Protein 4URL (pdb70)

CATH classification: 3.30.565.10 (+1 more: 3.30.230.10)

Structure (mmCIF, N/CA/C/O backbone):
data_4URL
#
_entry.id   4URL
#
_cell.length_a   54.449
_cell.length_b   136.809
_cell.length_c   69.191
_cell.angle_alpha   90.00
_cell.angle_beta   111.92
_cell.angle_gamma   90.00
#
_symmetry.space_group_name_H-M   'P 1 21 1'
#
loop_
_entity.id
_entity.type
_entity.pdbx_description
1 polymer 'DNA TOPOISOMERASE IV, B SUBUNIT'
2 non-polymer '(1R,4aS,5S,6S,8aR)-5-{[(5S)-1-(3-O-acetyl-4-O-carbamoyl-6-deoxy-2-O-methyl-alpha-L-talopyranosyl)-4-hydroxy-2-oxo-5-(propan-2-yl)-2,5-dihydro-1H-pyrrol-3-yl]carbonyl}-6-methyl-4-methylidene-1,2,3,4,4a,5,6,8a-octahydronaphthalen-1-yl 2,6-dideoxy-3-C-[(1S)-1-{[(3,4-dichloro-5-methyl-1H-pyrrol-2-yl)carbonyl]amino}ethyl]-beta-D-ribo-hexopyranoside'
3 water water
#
loop_
_atom_site.group_PDB
_atom_site.id
_atom_site.type_symbol
_atom_site.label_atom_id
_atom_site.label_alt_id
_atom_site.label_comp_id
_atom_site.label_asym_id
_atom_site.label_entity_id
_atom_site.label_seq_id
_atom_site.pdbx_PDB_ins_code
_atom_site.Cartn_x
_atom_site.Cartn_y
_atom_site.Cartn_z
_atom_site.occupancy
_atom_site.B_iso_or_equiv
_atom_site.auth_seq_id
_atom_site.auth_comp_id
_atom_site.auth_asym_id
_atom_site.auth_atom_id
_atom_site.pdbx_PDB_model_num
ATOM 1 N N . GLU A 1 18 ? 14.955 -17.934 14.227 1.00 78.67 18 GLU A N 1
ATOM 2 C CA . GLU A 1 18 ? 15.214 -18.933 13.190 1.00 78.34 18 GLU A CA 1
ATOM 3 C C . GLU A 1 18 ? 16.115 -18.341 12.094 1.00 82.75 18 GLU A C 1
ATOM 4 O O . GLU A 1 18 ? 15.669 -18.151 10.948 1.00 82.89 18 GLU A O 1
ATOM 6 N N . GLY A 1 19 ? 17.371 -18.042 12.465 1.00 77.61 19 GLY A N 1
ATOM 7 C CA . GLY A 1 19 ? 18.361 -17.455 11.559 1.00 76.44 19 GLY A CA 1
ATOM 8 C C . GLY A 1 19 ? 18.218 -15.946 11.460 1.00 77.59 19 GLY A C 1
ATOM 9 O O . GLY A 1 19 ? 19.209 -15.212 11.566 1.00 77.35 19 GLY A O 1
ATOM 10 N N . LEU A 1 20 ? 16.967 -15.474 11.270 1.00 71.03 20 LEU A N 1
ATOM 11 C CA . LEU A 1 20 ? 16.629 -14.052 11.202 1.00 69.47 20 LEU A CA 1
ATOM 12 C C . LEU A 1 20 ? 16.688 -13.478 12.615 1.00 70.63 20 LEU A C 1
ATOM 13 O O . LEU A 1 20 ? 16.909 -12.283 12.775 1.00 69.86 20 LEU A O 1
ATOM 18 N N . GLU A 1 21 ? 16.502 -14.339 13.635 1.00 65.94 21 GLU A N 1
ATOM 19 C CA . GLU A 1 21 ? 16.552 -13.971 15.049 1.00 65.34 21 GLU A CA 1
ATOM 20 C C . GLU A 1 21 ? 17.985 -13.619 15.502 1.00 67.73 21 GLU A C 1
ATOM 21 O O . GLU A 1 21 ? 18.149 -12.848 16.452 1.00 67.25 21 GLU A O 1
ATOM 27 N N . ALA A 1 22 ? 19.004 -14.152 14.793 1.00 63.52 22 ALA A N 1
ATOM 28 C CA . ALA A 1 22 ? 20.428 -13.883 15.021 1.00 63.52 22 ALA A CA 1
ATOM 29 C C . ALA A 1 22 ? 20.714 -12.460 14.514 1.00 68.25 22 ALA A C 1
ATOM 30 O O . ALA A 1 22 ? 21.493 -11.732 15.137 1.00 68.60 22 ALA A O 1
ATOM 32 N N . VAL A 1 23 ? 20.071 -12.071 13.378 1.00 63.90 23 VAL A N 1
ATOM 33 C CA . VAL A 1 23 ? 20.183 -10.737 12.764 1.00 62.53 23 VAL A CA 1
ATOM 34 C C . VAL A 1 23 ? 19.513 -9.720 13.717 1.00 65.45 23 VAL A C 1
ATOM 35 O O . VAL A 1 23 ? 20.068 -8.664 13.960 1.00 64.81 23 VAL A O 1
ATOM 39 N N . ARG A 1 24 ? 18.351 -10.070 14.277 1.00 62.59 24 ARG A N 1
ATOM 40 C CA . ARG A 1 24 ? 17.583 -9.236 15.201 1.00 63.52 24 ARG A CA 1
ATOM 41 C C . ARG A 1 24 ? 18.281 -8.967 16.548 1.00 71.29 24 ARG A C 1
ATOM 42 O O . ARG A 1 24 ? 18.039 -7.914 17.153 1.00 71.80 24 ARG A O 1
ATOM 50 N N . LYS A 1 25 ? 19.132 -9.917 17.017 1.00 68.30 25 LYS A N 1
ATOM 51 C CA . LYS A 1 25 ? 19.876 -9.805 18.282 1.00 67.09 25 LYS A CA 1
ATOM 52 C C . LYS A 1 25 ? 21.182 -8.994 18.100 1.00 67.71 25 LYS A C 1
ATOM 53 O O . LYS A 1 25 ? 21.555 -8.221 18.984 1.00 66.62 25 LYS A O 1
ATOM 55 N N . ARG A 1 26 ? 21.841 -9.132 16.938 1.00 62.41 26 ARG A N 1
ATOM 56 C CA . ARG A 1 26 ? 23.056 -8.392 16.624 1.00 61.71 26 ARG A CA 1
ATOM 57 C C . ARG A 1 26 ? 22.936 -7.667 15.254 1.00 64.03 26 ARG A C 1
ATOM 58 O O . ARG A 1 26 ? 23.686 -8.011 14.341 1.00 65.01 26 ARG A O 1
ATOM 60 N N . PRO A 1 27 ? 22.033 -6.659 15.075 1.00 59.11 27 PRO A N 1
ATOM 61 C CA . PRO A 1 27 ? 21.913 -5.992 13.754 1.00 59.00 27 PRO A CA 1
ATOM 62 C C . PRO A 1 27 ? 23.151 -5.279 13.231 1.00 64.99 27 PRO A C 1
ATOM 63 O O . PRO A 1 27 ? 23.391 -5.270 12.018 1.00 63.70 27 PRO A O 1
ATOM 67 N N . GLY A 1 28 ? 23.920 -4.687 14.152 1.00 64.08 28 GLY A N 1
ATOM 68 C CA . GLY A 1 28 ? 25.151 -3.964 13.852 1.00 64.34 28 GLY A CA 1
ATOM 69 C C . GLY A 1 28 ? 26.159 -4.799 13.091 1.00 69.28 28 GLY A C 1
ATOM 70 O O . GLY A 1 28 ? 26.836 -4.288 12.193 1.00 68.13 28 GLY A O 1
ATOM 71 N N . MET A 1 29 ? 26.233 -6.114 13.429 1.00 67.22 29 MET A N 1
ATOM 72 C CA . MET A 1 29 ? 27.136 -7.091 12.804 1.00 67.22 29 MET A CA 1
ATOM 73 C C . MET A 1 29 ? 26.844 -7.287 11.316 1.00 70.92 29 MET A C 1
ATOM 74 O O . MET A 1 29 ? 27.706 -7.793 10.592 1.00 71.17 29 MET A O 1
ATOM 76 N N . TYR A 1 30 ? 25.640 -6.853 10.860 1.00 65.95 30 TYR A N 1
ATOM 77 C CA . TYR A 1 30 ? 25.166 -6.985 9.485 1.00 64.32 30 TYR A CA 1
ATOM 78 C C . TYR A 1 30 ? 25.032 -5.667 8.717 1.00 67.44 30 TYR A C 1
ATOM 79 O O . TYR A 1 30 ? 25.432 -5.600 7.554 1.00 67.61 30 TYR A O 1
ATOM 88 N N . ILE A 1 31 ? 24.463 -4.627 9.336 1.00 62.61 31 ILE A N 1
ATOM 89 C CA . ILE A 1 31 ? 24.261 -3.357 8.623 1.00 61.31 31 ILE A CA 1
ATOM 90 C C . ILE A 1 31 ? 25.097 -2.179 9.186 1.00 64.50 31 ILE A C 1
ATOM 91 O O . ILE A 1 31 ? 24.927 -1.031 8.750 1.00 64.28 31 ILE A O 1
ATOM 96 N N . GLY A 1 32 ? 25.997 -2.486 10.121 1.00 60.09 32 GLY A N 1
ATOM 97 C CA . GLY A 1 32 ? 26.890 -1.511 10.741 1.00 59.29 32 GLY A CA 1
ATOM 98 C C . GLY A 1 32 ? 26.371 -0.911 12.028 1.00 61.71 32 GLY A C 1
ATOM 99 O O . GLY A 1 32 ? 26.989 -1.057 13.087 1.00 62.29 32 GLY A O 1
ATOM 100 N N . SER A 1 33 ? 25.222 -0.236 11.938 1.00 55.13 33 SER A N 1
ATOM 101 C CA . SER A 1 33 ? 24.586 0.459 13.060 1.00 52.92 33 SER A CA 1
ATOM 102 C C . SER A 1 33 ? 23.074 0.367 12.958 1.00 53.57 33 SER A C 1
ATOM 103 O O . SER A 1 33 ? 22.560 -0.133 11.962 1.00 53.47 33 SER A O 1
ATOM 106 N N . THR A 1 34 ? 22.368 0.848 13.990 1.00 47.76 34 THR A N 1
ATOM 107 C CA . THR A 1 34 ? 20.908 0.898 14.063 1.00 46.20 34 THR A CA 1
ATOM 108 C C . THR A 1 34 ? 20.436 2.362 14.058 1.00 47.40 34 THR A C 1
ATOM 109 O O . THR A 1 34 ? 19.366 2.680 14.569 1.00 46.53 34 THR A O 1
ATOM 113 N N . ASP A 1 35 ? 21.252 3.250 13.475 1.00 44.55 35 ASP A N 1
ATOM 114 C CA . ASP A 1 35 ? 20.947 4.675 13.354 1.00 45.12 35 ASP A CA 1
ATOM 115 C C . ASP A 1 35 ? 20.492 4.964 11.905 1.00 49.63 35 ASP A C 1
ATOM 116 O O . ASP A 1 35 ? 20.082 4.032 11.211 1.00 49.03 35 ASP A O 1
ATOM 121 N N . LYS A 1 36 ? 20.562 6.231 11.455 1.00 46.92 36 LYS A N 1
ATOM 122 C CA . LYS A 1 36 ? 20.177 6.637 10.101 1.00 46.16 36 LYS A CA 1
ATOM 123 C C . LYS A 1 36 ? 20.969 5.836 9.047 1.00 51.17 36 LYS A C 1
ATOM 124 O O . LYS A 1 36 ? 20.385 5.387 8.069 1.00 52.54 36 LYS A O 1
ATOM 126 N N . ARG A 1 37 ? 22.276 5.634 9.272 1.00 46.70 37 ARG A N 1
ATOM 127 C CA . ARG A 1 37 ? 23.187 4.912 8.377 1.00 46.21 37 ARG A CA 1
ATOM 128 C C . ARG A 1 37 ? 22.746 3.466 8.120 1.00 47.21 37 ARG A C 1
ATOM 129 O O . ARG A 1 37 ? 22.702 3.068 6.968 1.00 46.57 37 ARG A O 1
ATOM 137 N N . GLY A 1 38 ? 22.379 2.739 9.176 1.00 43.08 38 GLY A N 1
ATOM 138 C CA . GLY A 1 38 ? 21.906 1.366 9.089 1.00 43.58 38 GLY A CA 1
ATOM 139 C C . GLY A 1 38 ? 20.552 1.292 8.414 1.00 48.57 38 GLY A C 1
ATOM 140 O O . GLY A 1 38 ? 20.314 0.402 7.593 1.00 46.74 38 GLY A O 1
ATOM 141 N N . LEU A 1 39 ? 19.658 2.266 8.735 1.00 46.07 39 LEU A N 1
ATOM 142 C CA . LEU A 1 39 ? 18.318 2.367 8.131 1.00 45.04 39 LEU A CA 1
ATOM 143 C C . LEU A 1 39 ? 18.446 2.517 6.622 1.00 45.16 39 LEU A C 1
ATOM 144 O O . LEU A 1 39 ? 17.795 1.799 5.869 1.00 44.07 39 LEU A O 1
ATOM 149 N N . HIS A 1 40 ? 19.303 3.435 6.193 1.00 39.89 40 HIS A N 1
ATOM 150 C CA . HIS A 1 40 ? 19.494 3.723 4.778 1.00 39.68 40 HIS A CA 1
ATOM 151 C C . HIS A 1 40 ? 20.208 2.578 4.037 1.00 45.17 40 HIS A C 1
ATOM 152 O O . HIS A 1 40 ? 19.948 2.393 2.848 1.00 41.96 40 HIS A O 1
ATOM 159 N N . HIS A 1 41 ? 21.041 1.775 4.749 1.00 44.91 41 HIS A N 1
ATOM 160 C CA . HIS A 1 41 ? 21.699 0.643 4.123 1.00 46.91 41 HIS A CA 1
ATOM 161 C C . HIS A 1 41 ? 20.677 -0.449 3.733 1.00 46.00 41 HIS A C 1
ATOM 162 O O . HIS A 1 41 ? 20.872 -1.115 2.721 1.00 43.98 41 HIS A O 1
ATOM 169 N N . LEU A 1 42 ? 19.565 -0.575 4.500 1.00 40.79 42 LEU A N 1
ATOM 170 C CA . LEU A 1 42 ? 18.467 -1.518 4.218 1.00 39.73 42 LEU A CA 1
ATOM 171 C C . LEU A 1 42 ? 17.895 -1.220 2.828 1.00 42.61 42 LEU A C 1
ATOM 172 O O . LEU A 1 42 ? 17.706 -2.144 2.036 1.00 43.21 42 LEU A O 1
ATOM 177 N N . VAL A 1 43 ? 17.691 0.083 2.530 1.00 37.05 43 VAL A N 1
ATOM 178 C CA . VAL A 1 43 ? 17.213 0.613 1.248 1.00 36.10 43 VAL A CA 1
ATOM 179 C C . VAL A 1 43 ? 18.222 0.246 0.162 1.00 40.87 43 VAL A C 1
ATOM 180 O O . VAL A 1 43 ? 17.821 -0.237 -0.889 1.00 41.17 43 VAL A O 1
ATOM 184 N N . TYR A 1 44 ? 19.523 0.429 0.426 1.00 38.32 44 TYR A N 1
ATOM 185 C CA . TYR A 1 44 ? 20.587 0.127 -0.555 1.00 37.43 44 TYR A CA 1
ATOM 186 C C . TYR A 1 44 ? 20.669 -1.352 -0.894 1.00 39.98 44 TYR A C 1
ATOM 187 O O . TYR A 1 44 ? 20.921 -1.653 -2.041 1.00 38.44 44 TYR A O 1
ATOM 196 N N . GLU A 1 45 ? 20.413 -2.268 0.060 1.00 39.15 45 GLU A N 1
ATOM 197 C CA . GLU A 1 45 ? 20.423 -3.715 -0.225 1.00 40.43 45 GLU A CA 1
ATOM 198 C C . GLU A 1 45 ? 19.392 -4.054 -1.310 1.00 44.68 45 GLU A C 1
ATOM 199 O O . GLU A 1 45 ? 19.714 -4.783 -2.240 1.00 44.80 45 GLU A O 1
ATOM 205 N N . ILE A 1 46 ? 18.163 -3.506 -1.191 1.00 40.72 46 ILE A N 1
ATOM 206 C CA . ILE A 1 46 ? 17.079 -3.724 -2.160 1.00 39.10 46 ILE A CA 1
ATOM 207 C C . ILE A 1 46 ? 17.385 -3.039 -3.485 1.00 42.34 46 ILE A C 1
ATOM 208 O O . ILE A 1 46 ? 17.223 -3.671 -4.526 1.00 43.60 46 ILE A O 1
ATOM 213 N N . VAL A 1 47 ? 17.848 -1.773 -3.456 1.00 37.91 47 VAL A N 1
ATOM 214 C CA . VAL A 1 47 ? 18.203 -1.001 -4.668 1.00 37.84 47 VAL A CA 1
ATOM 215 C C . VAL A 1 47 ? 19.267 -1.740 -5.514 1.00 43.25 47 VAL A C 1
ATOM 216 O O . VAL A 1 47 ? 19.138 -1.813 -6.731 1.00 43.96 47 VAL A O 1
ATOM 220 N N . ASP A 1 48 ? 20.278 -2.298 -4.861 1.00 42.20 48 ASP A N 1
ATOM 221 C CA . ASP A 1 48 ? 21.371 -3.073 -5.451 1.00 43.27 48 ASP A CA 1
ATOM 222 C C . ASP A 1 48 ? 20.874 -4.258 -6.287 1.00 48.25 48 ASP A C 1
ATOM 223 O O . ASP A 1 48 ? 21.400 -4.518 -7.376 1.00 47.14 48 ASP A O 1
ATOM 228 N N . ASN A 1 49 ? 19.846 -4.960 -5.789 1.00 46.08 49 ASN A N 1
ATOM 229 C CA . ASN A 1 49 ? 19.269 -6.098 -6.496 1.00 45.46 49 ASN A CA 1
ATOM 230 C C . ASN A 1 49 ? 18.672 -5.616 -7.793 1.00 47.38 49 ASN A C 1
ATOM 231 O O . ASN A 1 49 ? 18.890 -6.240 -8.825 1.00 48.17 49 ASN A O 1
ATOM 236 N N . SER A 1 50 ? 18.023 -4.451 -7.777 1.00 42.59 50 SER A N 1
ATOM 237 C CA . SER A 1 50 ? 17.485 -3.897 -9.013 1.00 42.59 50 SER A CA 1
ATOM 238 C C . SER A 1 50 ? 18.610 -3.428 -9.945 1.00 49.86 50 SER A C 1
ATOM 239 O O . SER A 1 50 ? 18.485 -3.583 -11.159 1.00 49.05 50 SER A O 1
ATOM 242 N N . VAL A 1 51 ? 19.697 -2.832 -9.381 1.00 48.98 51 VAL A N 1
ATOM 243 C CA . VAL A 1 51 ? 20.857 -2.327 -10.142 1.00 49.19 51 VAL A CA 1
ATOM 244 C C . VAL A 1 51 ? 21.552 -3.494 -10.858 1.00 54.60 51 VAL A C 1
ATOM 245 O O . VAL A 1 51 ? 21.811 -3.393 -12.057 1.00 54.39 51 VAL A O 1
ATOM 249 N N . ASP A 1 52 ? 21.808 -4.600 -10.128 1.00 53.32 52 ASP A N 1
ATOM 250 C CA . ASP A 1 52 ? 22.420 -5.849 -10.629 1.00 53.96 52 ASP A CA 1
ATOM 251 C C . ASP A 1 52 ? 21.667 -6.321 -11.879 1.00 58.81 52 ASP A C 1
ATOM 252 O O . ASP A 1 52 ? 22.275 -6.575 -12.923 1.00 59.54 52 ASP A O 1
ATOM 257 N N . GLU A 1 53 ? 20.331 -6.379 -11.771 1.00 53.66 53 GLU A N 1
ATOM 258 C CA . GLU A 1 53 ? 19.423 -6.771 -12.828 1.00 53.53 53 GLU A CA 1
ATOM 259 C C . GLU A 1 53 ? 19.571 -5.905 -14.089 1.00 59.72 53 GLU A C 1
ATOM 260 O O . GLU A 1 53 ? 19.612 -6.459 -15.190 1.00 61.47 53 GLU A O 1
ATOM 266 N N . VAL A 1 54 ? 19.677 -4.565 -13.933 1.00 56.03 54 VAL A N 1
ATOM 267 C CA . VAL A 1 54 ? 19.852 -3.620 -15.049 1.00 56.31 54 VAL A CA 1
ATOM 268 C C . VAL A 1 54 ? 21.242 -3.824 -15.725 1.00 64.13 54 VAL A C 1
ATOM 269 O O . VAL A 1 54 ? 21.352 -3.695 -16.953 1.00 64.59 54 VAL A O 1
ATOM 273 N N . LEU A 1 55 ? 22.273 -4.184 -14.918 1.00 61.79 55 LEU A N 1
ATOM 274 C CA . LEU A 1 55 ? 23.638 -4.465 -15.378 1.00 62.18 55 LEU A CA 1
ATOM 275 C C . LEU A 1 55 ? 23.595 -5.619 -16.398 1.00 66.57 55 LEU A C 1
ATOM 276 O O . LEU A 1 55 ? 24.184 -5.510 -17.486 1.00 66.71 55 LEU A O 1
ATOM 281 N N . ASN A 1 56 ? 22.853 -6.704 -16.034 1.00 61.41 56 ASN A N 1
ATOM 282 C CA . ASN A 1 56 ? 22.617 -7.940 -16.808 1.00 59.33 56 ASN A CA 1
ATOM 283 C C . ASN A 1 56 ? 21.791 -7.738 -18.097 1.00 59.27 56 ASN A C 1
ATOM 284 O O . ASN A 1 56 ? 21.630 -8.677 -18.866 1.00 59.91 56 ASN A O 1
ATOM 289 N N . GLY A 1 57 ? 21.298 -6.532 -18.323 1.00 53.00 57 GLY A N 1
ATOM 290 C CA . GLY A 1 57 ? 20.532 -6.187 -19.514 1.00 51.87 57 GLY A CA 1
ATOM 291 C C . GLY A 1 57 ? 19.032 -6.255 -19.371 1.00 53.29 57 GLY A C 1
ATOM 292 O O . GLY A 1 57 ? 18.327 -6.130 -20.373 1.00 52.60 57 GLY A O 1
ATOM 293 N N . TYR A 1 58 ? 18.527 -6.421 -18.124 1.00 48.74 58 TYR A N 1
ATOM 294 C CA . TYR A 1 58 ? 17.082 -6.505 -17.848 1.00 46.81 58 TYR A CA 1
ATOM 295 C C . TYR A 1 58 ? 16.562 -5.303 -17.070 1.00 48.81 58 TYR A C 1
ATOM 296 O O . TYR A 1 58 ? 16.821 -5.172 -15.882 1.00 48.72 58 TYR A O 1
ATOM 305 N N . GLY A 1 59 ? 15.839 -4.440 -17.754 1.00 44.88 59 GLY A N 1
ATOM 306 C CA . GLY A 1 59 ? 15.274 -3.247 -17.143 1.00 45.44 59 GLY A CA 1
ATOM 307 C C . GLY A 1 59 ? 16.132 -2.006 -17.270 1.00 49.48 59 GLY A C 1
ATOM 308 O O . GLY A 1 59 ? 17.295 -2.088 -17.660 1.00 49.98 59 GLY A O 1
ATOM 309 N N . ASN A 1 60 ? 15.559 -0.847 -16.935 1.00 45.59 60 ASN A N 1
ATOM 310 C CA . ASN A 1 60 ? 16.220 0.465 -17.042 1.00 44.90 60 ASN A CA 1
ATOM 311 C C . ASN A 1 60 ? 15.640 1.503 -16.090 1.00 46.05 60 ASN A C 1
ATOM 312 O O . ASN A 1 60 ? 16.025 2.680 -16.154 1.00 42.62 60 ASN A O 1
ATOM 317 N N . GLU A 1 61 ? 14.662 1.077 -15.252 1.00 44.60 61 GLU A N 1
ATOM 318 C CA . GLU A 1 61 ? 13.931 1.941 -14.323 1.00 44.31 61 GLU A CA 1
ATOM 319 C C . GLU A 1 61 ? 13.845 1.411 -12.900 1.00 47.73 61 GLU A C 1
ATOM 320 O O . GLU A 1 61 ? 13.436 0.280 -12.684 1.00 46.05 61 GLU A O 1
ATOM 326 N N . ILE A 1 62 ? 14.214 2.264 -11.929 1.00 44.23 62 ILE A N 1
ATOM 327 C CA . ILE A 1 62 ? 14.159 2.003 -10.491 1.00 42.59 62 ILE A CA 1
ATOM 328 C C . ILE A 1 62 ? 13.382 3.167 -9.860 1.00 44.79 62 ILE A C 1
ATOM 329 O O . ILE A 1 62 ? 13.735 4.336 -10.045 1.00 44.13 62 ILE A O 1
ATOM 334 N N . ASP A 1 63 ? 12.322 2.844 -9.130 1.00 40.35 63 ASP A N 1
ATOM 335 C CA . ASP A 1 63 ? 11.514 3.854 -8.439 1.00 39.21 63 ASP A CA 1
ATOM 336 C C . ASP A 1 63 ? 11.566 3.580 -6.971 1.00 39.19 63 ASP A C 1
ATOM 337 O O . ASP A 1 63 ? 11.282 2.461 -6.550 1.00 36.94 63 ASP A O 1
ATOM 342 N N . VAL A 1 64 ? 12.003 4.591 -6.208 1.00 35.61 64 VAL A N 1
ATOM 343 C CA . VAL A 1 64 ? 12.118 4.579 -4.755 1.00 35.10 64 VAL A CA 1
ATOM 344 C C . VAL A 1 64 ? 11.092 5.586 -4.263 1.00 37.36 64 VAL A C 1
ATOM 345 O O . VAL A 1 64 ? 11.161 6.760 -4.621 1.00 36.49 64 VAL A O 1
ATOM 349 N N . THR A 1 65 ? 10.137 5.126 -3.455 1.00 33.95 65 THR A N 1
ATOM 350 C CA . THR A 1 65 ? 9.043 5.958 -2.933 1.00 33.88 65 THR A CA 1
ATOM 351 C C . THR A 1 65 ? 8.956 5.934 -1.398 1.00 38.80 65 THR A C 1
ATOM 352 O O . THR A 1 65 ? 8.739 4.867 -0.811 1.00 38.52 65 THR A O 1
ATOM 356 N N . ILE A 1 66 ? 9.116 7.105 -0.752 1.00 36.67 66 ILE A N 1
ATOM 357 C CA . ILE A 1 66 ? 8.999 7.223 0.718 1.00 36.25 66 ILE A CA 1
ATOM 358 C C . ILE A 1 66 ? 7.504 7.488 0.990 1.00 40.01 66 ILE A C 1
ATOM 359 O O . ILE A 1 66 ? 6.976 8.539 0.649 1.00 38.90 66 ILE A O 1
ATOM 364 N N . ASN A 1 67 ? 6.843 6.504 1.571 1.00 38.20 67 ASN A N 1
ATOM 365 C CA . ASN A 1 67 ? 5.412 6.488 1.868 1.00 38.25 67 ASN A CA 1
ATOM 366 C C . ASN A 1 67 ? 5.010 7.185 3.159 1.00 44.65 67 ASN A C 1
ATOM 367 O O . ASN A 1 67 ? 5.818 7.312 4.076 1.00 44.78 67 ASN A O 1
ATOM 372 N N . LYS A 1 68 ? 3.732 7.631 3.220 1.00 43.21 68 LYS A N 1
ATOM 373 C CA . LYS A 1 68 ? 3.132 8.311 4.361 1.00 43.27 68 LYS A CA 1
ATOM 374 C C . LYS A 1 68 ? 3.126 7.455 5.633 1.00 46.01 68 LYS A C 1
ATOM 375 O O . LYS A 1 68 ? 3.373 7.984 6.715 1.00 45.64 68 LYS A O 1
ATOM 381 N N . ASP A 1 69 ? 2.886 6.145 5.496 1.00 42.09 69 ASP A N 1
ATOM 382 C CA . ASP A 1 69 ? 2.810 5.187 6.610 1.00 41.53 69 ASP A CA 1
ATOM 383 C C . ASP A 1 69 ? 4.164 4.790 7.264 1.00 43.89 69 ASP A C 1
ATOM 384 O O . ASP A 1 69 ? 4.176 3.978 8.171 1.00 43.26 69 ASP A O 1
ATOM 389 N N . GLY A 1 70 ? 5.279 5.322 6.795 1.00 40.98 70 GLY A N 1
ATOM 390 C CA . GLY A 1 70 ? 6.564 4.955 7.372 1.00 39.37 70 GLY A CA 1
ATOM 391 C C . GLY A 1 70 ? 7.326 3.920 6.565 1.00 40.94 70 GLY A C 1
ATOM 392 O O . GLY A 1 70 ? 8.507 3.662 6.838 1.00 41.56 70 GLY A O 1
ATOM 393 N N . SER A 1 71 ? 6.671 3.317 5.569 1.00 35.04 71 SER A N 1
ATOM 394 C CA . SER A 1 71 ? 7.327 2.321 4.712 1.00 34.16 71 SER A CA 1
ATOM 395 C C . SER A 1 71 ? 8.106 3.000 3.564 1.00 36.86 71 SER A C 1
ATOM 396 O O . SER A 1 71 ? 8.037 4.224 3.361 1.00 34.49 71 SER A O 1
ATOM 399 N N . ILE A 1 72 ? 8.850 2.190 2.820 1.00 34.14 72 ILE A N 1
ATOM 400 C CA . ILE A 1 72 ? 9.601 2.677 1.663 1.00 33.86 72 ILE A CA 1
ATOM 401 C C . ILE A 1 72 ? 9.383 1.622 0.618 1.00 36.87 72 ILE A C 1
ATOM 402 O O . ILE A 1 72 ? 9.440 0.424 0.933 1.00 36.53 72 ILE A O 1
ATOM 407 N N . SER A 1 73 ? 9.115 2.053 -0.608 1.00 33.69 73 SER A N 1
ATOM 408 C CA . SER A 1 73 ? 8.919 1.143 -1.737 1.00 33.59 73 SER A CA 1
ATOM 409 C C . SER A 1 73 ? 10.084 1.270 -2.681 1.00 35.96 73 SER A C 1
ATOM 410 O O . SER A 1 73 ? 10.525 2.376 -2.950 1.00 35.13 73 SER A O 1
ATOM 413 N N . ILE A 1 74 ? 10.565 0.136 -3.187 1.00 35.03 74 ILE A N 1
ATOM 414 C CA . ILE A 1 74 ? 11.622 0.018 -4.186 1.00 34.96 74 ILE A CA 1
ATOM 415 C C . ILE A 1 74 ? 11.060 -0.884 -5.337 1.00 38.44 74 ILE A C 1
ATOM 416 O O . ILE A 1 74 ? 10.889 -2.093 -5.183 1.00 36.81 74 ILE A O 1
ATOM 421 N N . GLU A 1 75 ? 10.809 -0.279 -6.488 1.00 36.17 75 GLU A N 1
ATOM 422 C CA . GLU A 1 75 ? 10.285 -0.960 -7.676 1.00 36.11 75 GLU A CA 1
ATOM 423 C C . GLU A 1 75 ? 11.238 -0.889 -8.884 1.00 39.36 75 GLU A C 1
ATOM 424 O O . GLU A 1 75 ? 11.810 0.157 -9.172 1.00 38.78 75 GLU A O 1
ATOM 430 N N . ASP A 1 76 ? 11.362 -1.986 -9.599 1.00 37.11 76 ASP A N 1
ATOM 431 C CA . ASP A 1 76 ? 12.178 -2.049 -10.821 1.00 37.85 76 ASP A CA 1
ATOM 432 C C . ASP A 1 76 ? 11.354 -2.684 -11.951 1.00 43.86 76 ASP A C 1
ATOM 433 O O . ASP A 1 76 ? 10.316 -3.296 -11.677 1.00 43.08 76 ASP A O 1
ATOM 438 N N . ASN A 1 77 ? 11.838 -2.565 -13.210 1.00 40.12 77 ASN A N 1
ATOM 439 C CA . ASN A 1 77 ? 11.224 -3.170 -14.393 1.00 38.74 77 ASN A CA 1
ATOM 440 C C . ASN A 1 77 ? 12.178 -4.266 -14.921 1.00 43.40 77 ASN A C 1
ATOM 441 O O . ASN A 1 77 ? 12.374 -4.414 -16.130 1.00 43.41 77 ASN A O 1
ATOM 446 N N . GLY A 1 78 ? 12.788 -5.002 -13.991 1.00 40.63 78 GLY A N 1
ATOM 447 C CA . GLY A 1 78 ? 13.693 -6.116 -14.280 1.00 39.70 78 GLY A CA 1
ATOM 448 C C . GLY A 1 78 ? 12.879 -7.339 -14.668 1.00 42.72 78 GLY A C 1
ATOM 449 O O . GLY A 1 78 ? 11.725 -7.186 -15.055 1.00 43.87 78 GLY A O 1
ATOM 450 N N . ARG A 1 79 ? 13.444 -8.551 -14.588 1.00 38.15 79 ARG A N 1
ATOM 451 C CA . ARG A 1 79 ? 12.745 -9.787 -14.971 1.00 38.60 79 ARG A CA 1
ATOM 452 C C . ARG A 1 79 ? 11.681 -10.228 -13.968 1.00 44.59 79 ARG A C 1
ATOM 453 O O . ARG A 1 79 ? 10.822 -11.051 -14.298 1.00 43.57 79 ARG A O 1
ATOM 461 N N . GLY A 1 80 ? 11.755 -9.692 -12.758 1.00 43.68 80 GLY A N 1
ATOM 462 C CA . GLY A 1 80 ? 10.879 -10.073 -11.667 1.00 44.66 80 GLY A CA 1
ATOM 463 C C . GLY A 1 80 ? 11.541 -11.262 -11.001 1.00 53.02 80 GLY A C 1
ATOM 464 O O . GLY A 1 80 ? 12.216 -12.044 -11.674 1.00 54.43 80 GLY A O 1
ATOM 465 N N . MET A 1 81 ? 11.399 -11.412 -9.695 1.00 52.12 81 MET A N 1
ATOM 466 C CA . MET A 1 81 ? 12.010 -12.537 -8.981 1.00 53.26 81 MET A CA 1
ATOM 467 C C . MET A 1 81 ? 11.419 -13.905 -9.401 1.00 55.74 81 MET A C 1
ATOM 468 O O . MET A 1 81 ? 10.231 -13.971 -9.755 1.00 55.01 81 MET A O 1
ATOM 473 N N . PRO A 1 82 ? 12.195 -15.016 -9.343 1.00 51.84 82 PRO A N 1
ATOM 474 C CA . PRO A 1 82 ? 11.598 -16.325 -9.679 1.00 51.57 82 PRO A CA 1
ATOM 475 C C . PRO A 1 82 ? 10.458 -16.652 -8.707 1.00 59.18 82 PRO A C 1
ATOM 476 O O . PRO A 1 82 ? 10.588 -16.434 -7.505 1.00 58.27 82 PRO A O 1
ATOM 480 N N . THR A 1 83 ? 9.325 -17.128 -9.242 1.00 59.98 83 THR A N 1
ATOM 481 C CA . THR A 1 83 ? 8.100 -17.481 -8.500 1.00 60.82 83 THR A CA 1
ATOM 482 C C . THR A 1 83 ? 8.038 -18.944 -8.023 1.00 67.58 83 THR A C 1
ATOM 483 O O . THR A 1 83 ? 7.360 -19.232 -7.038 1.00 68.51 83 THR A O 1
ATOM 487 N N . GLY A 1 84 ? 8.737 -19.834 -8.718 1.00 64.73 84 GLY A N 1
ATOM 488 C CA . GLY A 1 84 ? 8.759 -21.275 -8.469 1.00 64.36 84 GLY A CA 1
ATOM 489 C C . GLY A 1 84 ? 9.407 -21.795 -7.204 1.00 68.22 84 GLY A C 1
ATOM 490 O O . GLY A 1 84 ? 9.971 -21.026 -6.420 1.00 68.34 84 GLY A O 1
ATOM 491 N N . ILE A 1 85 ? 9.344 -23.132 -7.017 1.00 63.02 85 ILE A N 1
ATOM 492 C CA . ILE A 1 85 ? 9.916 -23.840 -5.869 1.00 62.02 85 ILE A CA 1
ATOM 493 C C . ILE A 1 85 ? 11.436 -23.897 -6.060 1.00 64.64 85 ILE A C 1
ATOM 494 O O . ILE A 1 85 ? 11.905 -24.285 -7.129 1.00 64.97 85 ILE A O 1
ATOM 499 N N . HIS A 1 86 ? 12.202 -23.503 -5.022 1.00 59.42 86 HIS A N 1
ATOM 500 C CA . HIS A 1 86 ? 13.666 -23.488 -5.029 1.00 58.10 86 HIS A CA 1
ATOM 501 C C . HIS A 1 86 ? 14.175 -24.945 -5.054 1.00 63.55 86 HIS A C 1
ATOM 502 O O . HIS A 1 86 ? 13.361 -25.836 -4.872 1.00 61.54 86 HIS A O 1
ATOM 509 N N . LYS A 1 87 ? 15.503 -25.199 -5.268 1.00 62.94 87 LYS A N 1
ATOM 510 C CA . LYS A 1 87 ? 16.103 -26.560 -5.276 1.00 63.79 87 LYS A CA 1
ATOM 511 C C . LYS A 1 87 ? 15.539 -27.375 -4.109 1.00 70.37 87 LYS A C 1
ATOM 512 O O . LYS A 1 87 ? 15.309 -28.575 -4.243 1.00 70.68 87 LYS A O 1
ATOM 518 N N . SER A 1 88 ? 15.306 -26.686 -2.964 1.00 68.68 88 SER A N 1
ATOM 519 C CA . SER A 1 88 ? 14.734 -27.204 -1.726 1.00 69.05 88 SER A CA 1
ATOM 520 C C . SER A 1 88 ? 13.209 -27.374 -1.986 1.00 73.55 88 SER A C 1
ATOM 521 O O . SER A 1 88 ? 12.787 -27.507 -3.131 1.00 73.74 88 SER A O 1
ATOM 524 N N . GLY A 1 89 ? 12.400 -27.410 -0.957 1.00 69.93 89 GLY A N 1
ATOM 525 C CA . GLY A 1 89 ? 10.974 -27.592 -1.167 1.00 69.60 89 GLY A CA 1
ATOM 526 C C . GLY A 1 89 ? 10.190 -26.340 -0.877 1.00 73.91 89 GLY A C 1
ATOM 527 O O . GLY A 1 89 ? 8.970 -26.402 -0.675 1.00 75.03 89 GLY A O 1
ATOM 528 N N . LYS A 1 90 ? 10.880 -25.191 -0.854 1.00 68.80 90 LYS A N 1
ATOM 529 C CA . LYS A 1 90 ? 10.215 -23.929 -0.531 1.00 67.22 90 LYS A CA 1
ATOM 530 C C . LYS A 1 90 ? 10.133 -22.937 -1.677 1.00 66.62 90 LYS A C 1
ATOM 531 O O . LYS A 1 90 ? 11.111 -22.811 -2.420 1.00 65.60 90 LYS A O 1
ATOM 533 N N . PRO A 1 91 ? 9.003 -22.179 -1.793 1.00 61.15 91 PRO A N 1
ATOM 534 C CA . PRO A 1 91 ? 8.914 -21.116 -2.824 1.00 60.05 91 PRO A CA 1
ATOM 535 C C . PRO A 1 91 ? 10.169 -20.233 -2.791 1.00 60.58 91 PRO A C 1
ATOM 536 O O . PRO A 1 91 ? 10.624 -19.896 -1.698 1.00 60.65 91 PRO A O 1
ATOM 540 N N . THR A 1 92 ? 10.748 -19.890 -3.967 1.00 54.00 92 THR A N 1
ATOM 541 C CA . THR A 1 92 ? 11.990 -19.106 -4.098 1.00 51.92 92 THR A CA 1
ATOM 542 C C . THR A 1 92 ? 11.916 -17.739 -3.394 1.00 53.99 92 THR A C 1
ATOM 543 O O . THR A 1 92 ? 12.933 -17.324 -2.831 1.00 53.39 92 THR A O 1
ATOM 547 N N . VAL A 1 93 ? 10.723 -17.076 -3.391 1.00 50.43 93 VAL A N 1
ATOM 548 C CA . VAL A 1 93 ? 10.468 -15.765 -2.765 1.00 50.63 93 VAL A CA 1
ATOM 549 C C . VAL A 1 93 ? 10.714 -15.870 -1.263 1.00 57.48 93 VAL A C 1
ATOM 550 O O . VAL A 1 93 ? 11.411 -15.039 -0.688 1.00 57.94 93 VAL A O 1
ATOM 554 N N . GLU A 1 94 ? 10.176 -16.926 -0.647 1.00 54.80 94 GLU A N 1
ATOM 555 C CA . GLU A 1 94 ? 10.330 -17.253 0.763 1.00 54.43 94 GLU A CA 1
ATOM 556 C C . GLU A 1 94 ? 11.803 -17.568 1.080 1.00 57.26 94 GLU A C 1
ATOM 557 O O . GLU A 1 94 ? 12.281 -17.235 2.163 1.00 58.26 94 GLU A O 1
ATOM 563 N N . VAL A 1 95 ? 12.512 -18.227 0.152 1.00 50.43 95 VAL A N 1
ATOM 564 C CA . VAL A 1 95 ? 13.920 -18.586 0.347 1.00 48.82 95 VAL A CA 1
ATOM 565 C C . VAL A 1 95 ? 14.759 -17.297 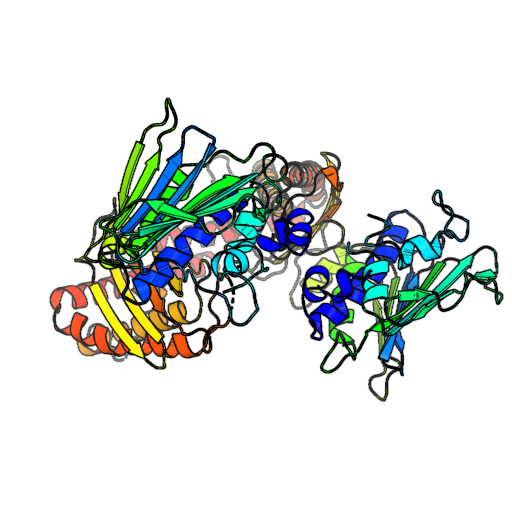0.391 1.00 51.86 95 VAL A C 1
ATOM 566 O O . VAL A 1 95 ? 15.542 -17.114 1.320 1.00 51.11 95 VAL A O 1
ATOM 570 N N . ILE A 1 96 ? 14.551 -16.401 -0.591 1.00 48.32 96 ILE A N 1
ATOM 571 C CA . ILE A 1 96 ? 15.249 -15.126 -0.724 1.00 49.13 96 ILE A CA 1
ATOM 572 C C . ILE A 1 96 ? 15.110 -14.256 0.538 1.00 53.35 96 ILE A C 1
ATOM 573 O O . ILE A 1 96 ? 16.127 -13.840 1.097 1.00 53.78 96 ILE A O 1
ATOM 578 N N . PHE A 1 97 ? 13.858 -14.027 0.989 1.00 47.64 97 PHE A N 1
ATOM 579 C CA . PHE A 1 97 ? 13.531 -13.169 2.111 1.00 47.42 97 PHE A CA 1
ATOM 580 C C . PHE A 1 97 ? 13.607 -13.802 3.501 1.00 54.55 97 PHE A C 1
ATOM 581 O O . PHE A 1 97 ? 13.514 -13.072 4.485 1.00 53.31 97 PHE A O 1
ATOM 589 N N . THR A 1 98 ? 13.770 -15.126 3.607 1.00 54.64 98 THR A N 1
ATOM 590 C CA . THR A 1 98 ? 13.804 -15.792 4.918 1.00 55.11 98 THR A CA 1
ATOM 591 C C . THR A 1 98 ? 15.156 -16.483 5.195 1.00 60.25 98 THR A C 1
ATOM 592 O O . THR A 1 98 ? 15.563 -16.566 6.352 1.00 61.24 98 THR A O 1
ATOM 596 N N . VAL A 1 99 ? 15.845 -16.959 4.156 1.00 56.76 99 VAL A N 1
ATOM 597 C CA . VAL A 1 99 ? 17.122 -17.657 4.296 1.00 55.84 99 VAL A CA 1
ATOM 598 C C . VAL A 1 99 ? 18.256 -16.652 4.283 1.00 61.97 99 VAL A C 1
ATOM 599 O O . VAL A 1 99 ? 18.467 -15.961 3.286 1.00 60.74 99 VAL A O 1
ATOM 603 N N . LEU A 1 100 ? 18.980 -16.579 5.411 1.00 62.46 100 LEU A N 1
ATOM 604 C CA . LEU A 1 100 ? 20.105 -15.683 5.687 1.00 63.47 100 LEU A CA 1
ATOM 605 C C . LEU A 1 100 ? 21.209 -15.681 4.641 1.00 69.49 100 LEU A C 1
ATOM 606 O O . LEU A 1 100 ? 21.835 -16.709 4.385 1.00 69.37 100 LEU A O 1
ATOM 611 N N . HIS A 1 101 ? 21.448 -14.494 4.054 1.00 67.69 101 HIS A N 1
ATOM 612 C CA . HIS A 1 101 ? 22.447 -14.190 3.021 1.00 68.09 101 HIS A CA 1
ATOM 613 C C . HIS A 1 101 ? 22.217 -14.927 1.685 1.00 68.78 101 HIS A C 1
ATOM 614 O O . HIS A 1 101 ? 23.133 -14.951 0.849 1.00 68.04 101 HIS A O 1
ATOM 621 N N . ALA A 1 102 ? 20.986 -15.483 1.460 1.00 63.29 102 ALA A N 1
ATOM 622 C CA . ALA A 1 102 ? 20.623 -16.173 0.208 1.00 61.89 102 ALA A CA 1
ATOM 623 C C . ALA A 1 102 ? 20.735 -15.201 -0.973 1.00 62.88 102 ALA A C 1
ATOM 624 O O . ALA A 1 102 ? 20.195 -14.090 -0.913 1.00 60.19 102 ALA A O 1
ATOM 626 N N . GLY A 1 103 ? 21.471 -15.622 -2.001 1.00 60.29 103 GLY A N 1
ATOM 627 C CA . GLY A 1 103 ? 21.714 -14.846 -3.216 1.00 90.70 103 GLY A CA 1
ATOM 628 C C . GLY A 1 103 ? 22.968 -13.998 -3.146 1.00 126.84 103 GLY A C 1
ATOM 629 O O . GLY A 1 103 ? 22.908 -12.771 -3.269 1.00 92.87 103 GLY A O 1
ATOM 630 N N . HIS A 1 118 ? 27.558 -3.255 0.482 1.00 84.11 118 HIS A N 1
ATOM 631 C CA . HIS A 1 118 ? 27.667 -4.618 1.003 1.00 84.24 118 HIS A CA 1
ATOM 632 C C . HIS A 1 118 ? 26.579 -5.524 0.417 1.00 87.10 118 HIS A C 1
ATOM 633 O O . HIS A 1 118 ? 25.715 -5.025 -0.312 1.00 88.18 118 HIS A O 1
ATOM 640 N N . GLY A 1 119 ? 26.632 -6.828 0.720 1.00 80.58 119 GLY A N 1
ATOM 641 C CA . GLY A 1 119 ? 25.661 -7.793 0.211 1.00 78.76 119 GLY A CA 1
ATOM 642 C C . GLY A 1 119 ? 25.133 -8.790 1.223 1.00 78.53 119 GLY A C 1
ATOM 643 O O . GLY A 1 119 ? 25.253 -9.999 1.013 1.00 78.10 119 GLY A O 1
ATOM 644 N N . VAL A 1 120 ? 24.514 -8.292 2.316 1.00 71.73 120 VAL A N 1
ATOM 645 C CA . VAL A 1 120 ? 23.937 -9.121 3.388 1.00 69.78 120 VAL A CA 1
ATOM 646 C C . VAL A 1 120 ? 22.619 -9.826 2.958 1.00 68.34 120 VAL A C 1
ATOM 647 O O . VAL A 1 120 ? 22.170 -10.757 3.637 1.00 68.17 120 VAL A O 1
ATOM 651 N N . GLY A 1 121 ? 22.029 -9.363 1.852 1.00 59.97 121 GLY A N 1
ATOM 652 C CA . GLY A 1 121 ? 20.812 -9.913 1.271 1.00 57.48 121 GLY A CA 1
ATOM 653 C C . GLY A 1 121 ? 19.496 -9.341 1.754 1.00 54.67 121 GLY A C 1
ATOM 654 O O . GLY A 1 121 ? 19.413 -8.768 2.836 1.00 53.83 121 GLY A O 1
ATOM 655 N N . ALA A 1 122 ? 18.449 -9.531 0.945 1.00 48.02 122 ALA A N 1
ATOM 656 C CA . ALA A 1 122 ? 17.073 -9.109 1.214 1.00 46.29 122 ALA A CA 1
ATOM 657 C C . ALA A 1 122 ? 16.532 -9.688 2.516 1.00 46.96 122 ALA A C 1
ATOM 658 O O . ALA A 1 122 ? 15.636 -9.101 3.117 1.00 45.72 122 ALA A O 1
ATOM 660 N N . SER A 1 123 ? 17.077 -10.844 2.950 1.00 43.07 123 SER A N 1
ATOM 661 C CA . SER A 1 123 ? 16.673 -11.539 4.176 1.00 42.21 123 SER A CA 1
ATOM 662 C C . SER A 1 123 ? 16.967 -10.746 5.444 1.00 46.23 123 SER A C 1
ATOM 663 O O . SER A 1 123 ? 16.215 -10.870 6.412 1.00 46.37 123 SER A O 1
ATOM 666 N N . VAL A 1 124 ? 18.052 -9.929 5.441 1.00 43.17 124 VAL A N 1
ATOM 667 C CA . VAL A 1 124 ? 18.446 -9.063 6.574 1.00 42.76 124 VAL A CA 1
ATOM 668 C C . VAL A 1 124 ? 17.441 -7.868 6.637 1.00 44.13 124 VAL A C 1
ATOM 669 O O . VAL A 1 124 ? 17.030 -7.455 7.724 1.00 43.91 124 VAL A O 1
ATOM 673 N N . VAL A 1 125 ? 17.039 -7.350 5.469 1.00 38.17 125 VAL A N 1
ATOM 674 C CA . VAL A 1 125 ? 16.055 -6.269 5.369 1.00 37.58 125 VAL A CA 1
ATOM 675 C C . VAL A 1 125 ? 14.741 -6.766 6.018 1.00 41.43 125 VAL A C 1
ATOM 676 O O . VAL A 1 125 ? 14.128 -6.042 6.806 1.00 41.23 125 VAL A O 1
ATOM 680 N N . ASN A 1 126 ? 14.342 -8.009 5.692 1.00 37.55 126 ASN A N 1
ATOM 681 C CA . ASN A 1 126 ? 13.130 -8.648 6.203 1.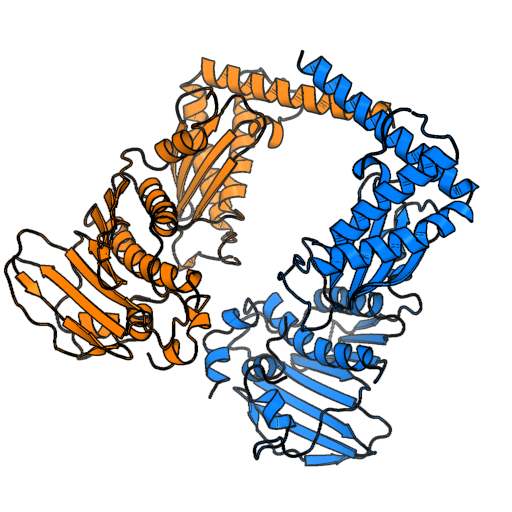00 37.52 126 ASN A CA 1
ATOM 682 C C . ASN A 1 126 ? 13.192 -8.862 7.711 1.00 41.84 126 ASN A C 1
ATOM 683 O O . ASN A 1 126 ? 12.218 -8.571 8.408 1.00 40.06 126 ASN A O 1
ATOM 688 N N . ALA A 1 127 ? 14.345 -9.361 8.205 1.00 39.84 127 ALA A N 1
ATOM 689 C CA . ALA A 1 127 ? 14.618 -9.599 9.623 1.00 39.52 127 ALA A CA 1
ATOM 690 C C . ALA A 1 127 ? 14.463 -8.308 10.457 1.00 42.64 127 ALA A C 1
ATOM 691 O O . ALA A 1 127 ? 13.927 -8.345 11.558 1.00 41.81 127 ALA A O 1
ATOM 693 N N . LEU A 1 128 ? 14.878 -7.160 9.899 1.00 39.68 128 LEU A N 1
ATOM 694 C CA . LEU A 1 128 ? 14.837 -5.864 10.588 1.00 38.35 128 LEU A CA 1
ATOM 695 C C . LEU A 1 128 ? 13.649 -5.000 10.228 1.00 42.87 128 LEU A C 1
ATOM 696 O O . LEU A 1 128 ? 13.672 -3.786 10.467 1.00 42.89 128 LEU A O 1
ATOM 701 N N . SER A 1 129 ? 12.581 -5.635 9.699 1.00 39.48 129 SER A N 1
ATOM 702 C CA . SER A 1 129 ? 11.362 -4.939 9.287 1.00 38.54 129 SER A CA 1
ATOM 703 C C . SER A 1 129 ? 10.173 -5.352 10.110 1.00 42.60 129 SER A C 1
ATOM 704 O O . SER A 1 129 ? 10.049 -6.521 10.425 1.00 43.06 129 SER A O 1
ATOM 707 N N . GLU A 1 130 ? 9.276 -4.399 10.425 1.00 38.61 130 GLU A N 1
ATOM 708 C CA . GLU A 1 130 ? 8.017 -4.612 11.140 1.00 38.19 130 GLU A CA 1
ATOM 709 C C . GLU A 1 130 ? 7.148 -5.477 10.186 1.00 44.55 130 GLU A C 1
ATOM 710 O O . GLU A 1 130 ? 6.473 -6.413 10.615 1.00 46.08 130 GLU A O 1
ATOM 716 N N . TRP A 1 131 ? 7.161 -5.115 8.904 1.00 40.33 131 TRP A N 1
ATOM 717 C CA . TRP A 1 131 ? 6.496 -5.806 7.807 1.00 40.16 131 TRP A CA 1
ATOM 718 C C . TRP A 1 131 ? 7.212 -5.509 6.497 1.00 43.87 131 TRP A C 1
ATOM 719 O O . TRP A 1 131 ? 7.810 -4.442 6.329 1.00 43.19 131 TRP A O 1
ATOM 730 N N . LEU A 1 132 ? 7.152 -6.471 5.587 1.00 40.75 132 LEU A N 1
ATOM 731 C CA . LEU A 1 132 ? 7.728 -6.424 4.243 1.00 40.06 132 LEU A CA 1
ATOM 732 C C . LEU A 1 132 ? 6.729 -7.075 3.244 1.00 44.04 132 LEU A C 1
ATOM 733 O O . LEU A 1 132 ? 6.225 -8.160 3.521 1.00 42.28 132 LEU A O 1
ATOM 738 N N . GLU A 1 133 ? 6.471 -6.411 2.099 1.00 42.57 133 GLU A N 1
ATOM 739 C CA . GLU A 1 133 ? 5.601 -6.877 1.006 1.00 43.14 133 GLU A CA 1
ATOM 740 C C . GLU A 1 133 ? 6.353 -6.980 -0.322 1.00 46.44 133 GLU A C 1
ATOM 741 O O . GLU A 1 133 ? 7.036 -6.036 -0.719 1.00 45.61 133 GLU A O 1
ATOM 747 N N . VAL A 1 134 ? 6.224 -8.135 -0.996 1.00 44.12 134 VAL A N 1
ATOM 748 C CA . VAL A 1 134 ? 6.822 -8.435 -2.301 1.00 43.53 134 VAL A CA 1
ATOM 749 C C . VAL A 1 134 ? 5.712 -8.495 -3.346 1.00 45.89 134 VAL A C 1
ATOM 750 O O . VAL A 1 134 ? 4.666 -9.101 -3.123 1.00 44.24 134 VAL A O 1
ATOM 754 N N . GLU A 1 135 ? 5.969 -7.877 -4.492 1.00 41.70 135 GLU A N 1
ATOM 755 C CA . GLU A 1 135 ? 5.064 -7.798 -5.610 1.00 40.87 135 GLU A CA 1
ATOM 756 C C . GLU A 1 135 ? 5.898 -8.114 -6.859 1.00 46.91 135 GLU A C 1
ATOM 757 O O . GLU A 1 135 ? 6.830 -7.373 -7.193 1.00 47.40 135 GLU A O 1
ATOM 763 N N . ILE A 1 136 ? 5.591 -9.247 -7.517 1.00 44.25 136 ILE A N 1
ATOM 764 C CA . ILE A 1 136 ? 6.294 -9.724 -8.720 1.00 44.04 136 ILE A CA 1
ATOM 765 C C . ILE A 1 136 ? 5.357 -9.702 -9.883 1.00 47.85 136 ILE A C 1
ATOM 766 O O . ILE A 1 136 ? 4.310 -10.334 -9.831 1.00 46.84 136 ILE A O 1
ATOM 771 N N . HIS A 1 137 ? 5.732 -8.944 -10.914 1.00 44.79 137 HIS A N 1
ATOM 772 C CA . HIS A 1 137 ? 5.008 -8.752 -12.164 1.00 44.15 137 HIS A CA 1
ATOM 773 C C . HIS A 1 137 ? 5.640 -9.712 -13.172 1.00 51.22 137 HIS A C 1
ATOM 774 O O . HIS A 1 137 ? 6.800 -9.521 -13.579 1.00 49.78 137 HIS A O 1
ATOM 781 N N . ARG A 1 138 ? 4.895 -10.772 -13.532 1.00 50.29 138 ARG A N 1
ATOM 782 C CA . ARG A 1 138 ? 5.362 -11.803 -14.468 1.00 51.11 138 ARG A CA 1
ATOM 783 C C . ARG A 1 138 ? 4.246 -12.314 -15.380 1.00 55.58 138 ARG A C 1
ATOM 784 O O . ARG A 1 138 ? 3.225 -12.828 -14.893 1.00 53.28 138 ARG A O 1
ATOM 792 N N . ASP A 1 139 ? 4.461 -12.154 -16.712 1.00 52.79 139 ASP A N 1
ATOM 793 C CA . ASP A 1 139 ? 3.551 -12.563 -17.794 1.00 52.62 139 ASP A CA 1
ATOM 794 C C . ASP A 1 139 ? 2.116 -12.090 -17.587 1.00 56.58 139 ASP A C 1
ATOM 795 O O . ASP A 1 139 ? 1.197 -12.904 -17.556 1.00 58.14 139 ASP A O 1
ATOM 800 N N . GLY A 1 140 ? 1.939 -10.791 -17.428 1.00 51.66 140 GLY A N 1
ATOM 801 C CA . GLY A 1 140 ? 0.626 -10.190 -17.240 1.00 50.81 140 GLY A CA 1
ATOM 802 C C . GLY A 1 140 ? -0.028 -10.417 -15.893 1.00 53.38 140 GLY A C 1
ATOM 803 O O . GLY A 1 140 ? -1.150 -9.957 -15.686 1.00 51.35 140 GLY A O 1
ATOM 804 N N . ASN A 1 141 ? 0.665 -11.107 -14.961 1.00 50.68 141 ASN A N 1
ATOM 805 C CA . ASN A 1 141 ? 0.152 -11.380 -13.610 1.00 49.77 141 ASN A CA 1
ATOM 806 C C . ASN A 1 141 ? 1.040 -10.839 -12.501 1.00 51.18 141 ASN A C 1
ATOM 807 O O . ASN A 1 141 ? 2.261 -10.816 -12.632 1.00 48.95 141 ASN A O 1
ATOM 812 N N . ILE A 1 142 ? 0.397 -10.435 -11.390 1.00 48.74 142 ILE A N 1
ATOM 813 C CA . ILE A 1 142 ? 1.013 -9.912 -10.171 1.00 47.95 142 ILE A CA 1
ATOM 814 C C . ILE A 1 142 ? 0.939 -10.983 -9.070 1.00 53.14 142 ILE A C 1
ATOM 815 O O . ILE A 1 142 ? -0.150 -11.414 -8.698 1.00 52.99 142 ILE A O 1
ATOM 820 N N . TYR A 1 143 ? 2.098 -11.384 -8.545 1.00 50.72 143 TYR A N 1
ATOM 821 C CA . TYR A 1 143 ? 2.246 -12.350 -7.463 1.00 51.25 143 TYR A CA 1
ATOM 822 C C . TYR A 1 143 ? 2.615 -11.574 -6.187 1.00 58.10 143 TYR A C 1
ATOM 823 O O . TYR A 1 143 ? 3.586 -10.812 -6.202 1.00 57.47 143 TYR A O 1
ATOM 832 N N . HIS A 1 144 ? 1.820 -11.737 -5.102 1.00 56.01 144 HIS A N 1
ATOM 833 C CA . HIS A 1 144 ? 2.035 -11.029 -3.842 1.00 55.93 144 HIS A CA 1
ATOM 834 C C . HIS A 1 144 ? 2.316 -11.929 -2.650 1.00 57.42 144 HIS A C 1
ATOM 835 O O . HIS A 1 144 ? 1.631 -12.924 -2.442 1.00 58.44 144 HIS A O 1
ATOM 842 N N . GLN A 1 145 ? 3.332 -11.563 -1.857 1.00 51.83 145 GLN A N 1
ATOM 843 C CA . GLN A 1 145 ? 3.731 -12.259 -0.636 1.00 49.74 145 GLN A CA 1
ATOM 844 C C . GLN A 1 145 ? 4.068 -11.241 0.440 1.00 53.75 145 GLN A C 1
ATOM 845 O O . GLN A 1 145 ? 4.784 -10.270 0.182 1.00 53.71 145 GLN A O 1
ATOM 851 N N . SER A 1 146 ? 3.520 -11.473 1.648 1.00 48.81 146 SER A N 1
ATOM 852 C CA . SER A 1 146 ? 3.674 -10.658 2.839 1.00 47.34 146 SER A CA 1
ATOM 853 C C . SER A 1 146 ? 4.518 -11.342 3.947 1.00 48.96 146 SER A C 1
ATOM 854 O O . SER A 1 146 ? 4.496 -12.571 4.118 1.00 46.34 146 SER A O 1
ATOM 857 N N . PHE A 1 147 ? 5.286 -10.515 4.670 1.00 44.94 147 PHE A N 1
ATOM 858 C CA . PHE A 1 147 ? 6.135 -10.921 5.795 1.00 44.71 147 PHE A CA 1
ATOM 859 C C . PHE A 1 147 ? 5.834 -9.967 6.946 1.00 49.15 147 PHE A C 1
ATOM 860 O O . PHE A 1 147 ? 5.479 -8.809 6.707 1.00 48.78 147 PHE A O 1
ATOM 868 N N . LYS A 1 148 ? 5.910 -10.460 8.181 1.00 46.42 148 LYS A N 1
ATOM 869 C CA . LYS A 1 148 ? 5.634 -9.635 9.361 1.00 47.31 148 LYS A CA 1
ATOM 870 C C . LYS A 1 148 ? 6.506 -10.025 10.531 1.00 52.24 148 LYS A C 1
ATOM 871 O O . LYS A 1 148 ? 6.967 -11.170 10.621 1.00 50.37 148 LYS A O 1
ATOM 873 N N . ASN A 1 149 ? 6.744 -9.041 11.424 1.00 50.86 149 ASN A N 1
ATOM 874 C CA . ASN A 1 149 ? 7.535 -9.152 12.647 1.00 51.33 149 ASN A CA 1
ATOM 875 C C . ASN A 1 149 ? 8.986 -9.554 12.309 1.00 56.17 149 ASN A C 1
ATOM 876 O O . ASN A 1 149 ? 9.632 -8.843 11.548 1.00 55.18 149 ASN A O 1
ATOM 881 N N . GLY A 1 150 ? 9.499 -10.661 12.814 1.00 55.04 150 GLY A N 1
ATOM 882 C CA . GLY A 1 150 ? 10.888 -11.000 12.485 1.00 56.22 150 GLY A CA 1
ATOM 883 C C . GLY A 1 150 ? 11.217 -11.356 11.038 1.00 59.47 150 GLY A C 1
ATOM 884 O O . GLY A 1 150 ? 12.360 -11.688 10.728 1.00 59.38 150 GLY A O 1
ATOM 885 N N . GLY A 1 151 ? 10.225 -11.300 10.164 1.00 55.64 151 GLY A N 1
ATOM 886 C CA . GLY A 1 151 ? 10.352 -11.689 8.768 1.00 55.37 151 GLY A CA 1
ATOM 887 C C . GLY A 1 151 ? 9.609 -12.993 8.570 1.00 58.90 151 GLY A C 1
ATOM 888 O O . GLY A 1 151 ? 10.012 -13.845 7.781 1.00 57.97 151 GLY A O 1
ATOM 889 N N . SER A 1 152 ? 8.513 -13.147 9.323 1.00 56.39 152 SER A N 1
ATOM 890 C CA . SER A 1 152 ? 7.648 -14.320 9.317 1.00 55.93 152 SER A CA 1
ATOM 891 C C . SER A 1 152 ? 6.611 -14.213 8.194 1.00 57.27 152 SER A C 1
ATOM 892 O O . SER A 1 152 ? 5.841 -13.255 8.191 1.00 55.65 152 SER A O 1
ATOM 895 N N . PRO A 1 153 ? 6.572 -15.180 7.242 1.00 53.56 153 PRO A N 1
ATOM 896 C CA . PRO A 1 153 ? 5.572 -15.115 6.162 1.00 53.11 153 PRO A CA 1
ATOM 897 C C . PRO A 1 153 ? 4.150 -14.948 6.693 1.00 57.04 153 PRO A C 1
ATOM 898 O O . PRO A 1 153 ? 3.672 -15.805 7.434 1.00 56.17 153 PRO A O 1
ATOM 902 N N . SER A 1 154 ? 3.490 -13.829 6.352 1.00 53.51 154 SER A N 1
ATOM 903 C CA . SER A 1 154 ? 2.120 -13.605 6.804 1.00 53.50 154 SER A CA 1
ATOM 904 C C . SER A 1 154 ? 1.112 -13.961 5.685 1.00 59.08 154 SER A C 1
ATOM 905 O O . SER A 1 154 ? -0.078 -13.647 5.777 1.00 59.21 154 SER A O 1
ATOM 908 N N . SER A 1 155 ? 1.616 -14.645 4.636 1.00 55.72 155 SER A N 1
ATOM 909 C CA . SER A 1 155 ? 0.869 -15.140 3.472 1.00 55.82 155 SER A CA 1
ATOM 910 C C . SER A 1 155 ? 1.766 -16.050 2.630 1.00 58.99 155 SER A C 1
ATOM 911 O O . SER A 1 155 ? 2.989 -16.094 2.842 1.00 58.89 155 SER A O 1
ATOM 914 N N . GLY A 1 156 ? 1.140 -16.773 1.700 1.00 53.57 156 GLY A N 1
ATOM 915 C CA . GLY A 1 156 ? 1.834 -17.613 0.732 1.00 52.49 156 GLY A CA 1
ATOM 916 C C . GLY A 1 156 ? 1.969 -16.765 -0.525 1.00 56.43 156 GLY A C 1
ATOM 917 O O . GLY A 1 156 ? 1.468 -15.632 -0.550 1.00 55.89 156 GLY A O 1
ATOM 918 N N . LEU A 1 157 ? 2.633 -17.266 -1.575 1.00 53.17 157 LEU A N 1
ATOM 919 C CA . LEU A 1 157 ? 2.727 -16.482 -2.805 1.00 53.64 157 LEU A CA 1
ATOM 920 C C . LEU A 1 157 ? 1.368 -16.534 -3.500 1.00 61.90 157 LEU A C 1
ATOM 921 O O . LEU A 1 157 ? 1.005 -17.585 -4.025 1.00 63.70 157 LEU A O 1
ATOM 926 N N . VAL A 1 158 ? 0.600 -15.431 -3.469 1.00 60.08 158 VAL A N 1
ATOM 927 C CA . VAL A 1 158 ? -0.728 -15.433 -4.079 1.00 60.85 158 VAL A CA 1
ATOM 928 C C . VAL A 1 158 ? -0.766 -14.655 -5.397 1.00 64.96 158 VAL A C 1
ATOM 929 O O . VAL A 1 158 ? -0.392 -13.476 -5.457 1.00 63.49 158 VAL A O 1
ATOM 933 N N . LYS A 1 159 ? -1.248 -15.337 -6.452 1.00 62.43 159 LYS A N 1
ATOM 934 C CA . LYS A 1 159 ? -1.424 -14.761 -7.783 1.00 62.53 159 LYS A CA 1
ATOM 935 C C . LYS A 1 159 ? -2.685 -13.932 -7.702 1.00 65.92 159 LYS A C 1
ATOM 936 O O . LYS A 1 159 ? -3.756 -14.481 -7.445 1.00 67.05 159 LYS A O 1
ATOM 938 N N . LYS A 1 160 ? -2.564 -12.612 -7.857 1.00 61.59 160 LYS A N 1
ATOM 939 C CA . LYS A 1 160 ? -3.709 -11.722 -7.781 1.00 61.57 160 LYS A CA 1
ATOM 940 C C . LYS A 1 160 ? -3.442 -10.404 -8.474 1.00 65.31 160 LYS A C 1
ATOM 941 O O . LYS A 1 160 ? -2.663 -9.587 -7.967 1.00 66.00 160 LYS A O 1
ATOM 943 N N . GLY A 1 161 ? -4.106 -10.199 -9.612 1.00 59.55 161 GLY A N 1
ATOM 944 C CA . GLY A 1 161 ? -3.985 -8.969 -10.384 1.00 58.13 161 GLY A CA 1
ATOM 945 C C . GLY A 1 161 ? -3.333 -9.143 -11.740 1.00 59.68 161 GLY A C 1
ATOM 946 O O . GLY A 1 161 ? -2.515 -10.044 -11.940 1.00 58.86 161 GLY A O 1
ATOM 947 N N . LYS A 1 162 ? -3.699 -8.269 -12.674 1.00 54.62 162 LYS A N 1
ATOM 948 C CA . LYS A 1 162 ? -3.170 -8.276 -14.023 1.00 53.99 162 LYS A CA 1
ATOM 949 C C . LYS A 1 162 ? -2.195 -7.102 -14.195 1.00 55.64 162 LYS A C 1
ATOM 950 O O . LYS A 1 162 ? -2.343 -6.073 -13.528 1.00 54.18 162 LYS A O 1
ATOM 952 N N . THR A 1 163 ? -1.178 -7.264 -15.059 1.00 50.59 163 THR A N 1
ATOM 953 C CA . THR A 1 163 ? -0.192 -6.203 -15.265 1.00 49.87 163 THR A CA 1
ATOM 954 C C . THR A 1 163 ? 0.283 -6.093 -16.712 1.00 54.69 163 THR A C 1
ATOM 955 O O . THR A 1 163 ? 0.238 -7.065 -17.463 1.00 54.24 163 THR A O 1
ATOM 959 N N . LYS A 1 164 ? 0.752 -4.902 -17.091 1.00 51.72 164 LYS A N 1
ATOM 960 C CA . LYS A 1 164 ? 1.286 -4.643 -18.425 1.00 50.85 164 LYS A CA 1
ATOM 961 C C . LYS A 1 164 ? 2.824 -4.525 -18.345 1.00 52.56 164 LYS A C 1
ATOM 962 O O . LYS A 1 164 ? 3.465 -4.223 -19.363 1.00 52.18 164 LYS A O 1
ATOM 964 N N . LYS A 1 165 ? 3.419 -4.792 -17.138 1.00 46.04 165 LYS A N 1
ATOM 965 C CA . LYS A 1 165 ? 4.879 -4.701 -16.934 1.00 44.51 165 LYS A CA 1
ATOM 966 C C . LYS A 1 165 ? 5.489 -5.928 -16.307 1.00 46.36 165 LYS A C 1
ATOM 967 O O . LYS A 1 165 ? 4.761 -6.783 -15.808 1.00 47.00 165 LYS A O 1
ATOM 973 N N . THR A 1 166 ? 6.842 -6.007 -16.323 1.00 42.14 166 THR A N 1
ATOM 974 C CA . THR A 1 166 ? 7.668 -7.070 -15.722 1.00 41.36 166 THR A CA 1
ATOM 975 C C . THR A 1 166 ? 8.560 -6.417 -14.650 1.00 44.78 166 THR A C 1
ATOM 976 O O . THR A 1 166 ? 8.991 -5.291 -14.844 1.00 45.05 166 THR A O 1
ATOM 980 N N . GLY A 1 167 ? 8.807 -7.110 -13.540 1.00 42.28 167 GLY A N 1
ATOM 981 C CA . GLY A 1 167 ? 9.624 -6.566 -12.462 1.00 42.67 167 GLY A CA 1
ATOM 982 C C . GLY A 1 167 ? 9.267 -6.970 -11.036 1.00 45.92 167 GLY A C 1
ATOM 983 O O . GLY A 1 167 ? 8.430 -7.849 -10.800 1.00 45.57 167 GLY A O 1
ATOM 984 N N . THR A 1 168 ? 9.954 -6.343 -10.080 1.00 39.99 168 THR A N 1
ATOM 985 C CA . THR A 1 168 ? 9.808 -6.593 -8.652 1.00 39.48 168 THR A CA 1
ATOM 986 C C . THR A 1 168 ? 9.612 -5.281 -7.916 1.00 45.18 168 THR A C 1
ATOM 987 O O . THR A 1 168 ? 10.217 -4.261 -8.263 1.00 45.37 168 THR A O 1
ATOM 991 N N . LYS A 1 169 ? 8.760 -5.317 -6.890 1.00 42.42 169 LYS A N 1
ATOM 992 C CA . LYS A 1 169 ? 8.495 -4.204 -5.988 1.00 40.72 169 LYS A CA 1
ATOM 993 C C . LYS A 1 169 ? 8.589 -4.747 -4.582 1.00 46.13 169 LYS A C 1
ATOM 994 O O . LYS A 1 169 ? 7.919 -5.737 -4.240 1.00 47.20 169 LYS A O 1
ATOM 1000 N N . VAL A 1 170 ? 9.438 -4.107 -3.768 1.00 40.68 170 VAL A N 1
ATOM 1001 C CA . VAL A 1 170 ? 9.621 -4.454 -2.374 1.00 39.64 170 VAL A CA 1
ATOM 1002 C C . VAL A 1 170 ? 9.274 -3.214 -1.537 1.00 40.47 170 VAL A C 1
ATOM 1003 O O . VAL A 1 170 ? 9.800 -2.128 -1.784 1.00 39.30 170 VAL A O 1
ATOM 1007 N N . THR A 1 171 ? 8.348 -3.376 -0.585 1.00 34.87 171 THR A N 1
ATOM 1008 C CA . THR A 1 171 ? 7.918 -2.310 0.312 1.00 33.97 171 THR A CA 1
ATOM 1009 C C . THR A 1 171 ? 8.164 -2.858 1.681 1.00 38.51 171 THR A C 1
ATOM 1010 O O . THR A 1 171 ? 7.768 -3.982 1.942 1.00 38.34 171 THR A O 1
ATOM 1014 N N . PHE A 1 172 ? 8.836 -2.102 2.552 1.00 35.85 172 PHE A N 1
ATOM 1015 C CA . PHE A 1 172 ? 9.098 -2.577 3.897 1.00 35.33 172 PHE A CA 1
ATOM 1016 C C . PHE A 1 172 ? 9.008 -1.418 4.860 1.00 39.89 172 PHE A C 1
ATOM 1017 O O . PHE A 1 172 ? 9.349 -0.300 4.496 1.00 41.58 172 PHE A O 1
ATOM 1025 N N . LYS A 1 173 ? 8.566 -1.683 6.081 1.00 35.86 173 LYS A N 1
ATOM 1026 C CA . LYS A 1 173 ? 8.470 -0.696 7.153 1.00 35.44 173 LYS A CA 1
ATOM 1027 C C . LYS A 1 173 ? 9.509 -1.131 8.189 1.00 38.23 173 LYS A C 1
ATOM 1028 O O . LYS A 1 173 ? 9.395 -2.228 8.716 1.00 37.28 173 LYS A O 1
ATOM 1034 N N . PRO A 1 174 ? 10.549 -0.320 8.466 1.00 36.40 174 PRO A N 1
ATOM 1035 C CA . PRO A 1 174 ? 11.592 -0.751 9.437 1.00 36.60 174 PRO A CA 1
ATOM 1036 C C . PRO A 1 174 ? 11.065 -0.987 10.862 1.00 42.39 174 PRO A C 1
ATOM 1037 O O . PRO A 1 174 ? 10.070 -0.365 11.266 1.00 41.27 174 PRO A O 1
ATOM 1041 N N . ASP A 1 175 ? 11.722 -1.885 11.624 1.00 39.83 175 ASP A N 1
ATOM 1042 C CA . ASP A 1 175 ? 11.279 -2.159 12.984 1.00 40.06 175 ASP A CA 1
ATOM 1043 C C . ASP A 1 175 ? 11.731 -1.059 13.960 1.00 44.14 175 ASP A C 1
ATOM 1044 O O . ASP A 1 175 ? 12.921 -0.766 14.053 1.00 40.26 175 ASP A O 1
ATOM 1049 N N . ASP A 1 176 ? 10.741 -0.453 14.670 1.00 44.18 176 ASP A N 1
ATOM 1050 C CA . ASP A 1 176 ? 10.871 0.613 15.680 1.00 45.45 176 ASP A CA 1
ATOM 1051 C C . ASP A 1 176 ? 11.774 0.187 16.840 1.00 50.64 176 ASP A C 1
ATOM 1052 O O . ASP A 1 176 ? 12.534 1.012 17.350 1.00 51.02 176 ASP A O 1
ATOM 1057 N N . THR A 1 177 ? 11.672 -1.092 17.258 1.00 47.02 177 THR A N 1
ATOM 1058 C CA . THR A 1 177 ? 12.467 -1.668 18.353 1.00 47.37 177 THR A CA 1
ATOM 1059 C C . THR A 1 177 ? 13.935 -1.800 17.984 1.00 51.30 177 THR A C 1
ATOM 1060 O O . THR A 1 177 ? 14.772 -1.721 18.868 1.00 52.76 177 THR A O 1
ATOM 1064 N N . ILE A 1 178 ? 14.240 -1.977 16.686 1.00 46.26 178 ILE A N 1
ATOM 1065 C CA . ILE A 1 178 ? 15.589 -2.078 16.130 1.00 45.67 178 ILE A CA 1
ATOM 1066 C C . ILE A 1 178 ? 16.172 -0.653 15.879 1.00 48.10 178 ILE A C 1
ATOM 1067 O O . ILE A 1 178 ? 17.279 -0.362 16.326 1.00 46.99 178 ILE A O 1
ATOM 1072 N N . PHE A 1 179 ? 15.434 0.202 15.124 1.00 43.27 179 PHE A N 1
ATOM 1073 C CA . PHE A 1 179 ? 15.858 1.565 14.769 1.00 42.50 179 PHE A CA 1
ATOM 1074 C C . PHE A 1 179 ? 15.206 2.584 15.704 1.00 47.03 179 PHE A C 1
ATOM 1075 O O . PHE A 1 179 ? 14.424 3.433 15.278 1.00 46.28 179 PHE A O 1
ATOM 1083 N N . LYS A 1 180 ? 15.514 2.461 16.998 1.00 44.95 180 LYS A N 1
ATOM 1084 C CA . LYS A 1 180 ? 14.998 3.342 18.033 1.00 45.03 180 LYS A CA 1
ATOM 1085 C C . LYS A 1 180 ? 15.400 4.777 17.681 1.00 45.77 180 LYS A C 1
ATOM 1086 O O . LYS A 1 180 ? 16.584 5.063 17.485 1.00 44.22 180 LYS A O 1
ATOM 1092 N N . ALA A 1 181 ? 14.380 5.645 17.518 1.00 42.17 181 ALA A N 1
ATOM 1093 C CA . ALA A 1 181 ? 14.505 7.069 17.191 1.00 41.37 181 ALA A CA 1
ATOM 1094 C C . ALA A 1 181 ? 15.258 7.301 15.886 1.00 44.32 181 ALA A C 1
ATOM 1095 O O . ALA A 1 181 ? 15.892 8.351 15.729 1.00 44.63 181 ALA A O 1
ATOM 1097 N N . SER A 1 182 ? 15.168 6.320 14.932 1.00 40.53 182 SER A N 1
ATOM 1098 C CA . SER A 1 182 ? 15.882 6.346 13.644 1.00 40.40 182 SER A CA 1
ATOM 1099 C C . SER A 1 182 ? 15.184 5.616 12.477 1.00 40.04 182 SER A C 1
ATOM 1100 O O . SER A 1 182 ? 15.879 5.126 11.574 1.00 37.45 182 SER A O 1
ATOM 1103 N N . THR A 1 183 ? 13.848 5.574 12.462 1.00 34.95 183 THR A N 1
ATOM 1104 C CA . THR A 1 183 ? 13.099 4.888 11.380 1.00 35.29 183 THR A CA 1
ATOM 1105 C C . THR A 1 183 ? 12.698 5.813 10.234 1.00 42.02 183 THR A C 1
ATOM 1106 O O . THR A 1 183 ? 12.183 5.330 9.208 1.00 43.48 183 THR A O 1
ATOM 1110 N N . SER A 1 184 ? 12.887 7.142 10.416 1.00 36.75 184 SER A N 1
ATOM 1111 C CA . SER A 1 184 ? 12.495 8.123 9.419 1.00 36.45 184 SER A CA 1
ATOM 1112 C C . SER A 1 184 ? 13.524 8.275 8.335 1.00 39.65 184 SER A C 1
ATOM 1113 O O . SER A 1 184 ? 14.655 8.671 8.604 1.00 36.56 184 SER A O 1
ATOM 1116 N N . PHE A 1 185 ? 13.114 7.968 7.089 1.00 36.94 185 PHE A N 1
ATOM 1117 C CA . PHE A 1 185 ? 13.993 8.057 5.930 1.00 35.64 185 PHE A CA 1
ATOM 1118 C C . PHE A 1 185 ? 14.343 9.490 5.627 1.00 41.18 185 PHE A C 1
ATOM 1119 O O . PHE A 1 185 ? 13.505 10.393 5.763 1.00 41.56 185 PHE A O 1
ATOM 1127 N N . ASN A 1 186 ? 15.593 9.702 5.226 1.00 37.16 186 ASN A N 1
ATOM 1128 C CA . ASN A 1 186 ? 16.072 11.023 4.864 1.00 37.31 186 ASN A CA 1
ATOM 1129 C C . ASN A 1 186 ? 16.177 11.090 3.350 1.00 39.66 186 ASN A C 1
ATOM 1130 O O . ASN A 1 186 ? 16.913 10.324 2.748 1.00 38.66 186 ASN A O 1
ATOM 1135 N N . PHE A 1 187 ? 15.443 12.021 2.744 1.00 37.55 187 PHE A N 1
ATOM 1136 C CA . PHE A 1 187 ? 15.424 12.266 1.302 1.00 36.96 187 PHE A CA 1
ATOM 1137 C C . PHE A 1 187 ? 16.824 12.580 0.740 1.00 42.50 187 PHE A C 1
ATOM 1138 O O . PHE A 1 187 ? 17.230 11.946 -0.231 1.00 42.45 187 PHE A O 1
ATOM 1146 N N . ASP A 1 188 ? 17.524 13.582 1.321 1.00 39.23 188 ASP A N 1
ATOM 1147 C CA . ASP A 1 188 ? 18.842 14.042 0.869 1.00 39.60 188 ASP A CA 1
ATOM 1148 C C . ASP A 1 188 ? 19.926 12.945 0.978 1.00 42.80 188 ASP A C 1
ATOM 1149 O O . ASP A 1 188 ? 20.797 12.875 0.109 1.00 42.48 188 ASP A O 1
ATOM 1154 N N . VAL A 1 189 ? 19.843 12.077 1.987 1.00 39.08 189 VAL A N 1
ATOM 1155 C CA . VAL A 1 189 ? 20.775 10.957 2.140 1.00 39.65 189 VAL A CA 1
ATOM 1156 C C . VAL A 1 189 ? 20.579 10.001 0.950 1.00 45.70 189 VAL A C 1
ATOM 1157 O O . VAL A 1 189 ? 21.544 9.681 0.245 1.00 46.95 189 VAL A O 1
ATOM 1161 N N . LEU A 1 190 ? 19.319 9.596 0.699 1.00 40.67 190 LEU A N 1
ATOM 1162 C CA . LEU A 1 190 ? 18.985 8.704 -0.415 1.00 39.03 190 LEU A CA 1
ATOM 1163 C C . LEU A 1 190 ? 19.305 9.299 -1.772 1.00 43.23 190 LEU A C 1
ATOM 1164 O O . LEU A 1 190 ? 19.858 8.593 -2.606 1.00 44.34 190 LEU A O 1
ATOM 1169 N N . SER A 1 191 ? 18.973 10.584 -1.993 1.00 38.99 191 SER A N 1
ATOM 1170 C CA . SER A 1 191 ? 19.229 11.277 -3.251 1.00 39.32 191 SER A CA 1
ATOM 1171 C C . SER A 1 191 ? 20.695 11.229 -3.687 1.00 46.53 191 SER A C 1
ATOM 1172 O O . SER A 1 191 ? 20.968 10.945 -4.852 1.00 47.13 191 SER A O 1
ATOM 1175 N N . GLU A 1 192 ? 21.627 11.498 -2.759 1.00 44.16 192 GLU A N 1
ATOM 1176 C CA . GLU A 1 192 ? 23.064 11.490 -3.045 1.00 44.63 192 GLU A CA 1
ATOM 1177 C C . GLU A 1 192 ? 23.505 10.115 -3.571 1.00 47.01 192 GLU A C 1
ATOM 1178 O O . GLU A 1 192 ? 24.222 10.042 -4.570 1.00 47.54 192 GLU A O 1
ATOM 1184 N N . ARG A 1 193 ? 23.074 9.035 -2.904 1.00 40.70 193 ARG A N 1
ATOM 1185 C CA . ARG A 1 193 ? 23.438 7.694 -3.317 1.00 40.25 193 ARG A CA 1
ATOM 1186 C C . ARG A 1 193 ? 22.748 7.268 -4.633 1.00 44.89 193 ARG A C 1
ATOM 1187 O O . ARG A 1 193 ? 23.395 6.636 -5.474 1.00 46.26 193 ARG A O 1
ATOM 1195 N N . LEU A 1 194 ? 21.455 7.612 -4.810 1.00 38.75 194 LEU A N 1
ATOM 1196 C CA . LEU A 1 194 ? 20.694 7.250 -5.998 1.00 38.13 194 LEU A CA 1
ATOM 1197 C C . LEU A 1 194 ? 21.187 8.008 -7.236 1.00 41.90 194 LEU A C 1
ATOM 1198 O O . LEU A 1 194 ? 21.234 7.436 -8.342 1.00 40.47 194 LEU A O 1
ATOM 1203 N N . GLN A 1 195 ? 21.611 9.270 -7.048 1.00 38.65 195 GLN A N 1
ATOM 1204 C CA . GLN A 1 195 ? 22.161 10.045 -8.156 1.00 39.06 195 GLN A CA 1
ATOM 1205 C C . GLN A 1 195 ? 23.478 9.396 -8.618 1.00 43.36 195 GLN A C 1
ATOM 1206 O O . GLN A 1 195 ? 23.707 9.263 -9.819 1.00 42.84 195 GLN A O 1
ATOM 1212 N N . GLU A 1 196 ? 24.312 8.975 -7.653 1.00 40.39 196 GLU A N 1
ATOM 1213 C CA . GLU A 1 196 ? 25.592 8.308 -7.881 1.00 40.73 196 GLU A CA 1
ATOM 1214 C C . GLU A 1 196 ? 25.394 7.013 -8.712 1.00 43.43 196 GLU A C 1
ATOM 1215 O O . GLU A 1 196 ? 26.139 6.793 -9.650 1.00 42.52 196 GLU A O 1
ATOM 1221 N N . SER A 1 197 ? 24.369 6.202 -8.399 1.00 40.61 197 SER A N 1
ATOM 1222 C CA . SER A 1 197 ? 24.058 4.962 -9.130 1.00 40.03 197 SER A CA 1
ATOM 1223 C C . SER A 1 197 ? 23.665 5.229 -10.585 1.00 44.69 197 SER A C 1
ATOM 1224 O O . SER A 1 197 ? 24.061 4.465 -11.471 1.00 44.79 197 SER A O 1
ATOM 1227 N N . ALA A 1 198 ? 22.897 6.314 -10.825 1.00 39.74 198 ALA A N 1
ATOM 1228 C CA . ALA A 1 198 ? 22.472 6.726 -12.159 1.00 38.24 198 ALA A CA 1
ATOM 1229 C C . ALA A 1 198 ? 23.675 7.220 -12.990 1.00 42.96 198 ALA A C 1
ATOM 1230 O O . ALA A 1 198 ? 23.706 7.018 -14.189 1.00 41.32 198 ALA A O 1
ATOM 1232 N N . PHE A 1 199 ? 24.665 7.850 -12.348 1.00 41.04 199 PHE A N 1
ATOM 1233 C CA . PHE A 1 199 ? 25.855 8.342 -13.046 1.00 39.94 199 PHE A CA 1
ATOM 1234 C C . PHE A 1 199 ? 26.722 7.186 -13.518 1.00 45.05 199 PHE A C 1
ATOM 1235 O O . PHE A 1 199 ? 27.274 7.254 -14.600 1.00 44.75 199 PHE A O 1
ATOM 1243 N N . LEU A 1 200 ? 26.846 6.141 -12.702 1.00 42.61 200 LEU A N 1
ATOM 1244 C CA . LEU A 1 200 ? 27.667 4.971 -12.979 1.00 43.27 200 LEU A CA 1
ATOM 1245 C C . LEU A 1 200 ? 27.074 4.004 -14.012 1.00 51.83 200 LEU A C 1
ATOM 1246 O O . LEU A 1 200 ? 27.819 3.305 -14.703 1.00 51.59 200 LEU A O 1
ATOM 1251 N N . LEU A 1 201 ? 25.749 3.962 -14.117 1.00 50.14 201 LEU A N 1
ATOM 1252 C CA . LEU A 1 201 ? 25.057 3.086 -15.055 1.00 50.23 201 LEU A CA 1
ATOM 1253 C C . LEU A 1 201 ? 24.274 3.954 -16.015 1.00 53.42 201 LEU A C 1
ATOM 1254 O O . LEU A 1 201 ? 23.114 4.281 -15.759 1.00 52.69 201 LEU A O 1
ATOM 1259 N N . LYS A 1 202 ? 24.917 4.359 -17.128 1.00 50.95 202 LYS A N 1
ATOM 1260 C CA . LYS A 1 202 ? 24.269 5.225 -18.104 1.00 50.87 202 LYS A CA 1
ATOM 1261 C C . LYS A 1 202 ? 22.980 4.595 -18.649 1.00 54.92 202 LYS A C 1
ATOM 1262 O O . LYS A 1 202 ? 22.863 3.373 -18.783 1.00 53.67 202 LYS A O 1
ATOM 1268 N N . ASN A 1 203 ? 21.998 5.462 -18.897 1.00 52.17 203 ASN A N 1
ATOM 1269 C CA . ASN A 1 203 ? 20.650 5.133 -19.347 1.00 52.90 203 ASN A CA 1
ATOM 1270 C C . ASN A 1 203 ? 19.841 4.363 -18.251 1.00 55.32 203 ASN A C 1
ATOM 1271 O O . ASN A 1 203 ? 18.910 3.611 -18.566 1.00 56.21 203 ASN A O 1
ATOM 1276 N N . LEU A 1 204 ? 20.196 4.567 -16.967 1.00 47.67 204 LEU A N 1
ATOM 1277 C CA . LEU A 1 204 ? 19.433 3.983 -15.869 1.00 45.28 204 LEU A CA 1
ATOM 1278 C C . LEU A 1 204 ? 18.639 5.167 -15.364 1.00 45.35 204 LEU A C 1
ATOM 1279 O O . LEU A 1 204 ? 19.234 6.199 -15.104 1.00 45.18 204 LEU A O 1
ATOM 1284 N N . LYS A 1 205 ? 17.310 5.048 -15.266 1.00 39.51 205 LYS A N 1
ATOM 1285 C CA . LYS A 1 205 ? 16.459 6.130 -14.779 1.00 39.45 205 LYS A CA 1
ATOM 1286 C C . LYS A 1 205 ? 15.981 5.782 -13.352 1.00 43.38 205 LYS A C 1
ATOM 1287 O O . LYS A 1 205 ? 15.312 4.765 -13.150 1.00 42.28 205 LYS A O 1
ATOM 1289 N N . ILE A 1 206 ? 16.396 6.608 -12.361 1.00 39.07 206 ILE A N 1
ATOM 1290 C CA . ILE A 1 206 ? 16.060 6.451 -10.945 1.00 37.89 206 ILE A CA 1
ATOM 1291 C C . ILE A 1 206 ? 15.192 7.608 -10.523 1.00 43.34 206 ILE A C 1
ATOM 1292 O O . ILE A 1 206 ? 15.553 8.761 -10.734 1.00 42.38 206 ILE A O 1
ATOM 1297 N N . THR A 1 207 ? 14.030 7.295 -9.950 1.00 40.13 207 THR A N 1
ATOM 1298 C CA . THR A 1 207 ? 13.094 8.306 -9.476 1.00 39.83 207 THR A CA 1
ATOM 1299 C C . THR A 1 207 ? 12.980 8.154 -7.954 1.00 43.50 207 THR A C 1
ATOM 1300 O O . THR A 1 207 ? 12.772 7.052 -7.462 1.00 43.02 207 THR A O 1
ATOM 1304 N N . LEU A 1 208 ? 13.174 9.246 -7.222 1.00 40.49 208 LEU A N 1
ATOM 1305 C CA . LEU A 1 208 ? 13.068 9.256 -5.762 1.00 39.67 208 LEU A CA 1
ATOM 1306 C C . LEU A 1 208 ? 11.839 10.098 -5.416 1.00 40.48 208 LEU A C 1
ATOM 1307 O O . LEU A 1 208 ? 11.822 11.279 -5.745 1.00 37.68 208 LEU A O 1
ATOM 1312 N N . ASN A 1 209 ? 10.812 9.486 -4.782 1.00 37.49 209 ASN A N 1
ATOM 1313 C CA . ASN A 1 209 ? 9.581 10.195 -4.452 1.00 38.42 209 ASN A CA 1
ATOM 1314 C C . ASN A 1 209 ? 9.269 10.245 -2.979 1.00 43.33 209 ASN A C 1
ATOM 1315 O O . ASN A 1 209 ? 9.211 9.206 -2.352 1.00 43.36 209 ASN A O 1
ATOM 1320 N N . ASP A 1 210 ? 9.020 11.438 -2.430 1.00 40.24 210 ASP A N 1
ATOM 1321 C CA . ASP A 1 210 ? 8.631 11.576 -1.030 1.00 39.41 210 ASP A CA 1
ATOM 1322 C C . ASP A 1 210 ? 7.154 11.976 -0.989 1.00 43.05 210 ASP A C 1
ATOM 1323 O O . ASP A 1 210 ? 6.764 13.038 -1.492 1.00 41.88 210 ASP A O 1
ATOM 1328 N N . LEU A 1 211 ? 6.339 11.099 -0.414 1.00 41.17 211 LEU A N 1
ATOM 1329 C CA . LEU A 1 211 ? 4.902 11.289 -0.299 1.00 41.96 211 LEU A CA 1
ATOM 1330 C C . LEU A 1 211 ? 4.485 11.832 1.063 1.00 47.95 211 LEU A C 1
ATOM 1331 O O . LEU A 1 211 ? 3.317 12.174 1.253 1.00 48.52 211 LEU A O 1
ATOM 1336 N N . ARG A 1 212 ? 5.436 11.934 2.004 1.00 44.53 212 ARG A N 1
ATOM 1337 C CA . ARG A 1 212 ? 5.156 12.404 3.368 1.00 43.88 212 ARG A CA 1
ATOM 1338 C C . ARG A 1 212 ? 4.681 13.848 3.407 1.00 46.79 212 ARG A C 1
ATOM 1339 O O . ARG A 1 212 ? 5.269 14.736 2.770 1.00 44.98 212 ARG A O 1
ATOM 1347 N N . SER A 1 213 ? 3.572 14.054 4.146 1.00 44.55 213 SER A N 1
ATOM 1348 C CA . SER A 1 213 ? 2.873 15.321 4.349 1.00 44.09 213 SER A CA 1
ATOM 1349 C C . SER A 1 213 ? 3.836 16.361 4.902 1.00 46.56 213 SER A C 1
ATOM 1350 O O . SER A 1 213 ? 4.571 16.080 5.854 1.00 45.31 213 SER A O 1
ATOM 1353 N N . GLY A 1 214 ? 3.863 17.519 4.245 1.00 42.27 214 GLY A N 1
ATOM 1354 C CA . GLY A 1 214 ? 4.736 18.633 4.587 1.00 42.51 214 GLY A CA 1
ATOM 1355 C C . GLY A 1 214 ? 6.164 18.480 4.092 1.00 47.85 214 GLY A C 1
ATOM 1356 O O . GLY A 1 214 ? 6.999 19.362 4.342 1.00 47.06 214 GLY A O 1
ATOM 1357 N N . LYS A 1 215 ? 6.455 17.357 3.383 1.00 44.89 215 LYS A N 1
ATOM 1358 C CA . LYS A 1 215 ? 7.781 17.029 2.839 1.00 45.29 215 LYS A CA 1
ATOM 1359 C C . LYS A 1 215 ? 7.698 16.456 1.411 1.00 50.43 215 LYS A C 1
ATOM 1360 O O . LYS A 1 215 ? 8.702 15.897 0.950 1.00 50.29 215 LYS A O 1
ATOM 1366 N N . GLU A 1 216 ? 6.526 16.551 0.729 1.00 46.79 216 GLU A N 1
ATOM 1367 C CA . GLU A 1 216 ? 6.345 15.982 -0.620 1.00 46.63 216 GLU A CA 1
ATOM 1368 C C . GLU A 1 216 ? 7.345 16.586 -1.592 1.00 48.92 216 GLU A C 1
ATOM 1369 O O . GLU A 1 216 ? 7.556 17.803 -1.612 1.00 47.76 216 GLU A O 1
ATOM 1375 N N . ARG A 1 217 ? 8.061 15.683 -2.309 1.00 44.35 217 ARG A N 1
ATOM 1376 C CA . ARG A 1 217 ? 9.158 16.010 -3.233 1.00 43.88 217 ARG A CA 1
ATOM 1377 C C . ARG A 1 217 ? 9.426 14.883 -4.222 1.00 47.99 217 ARG A C 1
ATOM 1378 O O . ARG A 1 217 ? 9.163 13.714 -3.927 1.00 47.05 217 ARG A O 1
ATOM 1386 N N . GLN A 1 218 ? 9.998 15.232 -5.381 1.00 45.45 218 GLN A N 1
ATOM 1387 C CA . GLN A 1 218 ? 10.359 14.280 -6.422 1.00 44.61 218 GLN A CA 1
ATOM 1388 C C . GLN A 1 218 ? 11.565 14.734 -7.189 1.00 47.94 218 GLN A C 1
ATOM 1389 O O . GLN A 1 218 ? 11.670 15.888 -7.575 1.00 44.48 218 GLN A O 1
ATOM 1395 N N . GLU A 1 219 ? 12.485 13.795 -7.404 1.00 46.31 219 GLU A N 1
ATOM 1396 C CA . GLU A 1 219 ? 13.702 13.987 -8.164 1.00 45.48 219 GLU A CA 1
ATOM 1397 C C . GLU A 1 219 ? 13.907 12.776 -9.034 1.00 48.24 219 GLU A C 1
ATOM 1398 O O . GLU A 1 219 ? 13.574 11.658 -8.649 1.00 48.59 219 GLU A O 1
ATOM 1404 N N . HIS A 1 220 ? 14.423 13.006 -10.222 1.00 42.87 220 HIS A N 1
ATOM 1405 C CA . HIS A 1 220 ? 14.690 11.978 -11.211 1.00 42.03 220 HIS A CA 1
ATOM 1406 C C . HIS A 1 220 ? 16.145 12.103 -11.668 1.00 44.17 220 HIS A C 1
ATOM 1407 O O . HIS A 1 220 ? 16.624 13.210 -11.976 1.00 42.16 220 HIS A O 1
ATOM 1409 N N . TYR A 1 221 ? 16.837 10.962 -11.690 1.00 39.40 221 TYR A N 1
ATOM 1410 C CA . TYR A 1 221 ? 18.231 10.822 -12.083 1.00 39.80 221 TYR A CA 1
ATOM 1411 C C . TYR A 1 221 ? 18.341 9.905 -13.257 1.00 46.65 221 TYR A C 1
ATOM 1412 O O . TYR A 1 221 ? 18.111 8.698 -13.145 1.00 46.45 221 TYR A O 1
ATOM 1421 N N . HIS A 1 222 ? 18.695 10.486 -14.404 1.00 45.30 222 HIS A N 1
ATOM 1422 C CA . HIS A 1 222 ? 18.884 9.769 -15.644 1.00 46.09 222 HIS A CA 1
ATOM 1423 C C . HIS A 1 222 ? 19.993 10.461 -16.452 1.00 49.67 222 HIS A C 1
ATOM 1424 O O . HIS A 1 222 ? 19.814 11.579 -16.917 1.00 47.56 222 HIS A O 1
ATOM 1431 N N . TYR A 1 223 ? 21.147 9.795 -16.587 1.00 47.87 223 TYR A N 1
ATOM 1432 C CA . TYR A 1 223 ? 22.307 10.360 -17.294 1.00 47.02 223 TYR A CA 1
ATOM 1433 C C . TYR A 1 223 ? 22.700 9.494 -18.482 1.00 49.69 223 TYR A C 1
ATOM 1434 O O . TYR A 1 223 ? 23.319 8.442 -18.313 1.00 47.96 223 TYR A O 1
ATOM 1443 N N . GLU A 1 224 ? 22.259 9.911 -19.682 1.00 49.26 224 GLU A N 1
ATOM 1444 C CA . GLU A 1 224 ? 22.495 9.206 -20.961 1.00 50.64 224 GLU A CA 1
ATOM 1445 C C . GLU A 1 224 ? 23.981 9.069 -21.295 1.00 52.80 224 GLU A C 1
ATOM 1446 O O . GLU A 1 224 ? 24.368 8.072 -21.899 1.00 52.32 224 GLU A O 1
ATOM 1452 N N . GLU A 1 225 ? 24.801 10.053 -20.862 1.00 49.36 225 GLU A N 1
ATOM 1453 C CA . GLU A 1 225 ? 26.262 10.098 -21.048 1.00 50.53 225 GLU A CA 1
ATOM 1454 C C . GLU A 1 225 ? 27.060 9.563 -19.822 1.00 53.99 225 GLU A C 1
ATOM 1455 O O . GLU A 1 225 ? 28.281 9.695 -19.791 1.00 54.15 225 GLU A O 1
ATOM 1461 N N . GLY A 1 226 ? 26.358 8.969 -18.846 1.00 48.88 226 GLY A N 1
ATOM 1462 C CA . GLY A 1 226 ? 26.913 8.367 -17.636 1.00 47.25 226 GLY A CA 1
ATOM 1463 C C . GLY A 1 226 ? 27.938 9.168 -16.858 1.00 49.51 226 GLY A C 1
ATOM 1464 O O . GLY A 1 226 ? 27.676 10.314 -16.498 1.00 47.88 226 GLY A O 1
ATOM 1465 N N . ILE A 1 227 ? 29.133 8.551 -16.592 1.00 45.55 227 ILE A N 1
ATOM 1466 C CA . ILE A 1 227 ? 30.245 9.135 -15.817 1.00 43.97 227 ILE A CA 1
ATOM 1467 C C . ILE A 1 227 ? 30.809 10.412 -16.447 1.00 47.67 227 ILE A C 1
ATOM 1468 O O . ILE A 1 227 ? 31.450 11.199 -15.739 1.00 46.48 227 ILE A O 1
ATOM 1473 N N . LYS A 1 228 ? 30.523 10.652 -17.750 1.00 45.66 228 LYS A N 1
ATOM 1474 C CA . LYS A 1 228 ? 30.901 11.885 -18.450 1.00 46.15 228 LYS A CA 1
ATOM 1475 C C . LYS A 1 228 ? 30.128 12.999 -17.727 1.00 50.44 228 LYS A C 1
ATOM 1476 O O . LYS A 1 228 ? 30.716 14.010 -17.376 1.00 53.18 228 LYS A O 1
ATOM 1482 N N . GLU A 1 229 ? 28.821 12.779 -17.471 1.00 45.50 229 GLU A N 1
ATOM 1483 C CA . GLU A 1 229 ? 27.920 13.705 -16.774 1.00 44.32 229 GLU A CA 1
ATOM 1484 C C . GLU A 1 229 ? 28.284 13.870 -15.293 1.00 46.55 229 GLU A C 1
ATOM 1485 O O . GLU A 1 229 ? 28.110 14.957 -14.737 1.00 45.96 229 GLU A O 1
ATOM 1491 N N . PHE A 1 230 ? 28.839 12.801 -14.674 1.00 41.98 230 PHE A N 1
ATOM 1492 C CA . PHE A 1 230 ? 29.300 12.804 -13.289 1.00 41.19 230 PHE A CA 1
ATOM 1493 C C . PHE A 1 230 ? 30.449 13.817 -13.147 1.00 48.24 230 PHE A C 1
ATOM 1494 O O . PHE A 1 230 ? 30.413 14.647 -12.232 1.00 49.61 230 PHE A O 1
ATOM 1502 N N . VAL A 1 231 ? 31.447 13.759 -14.064 1.00 44.25 231 VAL A N 1
ATOM 1503 C CA . VAL A 1 231 ? 32.623 14.646 -14.100 1.00 42.69 231 VAL A CA 1
ATOM 1504 C C . VAL A 1 231 ? 32.185 16.104 -14.199 1.00 48.88 231 VAL A C 1
ATOM 1505 O O . VAL A 1 231 ? 32.626 16.910 -13.374 1.00 49.52 231 VAL A O 1
ATOM 1509 N N . SER A 1 232 ? 31.292 16.445 -15.168 1.00 46.43 232 SER A N 1
ATOM 1510 C CA . SER A 1 232 ? 30.764 17.824 -15.308 1.00 46.38 232 SER A CA 1
ATOM 1511 C C . SER A 1 232 ? 30.105 18.315 -13.998 1.00 54.27 232 SER A C 1
ATOM 1512 O O . SER A 1 232 ? 30.290 19.475 -13.621 1.00 56.68 232 SER A O 1
ATOM 1515 N N . TYR A 1 233 ? 29.372 17.409 -13.293 1.00 50.73 233 TYR A N 1
ATOM 1516 C CA . TYR A 1 233 ? 28.703 17.672 -12.019 1.00 50.40 233 TYR A CA 1
ATOM 1517 C C . TYR A 1 233 ? 29.723 18.016 -10.929 1.00 54.26 233 TYR A C 1
ATOM 1518 O O . TYR A 1 233 ? 29.568 19.035 -10.266 1.00 54.34 233 TYR A O 1
ATOM 1527 N N . VAL A 1 234 ? 30.783 17.198 -10.768 1.00 50.04 234 VAL A N 1
ATOM 1528 C CA . VAL A 1 234 ? 31.838 17.436 -9.777 1.00 49.92 234 VAL A CA 1
ATOM 1529 C C . VAL A 1 234 ? 32.585 18.767 -10.067 1.00 56.80 234 VAL A C 1
ATOM 1530 O O . VAL A 1 234 ? 33.069 19.407 -9.124 1.00 57.29 234 VAL A O 1
ATOM 1534 N N . ASN A 1 235 ? 32.627 19.200 -11.353 1.00 54.14 235 ASN A N 1
ATOM 1535 C CA . ASN A 1 235 ? 33.268 20.454 -11.774 1.00 54.80 235 ASN A CA 1
ATOM 1536 C C . ASN A 1 235 ? 32.330 21.692 -11.786 1.00 61.54 235 ASN A C 1
ATOM 1537 O O . ASN A 1 235 ? 32.756 22.769 -12.229 1.00 61.99 235 ASN A O 1
ATOM 1542 N N . GLU A 1 236 ? 31.076 21.552 -11.291 1.00 58.15 236 GLU A N 1
ATOM 1543 C CA . GLU A 1 236 ? 30.113 22.660 -11.229 1.00 57.32 236 GLU A CA 1
ATOM 1544 C C . GLU A 1 236 ? 30.664 23.757 -10.321 1.00 60.65 236 GLU A C 1
ATOM 1545 O O . GLU A 1 236 ? 31.146 23.464 -9.224 1.00 59.12 236 GLU A O 1
ATOM 1551 N N . GLY A 1 237 ? 30.619 24.995 -10.802 1.00 58.83 237 GLY A N 1
ATOM 1552 C CA . GLY A 1 237 ? 31.103 26.147 -10.048 1.00 59.17 237 GLY A CA 1
ATOM 1553 C C . GLY A 1 237 ? 32.580 26.433 -10.218 1.00 64.16 237 GLY A C 1
ATOM 1554 O O . GLY A 1 237 ? 33.134 27.280 -9.505 1.00 64.90 237 GLY A O 1
ATOM 1555 N N . LYS A 1 238 ? 33.227 25.727 -11.162 1.00 58.76 238 LYS A N 1
ATOM 1556 C CA . LYS A 1 238 ? 34.645 25.897 -11.476 1.00 58.03 238 LYS A CA 1
ATOM 1557 C C . LYS A 1 238 ? 34.742 26.069 -12.962 1.00 60.87 238 LYS A C 1
ATOM 1558 O O . LYS A 1 238 ? 33.918 25.512 -13.693 1.00 60.04 238 LYS A O 1
ATOM 1564 N N . GLU A 1 239 ? 35.736 26.842 -13.428 1.00 57.77 239 GLU A N 1
ATOM 1565 C CA . GLU A 1 239 ? 35.918 27.029 -14.868 1.00 57.47 239 GLU A CA 1
ATOM 1566 C C . GLU A 1 239 ? 36.568 25.760 -15.404 1.00 58.47 239 GLU A C 1
ATOM 1567 O O . GLU A 1 239 ? 37.452 25.208 -14.746 1.00 55.73 239 GLU A O 1
ATOM 1573 N N . VAL A 1 240 ? 36.110 25.288 -16.570 1.00 55.82 240 VAL A N 1
ATOM 1574 C CA . VAL A 1 240 ? 36.630 24.066 -17.184 1.00 55.57 240 VAL A CA 1
ATOM 1575 C C . VAL A 1 240 ? 37.601 24.399 -18.331 1.00 59.57 240 VAL A C 1
ATOM 1576 O O . VAL A 1 240 ? 37.419 25.397 -19.035 1.00 60.91 240 VAL A O 1
ATOM 1580 N N . LEU A 1 241 ? 38.641 23.573 -18.495 1.00 53.26 241 LEU A N 1
ATOM 1581 C CA . LEU A 1 241 ? 39.662 23.783 -19.527 1.00 51.69 241 LEU A CA 1
ATOM 1582 C C . LEU A 1 241 ? 39.332 23.171 -20.890 1.00 54.14 241 LEU A C 1
ATOM 1583 O O . LEU A 1 241 ? 39.923 23.569 -21.887 1.00 54.31 241 LEU A O 1
ATOM 1588 N N . HIS A 1 242 ? 38.399 22.211 -20.934 1.00 49.63 242 HIS A N 1
ATOM 1589 C CA . HIS A 1 242 ? 37.979 21.489 -22.142 1.00 47.83 242 HIS A CA 1
ATOM 1590 C C . HIS A 1 242 ? 36.749 20.676 -21.793 1.00 53.23 242 HIS A C 1
ATOM 1591 O O . HIS A 1 242 ? 36.349 20.658 -20.631 1.00 53.18 242 HIS A O 1
ATOM 1598 N N . ASP A 1 243 ? 36.184 19.966 -22.778 1.00 50.89 243 ASP A N 1
ATOM 1599 C CA . ASP A 1 243 ? 35.030 19.105 -22.590 1.00 51.33 243 ASP A CA 1
ATOM 1600 C C . ASP A 1 243 ? 35.520 17.800 -21.997 1.00 56.68 243 ASP A C 1
ATOM 1601 O O . ASP A 1 243 ? 36.665 17.418 -22.247 1.00 56.22 243 ASP A O 1
ATOM 1606 N N . VAL A 1 244 ? 34.656 17.113 -21.212 1.00 52.02 244 VAL A N 1
ATOM 1607 C CA . VAL A 1 244 ? 34.955 15.836 -20.553 1.00 49.68 244 VAL A CA 1
ATOM 1608 C C . VAL A 1 244 ? 35.517 14.849 -21.567 1.00 55.66 244 VAL A C 1
ATOM 1609 O O . VAL A 1 244 ? 34.936 14.648 -22.645 1.00 55.33 244 VAL A O 1
ATOM 1613 N N . ALA A 1 245 ? 36.662 14.246 -21.212 1.00 52.63 245 ALA A N 1
ATOM 1614 C CA . ALA A 1 245 ? 37.338 13.237 -22.021 1.00 51.95 245 ALA A CA 1
ATOM 1615 C C . ALA A 1 245 ? 36.882 11.858 -21.494 1.00 54.44 245 ALA A C 1
ATOM 1616 O O . ALA A 1 245 ? 37.028 11.572 -20.308 1.00 53.01 245 ALA A O 1
ATOM 1618 N N . THR A 1 246 ? 36.312 11.030 -22.360 1.00 52.53 246 THR A N 1
ATOM 1619 C CA . THR A 1 246 ? 35.838 9.711 -21.947 1.00 53.67 246 THR A CA 1
ATOM 1620 C C . THR A 1 246 ? 36.477 8.615 -22.777 1.00 58.58 246 THR A C 1
ATOM 1621 O O . THR A 1 246 ? 36.745 8.826 -23.959 1.00 57.62 246 THR A O 1
ATOM 1625 N N . PHE A 1 247 ? 36.716 7.444 -22.152 1.00 56.97 247 PHE A N 1
ATOM 1626 C CA . PHE A 1 247 ? 37.223 6.235 -22.799 1.00 58.25 247 PHE A CA 1
ATOM 1627 C C . PHE A 1 247 ? 36.981 4.997 -21.973 1.00 63.00 247 PHE A C 1
ATOM 1628 O O . PHE A 1 247 ? 37.167 5.008 -20.761 1.00 63.31 247 PHE A O 1
ATOM 1636 N N . SER A 1 248 ? 36.570 3.926 -22.652 1.00 59.99 248 SER A N 1
ATOM 1637 C CA . SER A 1 248 ? 36.257 2.633 -22.063 1.00 60.50 248 SER A CA 1
ATOM 1638 C C . SER A 1 248 ? 36.915 1.474 -22.816 1.00 67.41 248 SER A C 1
ATOM 1639 O O . SER A 1 248 ? 37.331 1.625 -23.968 1.00 67.48 248 SER A O 1
ATOM 1642 N N . GLY A 1 249 ? 37.014 0.336 -22.139 1.00 65.67 249 GLY A N 1
ATOM 1643 C CA . GLY A 1 249 ? 37.598 -0.886 -22.673 1.00 66.23 249 GLY A CA 1
ATOM 1644 C C . GLY A 1 249 ? 37.571 -2.030 -21.685 1.00 72.49 249 GLY A C 1
ATOM 1645 O O . GLY A 1 249 ? 37.010 -1.898 -20.596 1.00 71.36 249 GLY A O 1
ATOM 1646 N N . GLU A 1 250 ? 38.188 -3.164 -22.070 1.00 72.14 250 GLU A N 1
ATOM 1647 C CA . GLU A 1 250 ? 38.279 -4.379 -21.264 1.00 72.74 250 GLU A CA 1
ATOM 1648 C C . GLU A 1 250 ? 39.704 -4.952 -21.352 1.00 76.26 250 GLU A C 1
ATOM 1649 O O . GLU A 1 250 ? 40.218 -5.125 -22.452 1.00 76.00 250 GLU A O 1
ATOM 1655 N N . ALA A 1 251 ? 40.341 -5.203 -20.191 1.00 72.72 251 ALA A N 1
ATOM 1656 C CA . ALA A 1 251 ? 41.693 -5.778 -20.031 1.00 72.77 251 ALA A CA 1
ATOM 1657 C C . ALA A 1 251 ? 41.594 -6.769 -18.867 1.00 78.53 251 ALA A C 1
ATOM 1658 O O . ALA A 1 251 ? 41.002 -6.442 -17.830 1.00 78.15 251 ALA A O 1
ATOM 1660 N N . ASN A 1 252 ? 42.140 -7.992 -19.056 1.00 76.25 252 ASN A N 1
ATOM 1661 C CA . ASN A 1 252 ? 42.030 -9.141 -18.140 1.00 76.16 252 ASN A CA 1
ATOM 1662 C C . ASN A 1 252 ? 40.505 -9.457 -18.224 1.00 79.90 252 ASN A C 1
ATOM 1663 O O . ASN A 1 252 ? 39.971 -9.533 -19.342 1.00 80.10 252 ASN A O 1
ATOM 1668 N N . GLY A 1 253 ? 39.820 -9.565 -17.090 1.00 75.29 253 GLY A N 1
ATOM 1669 C CA . GLY A 1 253 ? 38.376 -9.793 -17.063 1.00 74.73 253 GLY A CA 1
ATOM 1670 C C . GLY A 1 253 ? 37.618 -8.586 -16.530 1.00 77.16 253 GLY A C 1
ATOM 1671 O O . GLY A 1 253 ? 36.419 -8.671 -16.229 1.00 76.96 253 GLY A O 1
ATOM 1672 N N . ILE A 1 254 ? 38.325 -7.439 -16.423 1.00 71.02 254 ILE A N 1
ATOM 1673 C CA . ILE A 1 254 ? 37.798 -6.187 -15.895 1.00 69.12 254 ILE A CA 1
ATOM 1674 C C . ILE A 1 254 ? 37.380 -5.196 -16.973 1.00 71.39 254 ILE A C 1
ATOM 1675 O O . ILE A 1 254 ? 38.178 -4.854 -17.844 1.00 72.51 254 ILE A O 1
ATOM 1680 N N . GLU A 1 255 ? 36.132 -4.724 -16.894 1.00 66.11 255 GLU A N 1
ATOM 1681 C CA . GLU A 1 255 ? 35.587 -3.700 -17.790 1.00 65.15 255 GLU A CA 1
ATOM 1682 C C . GLU A 1 255 ? 35.966 -2.361 -17.123 1.00 66.46 255 GLU A C 1
ATOM 1683 O O . GLU A 1 255 ? 35.959 -2.268 -15.886 1.00 65.10 255 GLU A O 1
ATOM 1689 N N . VAL A 1 256 ? 36.339 -1.343 -17.917 1.00 61.20 256 VAL A N 1
ATOM 1690 C CA . VAL A 1 256 ? 36.732 -0.068 -17.315 1.00 59.94 256 VAL A CA 1
ATOM 1691 C C . VAL A 1 256 ? 36.049 1.105 -18.013 1.00 61.11 256 VAL A C 1
ATOM 1692 O O . VAL A 1 256 ? 35.862 1.068 -19.220 1.00 60.92 256 VAL A O 1
ATOM 1696 N N . ASP A 1 257 ? 35.655 2.128 -17.233 1.00 55.17 257 ASP A N 1
ATOM 1697 C CA . ASP A 1 257 ? 35.060 3.374 -17.724 1.00 54.82 257 ASP A CA 1
ATOM 1698 C C . ASP A 1 257 ? 35.853 4.493 -17.039 1.00 54.67 257 ASP A C 1
ATOM 1699 O O . ASP A 1 257 ? 35.976 4.509 -15.803 1.00 53.66 257 ASP A O 1
ATOM 1704 N N . VAL A 1 258 ? 36.403 5.416 -17.835 1.00 47.61 258 VAL A N 1
ATOM 1705 C CA . VAL A 1 258 ? 37.197 6.528 -17.320 1.00 45.51 258 VAL A CA 1
ATOM 1706 C C . VAL A 1 258 ? 36.712 7.841 -17.933 1.00 47.87 258 VAL A C 1
ATOM 1707 O O . VAL A 1 258 ? 36.556 7.925 -19.141 1.00 47.60 258 VAL A O 1
ATOM 1711 N N . ALA A 1 259 ? 36.452 8.853 -17.101 1.00 43.16 259 ALA A N 1
ATOM 1712 C CA . ALA A 1 259 ? 36.049 10.168 -17.590 1.00 42.49 259 ALA A CA 1
ATOM 1713 C C . ALA A 1 259 ? 36.860 11.191 -16.818 1.00 46.34 259 ALA A C 1
ATOM 1714 O O . ALA A 1 259 ? 37.079 11.010 -15.623 1.00 47.55 259 ALA A O 1
ATOM 1716 N N . PHE A 1 260 ? 37.367 12.228 -17.491 1.00 41.61 260 PHE A N 1
ATOM 1717 C CA . PHE A 1 260 ? 38.176 13.250 -16.815 1.00 40.68 260 PHE A CA 1
ATOM 1718 C C . PHE A 1 260 ? 38.011 14.603 -17.464 1.00 46.38 260 PHE A C 1
ATOM 1719 O O . PHE A 1 260 ? 37.775 14.699 -18.678 1.00 45.94 260 PHE A O 1
ATOM 1727 N N . GLN A 1 261 ? 38.160 15.653 -16.649 1.00 43.48 261 GLN A N 1
ATOM 1728 C CA . GLN A 1 261 ? 38.072 17.038 -17.096 1.00 42.87 261 GLN A CA 1
ATOM 1729 C C . GLN A 1 261 ? 38.802 17.952 -16.125 1.00 46.82 261 GLN A C 1
ATOM 1730 O O . GLN A 1 261 ? 38.535 17.934 -14.921 1.00 45.84 261 GLN A O 1
ATOM 1736 N N . TYR A 1 262 ? 39.726 18.754 -16.659 1.00 43.35 262 TYR A N 1
ATOM 1737 C CA . TYR A 1 262 ? 40.476 19.706 -15.854 1.00 42.89 262 TYR A CA 1
ATOM 1738 C C . TYR A 1 262 ? 39.678 20.975 -15.631 1.00 46.51 262 TYR A C 1
ATOM 1739 O O . TYR A 1 262 ? 38.977 21.456 -16.530 1.00 45.81 262 TYR A O 1
ATOM 1748 N N . ASN A 1 263 ? 39.855 21.553 -14.453 1.00 44.79 263 ASN A N 1
ATOM 1749 C CA . ASN A 1 263 ? 39.307 22.845 -14.055 1.00 45.82 263 ASN A CA 1
ATOM 1750 C C . ASN A 1 263 ? 40.515 23.825 -13.941 1.00 53.88 263 ASN A C 1
ATOM 1751 O O . ASN A 1 263 ? 41.677 23.395 -14.049 1.00 52.42 263 ASN A O 1
ATOM 1756 N N . ASP A 1 264 ? 40.255 25.130 -13.743 1.00 53.87 264 ASP A N 1
ATOM 1757 C CA . ASP A 1 264 ? 41.360 26.088 -13.641 1.00 55.04 264 ASP A CA 1
ATOM 1758 C C . ASP A 1 264 ? 41.880 26.225 -12.196 1.00 57.87 264 ASP A C 1
ATOM 1759 O O . ASP A 1 264 ? 42.787 27.022 -11.942 1.00 57.26 264 ASP A O 1
ATOM 1764 N N . GLN A 1 265 ? 41.323 25.414 -11.264 1.00 53.57 265 GLN A N 1
ATOM 1765 C CA . GLN A 1 265 ? 41.718 25.393 -9.859 1.00 52.73 265 GLN A CA 1
ATOM 1766 C C . GLN A 1 265 ? 42.914 24.452 -9.661 1.00 55.43 265 GLN A C 1
ATOM 1767 O O . GLN A 1 265 ? 43.426 23.922 -10.640 1.00 55.13 265 GLN A O 1
ATOM 1769 N N . TYR A 1 266 ? 43.386 24.255 -8.429 1.00 51.65 266 TYR A N 1
ATOM 1770 C CA . TYR A 1 266 ? 44.587 23.451 -8.235 1.00 51.36 266 TYR A CA 1
ATOM 1771 C C . TYR A 1 266 ? 44.396 22.113 -7.553 1.00 56.34 266 TYR A C 1
ATOM 1772 O O . TYR A 1 266 ? 45.343 21.321 -7.505 1.00 57.01 266 TYR A O 1
ATOM 1781 N N . SER A 1 267 ? 43.189 21.838 -7.041 1.00 52.02 267 SER A N 1
ATOM 1782 C CA . SER A 1 267 ? 42.926 20.579 -6.341 1.00 51.17 267 SER A CA 1
ATOM 1783 C C . SER A 1 267 ? 42.623 19.398 -7.278 1.00 54.10 267 SER A C 1
ATOM 1784 O O . SER A 1 267 ? 42.080 19.580 -8.353 1.00 53.40 267 SER A O 1
ATOM 1787 N N . GLU A 1 268 ? 42.965 18.195 -6.831 1.00 52.07 268 GLU A N 1
ATOM 1788 C CA . GLU A 1 268 ? 42.764 16.897 -7.477 1.00 52.29 268 GLU A CA 1
ATOM 1789 C C . GLU A 1 268 ? 41.476 16.290 -6.890 1.00 55.69 268 GLU A C 1
ATOM 1790 O O . GLU A 1 268 ? 41.230 16.404 -5.685 1.00 54.23 268 GLU A O 1
ATOM 1796 N N . SER A 1 269 ? 40.657 15.660 -7.744 1.00 52.20 269 SER A N 1
ATOM 1797 C CA . SER A 1 269 ? 39.400 15.041 -7.341 1.00 51.45 269 SER A CA 1
ATOM 1798 C C . SER A 1 269 ? 39.204 13.765 -8.148 1.00 54.00 269 SER A C 1
ATOM 1799 O O . SER A 1 269 ? 38.525 13.772 -9.182 1.00 53.43 269 SER A O 1
ATOM 1802 N N . ILE A 1 270 ? 39.851 12.671 -7.687 1.00 49.62 270 ILE A N 1
ATOM 1803 C CA . ILE A 1 270 ? 39.792 11.347 -8.307 1.00 49.08 270 ILE A CA 1
ATOM 1804 C C . ILE A 1 270 ? 38.753 10.475 -7.556 1.00 53.33 270 ILE A C 1
ATOM 1805 O O . ILE A 1 270 ? 38.991 10.106 -6.401 1.00 53.04 270 ILE A O 1
ATOM 1810 N N . LEU A 1 271 ? 37.606 10.159 -8.220 1.00 48.80 271 LEU A N 1
ATOM 1811 C CA . LEU A 1 271 ? 36.516 9.340 -7.667 1.00 48.11 271 LEU A CA 1
ATOM 1812 C C . LEU A 1 271 ? 36.612 7.934 -8.246 1.00 50.75 271 LEU A C 1
ATOM 1813 O O . LEU A 1 271 ? 36.558 7.788 -9.467 1.00 51.07 271 LEU A O 1
ATOM 1818 N N . SER A 1 272 ? 36.801 6.906 -7.381 1.00 45.77 272 SER A N 1
ATOM 1819 C CA . SER A 1 272 ? 36.936 5.517 -7.816 1.00 45.64 272 SER A CA 1
ATOM 1820 C C . SER A 1 272 ? 35.747 4.642 -7.414 1.00 50.21 272 SER A C 1
ATOM 1821 O O . SER A 1 272 ? 35.184 4.798 -6.328 1.00 49.78 272 SER A O 1
ATOM 1824 N N . PHE A 1 273 ? 35.341 3.744 -8.325 1.00 48.32 273 PHE A N 1
ATOM 1825 C CA . PHE A 1 273 ? 34.188 2.860 -8.145 1.00 48.33 273 PHE A CA 1
ATOM 1826 C C . PHE A 1 273 ? 34.439 1.464 -8.639 1.00 53.86 273 PHE A C 1
ATOM 1827 O O . PHE A 1 273 ? 34.988 1.278 -9.726 1.00 52.12 273 PHE A O 1
ATOM 1835 N N . VAL A 1 274 ? 33.985 0.478 -7.851 1.00 52.93 274 VAL A N 1
ATOM 1836 C CA . VAL A 1 274 ? 34.067 -0.942 -8.180 1.00 53.85 274 VAL A CA 1
ATOM 1837 C C . VAL A 1 274 ? 32.622 -1.457 -8.177 1.00 61.06 274 VAL A C 1
ATOM 1838 O O . VAL A 1 274 ? 31.935 -1.328 -7.162 1.00 61.01 274 VAL A O 1
ATOM 1842 N N . ASN A 1 275 ? 32.157 -1.995 -9.321 1.00 59.21 275 ASN A N 1
ATOM 1843 C CA . ASN A 1 275 ? 30.826 -2.581 -9.517 1.00 59.71 275 ASN A CA 1
ATOM 1844 C C . ASN A 1 275 ? 29.674 -1.703 -9.025 1.00 65.43 275 ASN A C 1
ATOM 1845 O O . ASN A 1 275 ? 28.852 -2.155 -8.217 1.00 65.59 275 ASN A O 1
ATOM 1850 N N . ASN A 1 276 ? 29.617 -0.447 -9.509 1.00 62.27 276 ASN A N 1
ATOM 1851 C CA . ASN A 1 276 ? 28.587 0.550 -9.175 1.00 61.90 276 ASN A CA 1
ATOM 1852 C C . ASN A 1 276 ? 28.617 0.988 -7.684 1.00 63.76 276 ASN A C 1
ATOM 1853 O O . ASN A 1 276 ? 27.677 1.633 -7.210 1.00 63.28 276 ASN A O 1
ATOM 1858 N N . VAL A 1 277 ? 29.690 0.642 -6.955 1.00 59.27 277 VAL A N 1
ATOM 1859 C CA . VAL A 1 277 ? 29.837 1.025 -5.550 1.00 59.12 277 VAL A CA 1
ATOM 1860 C C . VAL A 1 277 ? 31.193 1.721 -5.352 1.00 60.40 277 VAL A C 1
ATOM 1861 O O . VAL A 1 277 ? 32.220 1.210 -5.790 1.00 59.14 277 VAL A O 1
ATOM 1865 N N . ARG A 1 278 ? 31.175 2.897 -4.711 1.00 56.75 278 ARG A N 1
ATOM 1866 C CA . ARG A 1 278 ? 32.358 3.701 -4.424 1.00 56.22 278 ARG A CA 1
ATOM 1867 C C . ARG A 1 278 ? 33.379 3.032 -3.471 1.00 60.44 278 ARG A C 1
ATOM 1868 O O . ARG A 1 278 ? 33.011 2.431 -2.455 1.00 58.27 278 ARG A O 1
ATOM 1876 N N . THR A 1 279 ? 34.679 3.172 -3.834 1.00 58.49 279 THR A N 1
ATOM 1877 C CA . THR A 1 279 ? 35.873 2.743 -3.098 1.00 57.66 279 THR A CA 1
ATOM 1878 C C . THR A 1 279 ? 36.518 4.051 -2.648 1.00 63.01 279 THR A C 1
ATOM 1879 O O . THR A 1 279 ? 37.368 4.607 -3.351 1.00 63.90 279 THR A O 1
ATOM 1883 N N . LYS A 1 280 ? 36.062 4.569 -1.496 1.00 59.44 280 LYS A N 1
ATOM 1884 C CA . LYS A 1 280 ? 36.502 5.829 -0.883 1.00 58.90 280 LYS A CA 1
ATOM 1885 C C . LYS A 1 280 ? 38.023 5.975 -0.690 1.00 62.42 280 LYS A C 1
ATOM 1886 O O . LYS A 1 280 ? 38.525 7.099 -0.722 1.00 61.29 280 LYS A O 1
ATOM 1888 N N . ASP A 1 281 ? 38.741 4.864 -0.464 1.00 60.37 281 ASP A N 1
ATOM 1889 C CA . ASP A 1 281 ? 40.193 4.872 -0.238 1.00 61.28 281 ASP A CA 1
ATOM 1890 C C . ASP A 1 281 ? 41.014 4.435 -1.476 1.00 67.03 281 ASP A C 1
ATOM 1891 O O . ASP A 1 281 ? 42.223 4.169 -1.367 1.00 67.19 281 ASP A O 1
ATOM 1896 N N . GLY A 1 282 ? 40.346 4.409 -2.636 1.00 63.38 282 GLY A N 1
ATOM 1897 C CA . GLY A 1 282 ? 40.926 4.055 -3.924 1.00 62.36 282 GLY A CA 1
ATOM 1898 C C . GLY A 1 282 ? 41.262 2.596 -4.094 1.00 65.97 282 GLY A C 1
ATOM 1899 O O . GLY A 1 282 ? 40.408 1.730 -3.920 1.00 66.29 282 GLY A O 1
ATOM 1900 N N . GLY A 1 283 ? 42.505 2.342 -4.468 1.00 62.81 283 GLY A N 1
ATOM 1901 C CA . GLY A 1 283 ? 43.018 1.005 -4.713 1.00 62.59 283 GLY A CA 1
ATOM 1902 C C . GLY A 1 283 ? 43.779 0.881 -6.017 1.00 67.57 283 GLY A C 1
ATOM 1903 O O . GLY A 1 283 ? 44.211 1.883 -6.592 1.00 67.68 283 GLY A O 1
ATOM 1904 N N . THR A 1 284 ? 43.930 -0.364 -6.486 1.00 64.69 284 THR A N 1
ATOM 1905 C CA . THR A 1 284 ? 44.637 -0.769 -7.711 1.00 64.46 284 THR A CA 1
ATOM 1906 C C . THR A 1 284 ? 44.088 -0.163 -9.006 1.00 65.97 284 THR A C 1
ATOM 1907 O O . THR A 1 284 ? 44.859 0.074 -9.935 1.00 66.48 284 THR A O 1
ATOM 1911 N N . HIS A 1 285 ? 42.771 0.058 -9.086 1.00 58.75 285 HIS A N 1
ATOM 1912 C CA . HIS A 1 285 ? 42.153 0.637 -10.283 1.00 56.00 285 HIS A CA 1
ATOM 1913 C C . HIS A 1 285 ? 42.524 2.113 -10.384 1.00 59.03 285 HIS A C 1
ATOM 1914 O O . HIS A 1 285 ? 42.770 2.611 -11.483 1.00 58.42 285 HIS A O 1
ATOM 1921 N N . GLU A 1 286 ? 42.587 2.794 -9.222 1.00 55.20 286 GLU A N 1
ATOM 1922 C CA . GLU A 1 286 ? 42.961 4.200 -9.100 1.00 55.11 286 GLU A CA 1
ATOM 1923 C C . GLU A 1 286 ? 44.469 4.349 -9.434 1.00 58.44 286 GLU A C 1
ATOM 1924 O O . GLU A 1 286 ? 44.832 5.249 -10.196 1.00 57.10 286 GLU A O 1
ATOM 1930 N N . VAL A 1 287 ? 45.320 3.427 -8.895 1.00 54.05 287 VAL A N 1
ATOM 1931 C CA . VAL A 1 287 ? 46.771 3.357 -9.101 1.00 53.73 287 VAL A CA 1
ATOM 1932 C C . VAL A 1 287 ? 47.072 3.145 -10.593 1.00 57.23 287 VAL A C 1
ATOM 1933 O O . VAL A 1 287 ? 47.964 3.795 -11.136 1.00 56.64 287 VAL A O 1
ATOM 1937 N N . GLY A 1 288 ? 46.301 2.277 -11.235 1.00 52.75 288 GLY A N 1
ATOM 1938 C CA . GLY A 1 288 ? 46.427 1.999 -12.662 1.00 52.48 288 GLY A CA 1
ATOM 1939 C C . GLY A 1 288 ? 46.151 3.222 -13.522 1.00 56.10 288 GLY A C 1
ATOM 1940 O O . GLY A 1 288 ? 46.850 3.440 -14.514 1.00 57.29 288 GLY A O 1
ATOM 1941 N N . PHE A 1 289 ? 45.136 4.038 -13.145 1.00 49.44 289 PHE A N 1
ATOM 1942 C CA . PHE A 1 289 ? 44.778 5.265 -13.863 1.00 47.84 289 PHE A CA 1
ATOM 1943 C C . PHE A 1 289 ? 45.883 6.327 -13.746 1.00 51.40 289 PHE A C 1
ATOM 1944 O O . PHE A 1 289 ? 46.273 6.934 -14.748 1.00 50.33 289 PHE A O 1
ATOM 1952 N N . LYS A 1 290 ? 46.344 6.562 -12.510 1.00 47.88 290 LYS A N 1
ATOM 1953 C CA . LYS A 1 290 ? 47.369 7.537 -12.176 1.00 48.00 290 LYS A CA 1
ATOM 1954 C C . LYS A 1 290 ? 48.708 7.246 -12.852 1.00 53.32 290 LYS A C 1
ATOM 1955 O O . LYS A 1 290 ? 49.303 8.190 -13.379 1.00 52.93 290 LYS A O 1
ATOM 1961 N N . THR A 1 291 ? 49.159 5.958 -12.884 1.00 50.45 291 THR A N 1
ATOM 1962 C CA . THR A 1 291 ? 50.431 5.559 -13.525 1.00 51.13 291 THR A CA 1
ATOM 1963 C C . THR A 1 291 ? 50.415 5.703 -15.043 1.00 55.93 291 THR A C 1
ATOM 1964 O O . THR A 1 291 ? 51.422 6.145 -15.607 1.00 56.58 291 THR A O 1
ATOM 1968 N N . ALA A 1 292 ? 49.303 5.311 -15.708 1.00 50.92 292 ALA A N 1
ATOM 1969 C CA . ALA A 1 292 ? 49.196 5.424 -17.160 1.00 50.35 292 ALA A CA 1
ATOM 1970 C C . ALA A 1 292 ? 49.101 6.887 -17.550 1.00 54.47 292 ALA A C 1
ATOM 1971 O O . ALA A 1 292 ? 49.690 7.273 -18.547 1.00 53.52 292 ALA A O 1
ATOM 1973 N N . MET A 1 293 ? 48.400 7.709 -16.745 1.00 51.43 293 MET A N 1
ATOM 1974 C CA . MET A 1 293 ? 48.239 9.147 -16.990 1.00 51.04 293 MET A CA 1
ATOM 1975 C C . MET A 1 293 ? 49.584 9.876 -16.963 1.00 51.18 293 MET A C 1
ATOM 1976 O O . MET A 1 293 ? 49.819 10.745 -17.786 1.00 49.32 293 MET A O 1
ATOM 1981 N N . THR A 1 294 ? 50.446 9.530 -16.009 1.00 48.42 294 THR A N 1
ATOM 1982 C CA . THR A 1 294 ? 51.775 10.122 -15.856 1.00 48.82 294 THR A CA 1
ATOM 1983 C C . THR A 1 294 ? 52.671 9.665 -16.994 1.00 51.69 294 THR A C 1
ATOM 1984 O O . THR A 1 294 ? 53.387 10.479 -17.579 1.00 51.61 294 THR A O 1
ATOM 1988 N N . ARG A 1 295 ? 52.589 8.367 -17.326 1.00 47.58 295 ARG A N 1
ATOM 1989 C CA . ARG A 1 295 ? 53.354 7.733 -18.389 1.00 46.77 295 ARG A CA 1
ATOM 1990 C C . ARG A 1 295 ? 52.986 8.291 -19.756 1.00 50.83 295 ARG A C 1
ATOM 1991 O O . ARG A 1 295 ? 53.901 8.635 -20.492 1.00 50.99 295 ARG A O 1
ATOM 1999 N N . VAL A 1 296 ? 51.678 8.397 -20.097 1.00 46.95 296 VAL A N 1
ATOM 2000 C CA . VAL A 1 296 ? 51.207 8.938 -21.393 1.00 46.57 296 VAL A CA 1
ATOM 2001 C C . VAL A 1 296 ? 51.534 10.433 -21.525 1.00 47.96 296 VAL A C 1
ATOM 2002 O O . VAL A 1 296 ? 51.958 10.878 -22.600 1.00 47.87 296 VAL A O 1
ATOM 2006 N N . PHE A 1 297 ? 51.366 11.196 -20.443 1.00 43.59 297 PHE A N 1
ATOM 2007 C CA . PHE A 1 297 ? 51.658 12.626 -20.490 1.00 43.26 297 PHE A CA 1
ATOM 2008 C C . PHE A 1 297 ? 53.116 12.907 -20.720 1.00 46.17 297 PHE A C 1
ATOM 2009 O O . PHE A 1 297 ? 53.430 13.761 -21.552 1.00 45.40 297 PHE A O 1
ATOM 2017 N N . ASN A 1 298 ? 53.995 12.165 -20.028 1.00 42.17 298 ASN A N 1
ATOM 2018 C CA . ASN A 1 298 ? 55.436 12.311 -20.163 1.00 42.06 298 ASN A CA 1
ATOM 2019 C C . ASN A 1 298 ? 55.904 11.967 -21.565 1.00 46.36 298 ASN A C 1
ATOM 2020 O O . ASN A 1 298 ? 56.687 12.731 -22.136 1.00 44.88 298 ASN A O 1
ATOM 2025 N N . ASP A 1 299 ? 55.384 10.840 -22.128 1.00 43.22 299 ASP A N 1
ATOM 2026 C CA . ASP A 1 299 ? 55.683 10.347 -23.472 1.00 42.98 299 ASP A CA 1
ATOM 2027 C C . ASP A 1 299 ? 55.215 11.358 -24.516 1.00 45.95 299 ASP A C 1
ATOM 2028 O O . ASP A 1 299 ? 55.950 11.661 -25.463 1.00 46.08 299 ASP A O 1
ATOM 2033 N N . TYR A 1 300 ? 54.008 11.893 -24.341 1.00 40.24 300 TYR A N 1
ATOM 2034 C CA . TYR A 1 300 ? 53.500 12.897 -25.269 1.00 38.94 300 TYR A CA 1
ATOM 2035 C C . TYR A 1 300 ? 54.280 14.210 -25.169 1.00 42.80 300 TYR A C 1
ATOM 2036 O O . TYR A 1 300 ? 54.584 14.778 -26.204 1.00 43.63 300 TYR A O 1
ATOM 2045 N N . ALA A 1 301 ? 54.599 14.695 -23.943 1.00 39.01 301 ALA A N 1
ATOM 2046 C CA . ALA A 1 301 ? 55.368 15.937 -23.710 1.00 38.56 301 ALA A CA 1
ATOM 2047 C C . ALA A 1 301 ? 56.716 15.909 -24.443 1.00 42.78 301 ALA A C 1
ATOM 2048 O O . ALA A 1 301 ? 57.088 16.898 -25.057 1.00 43.67 301 ALA A O 1
ATOM 2050 N N . ARG A 1 302 ? 57.431 14.783 -24.383 1.00 40.73 302 ARG A N 1
ATOM 2051 C CA . ARG A 1 302 ? 58.722 14.599 -25.054 1.00 43.22 302 ARG A CA 1
ATOM 2052 C C . ARG A 1 302 ? 58.566 14.517 -26.577 1.00 50.53 302 ARG A C 1
ATOM 2053 O O . ARG A 1 302 ? 59.457 14.968 -27.296 1.00 50.36 302 ARG A O 1
ATOM 2061 N N . ARG A 1 303 ? 57.430 13.926 -27.059 1.00 48.88 303 ARG A N 1
ATOM 2062 C CA . ARG A 1 303 ? 57.108 13.743 -28.482 1.00 48.66 303 ARG A CA 1
ATOM 2063 C C . ARG A 1 303 ? 56.898 15.069 -29.173 1.00 50.21 303 ARG A C 1
ATOM 2064 O O . ARG A 1 303 ? 57.389 15.231 -30.278 1.00 51.16 303 ARG A O 1
ATOM 2072 N N . ILE A 1 304 ? 56.174 16.011 -28.531 1.00 43.40 304 ILE A N 1
ATOM 2073 C CA . ILE A 1 304 ? 55.898 17.347 -29.070 1.00 42.74 304 ILE A CA 1
ATOM 2074 C C . ILE A 1 304 ? 56.992 18.353 -28.645 1.00 49.46 304 ILE A C 1
ATOM 2075 O O . ILE A 1 304 ? 56.814 19.565 -28.765 1.00 50.60 304 ILE A O 1
ATOM 2080 N N . ASN A 1 305 ? 58.119 17.824 -28.137 1.00 46.14 305 ASN A N 1
ATOM 2081 C CA . ASN A 1 305 ? 59.338 18.529 -27.726 1.00 46.00 305 ASN A CA 1
ATOM 2082 C C . ASN A 1 305 ? 59.149 19.632 -26.663 1.00 47.28 305 ASN A C 1
ATOM 2083 O O . ASN A 1 305 ? 59.830 20.646 -26.735 1.00 45.76 305 ASN A O 1
ATOM 2088 N N . GLU A 1 306 ? 58.259 19.414 -25.661 1.00 43.46 306 GLU A N 1
ATOM 2089 C CA . GLU A 1 306 ? 58.043 20.375 -24.557 1.00 42.92 306 GLU A CA 1
ATOM 2090 C C . GLU A 1 306 ? 59.005 20.060 -23.416 1.00 46.84 306 GLU A C 1
ATOM 2091 O O . GLU A 1 306 ? 59.439 20.953 -22.694 1.00 45.67 306 GLU A O 1
ATOM 2097 N N . LEU A 1 307 ? 59.327 18.771 -23.269 1.00 44.34 307 LEU A N 1
ATOM 2098 C CA . LEU A 1 307 ? 60.285 18.232 -22.326 1.00 43.98 307 LEU A CA 1
ATOM 2099 C C . LEU A 1 307 ? 61.480 17.844 -23.158 1.00 50.51 307 LEU A C 1
ATOM 2100 O O . LEU A 1 307 ? 61.323 17.262 -24.229 1.00 50.81 307 LEU A O 1
ATOM 2105 N N . LYS A 1 308 ? 62.673 18.149 -22.679 1.00 49.64 308 LYS A N 1
ATOM 2106 C CA . LYS A 1 308 ? 63.886 17.797 -23.423 1.00 49.70 308 LYS A CA 1
ATOM 2107 C C . LYS A 1 308 ? 64.465 16.512 -22.879 1.00 54.84 308 LYS A C 1
ATOM 2108 O O . LYS A 1 308 ? 63.839 15.875 -22.023 1.00 55.88 308 LYS A O 1
ATOM 2114 N N . THR A 1 309 ? 65.624 16.103 -23.387 1.00 51.40 309 THR A N 1
ATOM 2115 C CA . THR A 1 309 ? 66.287 14.856 -22.994 1.00 74.55 309 THR A CA 1
ATOM 2116 C C . THR A 1 309 ? 66.862 14.902 -21.555 1.00 83.05 309 THR A C 1
ATOM 2117 O O . THR A 1 309 ? 67.265 15.951 -21.052 1.00 52.85 309 THR A O 1
ATOM 2121 N N . ASP A 1 311 ? 66.488 17.196 -18.692 1.00 60.48 311 ASP A N 1
ATOM 2122 C CA . ASP A 1 311 ? 65.098 17.580 -18.424 1.00 60.72 311 ASP A CA 1
ATOM 2123 C C . ASP A 1 311 ? 64.313 16.388 -17.826 1.00 63.96 311 ASP A C 1
ATOM 2124 O O . ASP A 1 311 ? 64.203 15.337 -18.462 1.00 63.88 311 ASP A O 1
ATOM 2129 N N . LYS A 1 312 ? 63.829 16.534 -16.570 1.00 59.19 312 LYS A N 1
ATOM 2130 C CA . LYS A 1 312 ? 63.124 15.460 -15.856 1.00 58.21 312 LYS A CA 1
ATOM 2131 C C . LYS A 1 312 ? 61.602 15.397 -16.115 1.00 58.15 312 LYS A C 1
ATOM 2132 O O . LYS A 1 312 ? 60.964 16.384 -16.485 1.00 54.66 312 LYS A O 1
ATOM 2138 N N . ASN A 1 313 ? 61.059 14.185 -15.909 1.00 55.37 313 ASN A N 1
ATOM 2139 C CA . ASN A 1 313 ? 59.656 13.802 -16.047 1.00 55.06 313 ASN A CA 1
ATOM 2140 C C . ASN A 1 313 ? 58.755 14.548 -15.099 1.00 56.79 313 ASN A C 1
ATOM 2141 O O . ASN A 1 313 ? 59.155 14.877 -13.975 1.00 57.08 313 ASN A O 1
ATOM 2146 N N . LEU A 1 314 ? 57.524 14.807 -15.560 1.00 50.29 314 LEU A N 1
ATOM 2147 C CA . LEU A 1 314 ? 56.483 15.457 -14.786 1.00 48.39 314 LEU A CA 1
ATOM 2148 C C . LEU A 1 314 ? 55.988 14.446 -13.737 1.00 51.86 314 LEU A C 1
ATOM 2149 O O . LEU A 1 314 ? 55.815 13.263 -14.052 1.00 51.53 314 LEU A O 1
ATOM 2154 N N . ASP A 1 315 ? 55.804 14.897 -12.488 1.00 48.05 315 ASP A N 1
ATOM 2155 C CA . ASP A 1 315 ? 55.294 14.027 -11.428 1.00 47.91 315 ASP A CA 1
ATOM 2156 C C . ASP A 1 315 ? 53.765 13.916 -11.621 1.00 51.16 315 ASP A C 1
ATOM 2157 O O . ASP A 1 315 ? 53.166 14.787 -12.272 1.00 51.92 315 ASP A O 1
ATOM 2159 N N . GLY A 1 316 ? 53.152 12.866 -11.067 1.00 46.47 316 GLY A N 1
ATOM 2160 C CA . GLY A 1 316 ? 51.703 12.654 -11.144 1.00 46.13 316 GLY A CA 1
ATOM 2161 C C . GLY A 1 316 ? 50.970 13.881 -10.648 1.00 50.20 316 GLY A C 1
ATOM 2162 O O . GLY A 1 316 ? 50.005 14.354 -11.269 1.00 48.93 316 GLY A O 1
ATOM 2163 N N . ASN A 1 317 ? 51.515 14.428 -9.538 1.00 46.06 317 ASN A N 1
ATOM 2164 C CA . ASN A 1 317 ? 51.149 15.632 -8.805 1.00 45.52 317 ASN A CA 1
ATOM 2165 C C . ASN A 1 317 ? 50.912 16.808 -9.748 1.00 48.51 317 ASN A C 1
ATOM 2166 O O . ASN A 1 317 ? 49.880 17.479 -9.651 1.00 48.18 317 ASN A O 1
ATOM 2171 N N . ASP A 1 318 ? 51.904 17.073 -10.649 1.00 43.56 318 ASP A N 1
ATOM 2172 C CA . ASP A 1 318 ? 51.898 18.170 -11.617 1.00 42.06 318 ASP A CA 1
ATOM 2173 C C . ASP A 1 318 ? 50.843 17.959 -12.661 1.00 43.99 318 ASP A C 1
ATOM 2174 O O . ASP A 1 318 ? 50.177 18.907 -13.048 1.00 42.75 318 ASP A O 1
ATOM 2179 N N . ILE A 1 319 ? 50.695 16.712 -13.132 1.00 41.98 319 ILE A N 1
ATOM 2180 C CA . ILE A 1 319 ? 49.711 16.346 -14.145 1.00 41.98 319 ILE A CA 1
ATOM 2181 C C . ILE A 1 319 ? 48.260 16.398 -13.593 1.00 44.89 319 ILE A C 1
ATOM 2182 O O . ILE A 1 319 ? 47.362 16.869 -14.272 1.00 45.03 319 ILE A O 1
ATOM 2187 N N . ARG A 1 320 ? 48.048 15.954 -12.371 1.00 41.27 320 ARG A N 1
ATOM 2188 C CA . ARG A 1 320 ? 46.725 15.899 -11.764 1.00 41.55 320 ARG A CA 1
ATOM 2189 C C . ARG A 1 320 ? 46.207 17.222 -11.170 1.00 47.64 320 ARG A C 1
ATOM 2190 O O . ARG A 1 320 ? 45.083 17.261 -10.637 1.00 47.06 320 ARG A O 1
ATOM 2198 N N . GLU A 1 321 ? 46.997 18.315 -11.287 1.00 44.47 321 GLU A N 1
ATOM 2199 C CA . GLU A 1 321 ? 46.599 19.623 -10.761 1.00 43.30 321 GLU A CA 1
ATOM 2200 C C . GLU A 1 321 ? 45.328 20.122 -11.403 1.00 43.84 321 GLU A C 1
ATOM 2201 O O . GLU A 1 321 ? 45.306 20.331 -12.606 1.00 43.05 321 GLU A O 1
ATOM 2207 N N . GLY A 1 322 ? 44.262 20.255 -10.608 1.00 38.51 322 GLY A N 1
ATOM 2208 C CA . GLY A 1 322 ? 42.978 20.709 -11.131 1.00 37.73 322 GLY A CA 1
ATOM 2209 C C . GLY A 1 322 ? 42.251 19.668 -11.966 1.00 41.99 322 GLY A C 1
ATOM 2210 O O . GLY A 1 322 ? 41.369 20.018 -12.743 1.00 40.98 322 GLY A O 1
ATOM 2211 N N . LEU A 1 323 ? 42.612 18.378 -11.818 1.00 39.49 323 LEU A N 1
ATOM 2212 C CA . LEU A 1 323 ? 41.977 17.302 -12.567 1.00 39.14 323 LEU A CA 1
ATOM 2213 C C . LEU A 1 323 ? 40.850 16.661 -11.759 1.00 45.19 323 LEU A C 1
ATOM 2214 O O . LEU A 1 323 ? 41.048 16.282 -10.603 1.00 44.99 323 LEU A O 1
ATOM 2219 N N . THR A 1 324 ? 39.677 16.528 -12.389 1.00 41.74 324 THR A N 1
ATOM 2220 C CA . THR A 1 324 ? 38.533 15.844 -11.810 1.00 42.03 324 THR A CA 1
ATOM 2221 C C . THR A 1 324 ? 38.446 14.569 -12.656 1.00 44.95 324 THR A C 1
ATOM 2222 O O . THR A 1 324 ? 38.308 14.673 -13.868 1.00 44.31 324 THR A O 1
ATOM 2226 N N . ALA A 1 325 ? 38.527 13.390 -12.043 1.00 40.60 325 ALA A N 1
ATOM 2227 C CA . ALA A 1 325 ? 38.424 12.144 -12.798 1.00 40.92 325 ALA A CA 1
ATOM 2228 C C . ALA A 1 325 ? 37.551 11.112 -12.099 1.00 44.70 325 ALA A C 1
ATOM 2229 O O . ALA A 1 325 ? 37.574 11.028 -10.879 1.00 43.57 325 ALA A O 1
ATOM 2231 N N . VAL A 1 326 ? 36.790 10.333 -12.889 1.00 41.87 326 VAL A N 1
ATOM 2232 C CA . VAL A 1 326 ? 35.950 9.243 -12.419 1.00 41.95 326 VAL A CA 1
ATOM 2233 C C . VAL A 1 326 ? 36.533 7.948 -13.030 1.00 46.43 326 VAL A C 1
ATOM 2234 O O . VAL A 1 326 ? 36.632 7.840 -14.255 1.00 45.71 326 VAL A O 1
ATOM 2238 N N . VAL A 1 327 ? 36.918 6.987 -12.171 1.00 42.96 327 VAL A N 1
ATOM 2239 C CA . VAL A 1 327 ? 37.446 5.679 -12.562 1.00 42.86 327 VAL A CA 1
ATOM 2240 C C . VAL A 1 327 ? 36.410 4.645 -12.079 1.00 47.97 327 VAL A C 1
ATOM 2241 O O . VAL A 1 327 ? 36.294 4.409 -10.873 1.00 47.09 327 VAL A O 1
ATOM 2245 N N . SER A 1 328 ? 35.651 4.060 -13.017 1.00 45.88 328 SER A N 1
ATOM 2246 C CA . SER A 1 328 ? 34.601 3.072 -12.736 1.00 46.40 328 SER A CA 1
ATOM 2247 C C . SER A 1 328 ? 34.919 1.673 -13.361 1.00 51.90 328 SER A C 1
ATOM 2248 O O . SER A 1 328 ? 34.988 1.538 -14.576 1.00 53.61 328 SER A O 1
ATOM 2251 N N . VAL A 1 329 ? 35.142 0.658 -12.533 1.00 48.62 329 VAL A N 1
ATOM 2252 C CA . VAL A 1 329 ? 35.474 -0.686 -13.022 1.00 49.93 329 VAL A CA 1
ATOM 2253 C C . VAL A 1 329 ? 34.419 -1.755 -12.673 1.00 58.03 329 VAL A C 1
ATOM 2254 O O . VAL A 1 329 ? 33.746 -1.645 -11.644 1.00 57.81 329 VAL A O 1
ATOM 2258 N N . ARG A 1 330 ? 34.308 -2.796 -13.536 1.00 56.56 330 ARG A N 1
ATOM 2259 C CA . ARG A 1 330 ? 33.429 -3.956 -13.366 1.00 57.60 330 ARG A CA 1
ATOM 2260 C C . ARG A 1 330 ? 34.347 -5.174 -13.286 1.00 64.31 330 ARG A C 1
ATOM 2261 O O . ARG A 1 330 ? 35.033 -5.484 -14.261 1.00 63.37 330 ARG A O 1
ATOM 2269 N N . ILE A 1 331 ? 34.397 -5.821 -12.102 1.00 63.04 331 ILE A N 1
ATOM 2270 C CA . ILE A 1 331 ? 35.233 -6.982 -11.796 1.00 63.69 331 ILE A CA 1
ATOM 2271 C C . ILE A 1 331 ? 34.364 -8.215 -11.438 1.00 73.90 331 ILE A C 1
ATOM 2272 O O . ILE A 1 331 ? 33.475 -8.099 -10.580 1.00 74.11 331 ILE A O 1
ATOM 2277 N N . PRO A 1 332 ? 34.629 -9.404 -12.053 1.00 73.13 332 PRO A N 1
ATOM 2278 C CA . PRO A 1 332 ? 33.842 -10.606 -11.712 1.00 73.02 332 PRO A CA 1
ATOM 2279 C C . PRO A 1 332 ? 34.130 -11.062 -10.284 1.00 78.76 332 PRO A C 1
ATOM 2280 O O . PRO A 1 332 ? 35.228 -10.798 -9.770 1.00 78.49 332 PRO A O 1
ATOM 2284 N N . GLU A 1 333 ? 33.142 -11.741 -9.644 1.00 76.32 333 GLU A N 1
ATOM 2285 C CA . GLU A 1 333 ? 33.185 -12.263 -8.269 1.00 76.67 333 GLU A CA 1
ATOM 2286 C C . GLU A 1 333 ? 34.492 -13.002 -7.938 1.00 80.46 333 GLU A C 1
ATOM 2287 O O . GLU A 1 333 ? 35.059 -12.808 -6.856 1.00 79.33 333 GLU A O 1
ATOM 2289 N N . GLU A 1 334 ? 34.966 -13.826 -8.896 1.00 77.66 334 GLU A N 1
ATOM 2290 C CA . GLU A 1 334 ? 36.196 -14.628 -8.842 1.00 77.86 334 GLU A CA 1
ATOM 2291 C C . GLU A 1 334 ? 37.479 -13.788 -8.641 1.00 81.94 334 GLU A C 1
ATOM 2292 O O . GLU A 1 334 ? 38.323 -14.154 -7.817 1.00 80.37 334 GLU A O 1
ATOM 2298 N N . LEU A 1 335 ? 37.604 -12.658 -9.393 1.00 79.52 335 LEU A N 1
ATOM 2299 C CA . LEU A 1 335 ? 38.746 -11.734 -9.382 1.00 78.97 335 LEU A CA 1
ATOM 2300 C C . LEU A 1 335 ? 38.800 -10.803 -8.163 1.00 81.94 335 LEU A C 1
ATOM 2301 O O . LEU A 1 335 ? 39.895 -10.544 -7.650 1.00 80.75 335 LEU A O 1
ATOM 2303 N N . LEU A 1 336 ? 37.625 -10.316 -7.697 1.00 78.01 336 LEU A N 1
ATOM 2304 C CA . LEU A 1 336 ? 37.475 -9.413 -6.545 1.00 77.29 336 LEU A CA 1
ATOM 2305 C C . LEU A 1 336 ? 38.284 -9.782 -5.300 1.00 81.57 336 LEU A C 1
ATOM 2306 O O . LEU A 1 336 ? 38.421 -10.964 -4.984 1.00 82.79 336 LEU A O 1
ATOM 2311 N N . GLN A 1 337 ? 38.805 -8.749 -4.596 1.00 76.31 337 GLN A N 1
ATOM 2312 C CA . GLN A 1 337 ? 39.601 -8.806 -3.360 1.00 75.34 337 GLN A CA 1
ATOM 2313 C C . GLN A 1 337 ? 39.780 -7.377 -2.839 1.00 78.46 337 GLN A C 1
ATOM 2314 O O . GLN A 1 337 ? 39.737 -6.429 -3.632 1.00 78.81 337 GLN A O 1
ATOM 2316 N N . PHE A 1 338 ? 39.973 -7.215 -1.517 1.00 73.14 338 PHE A N 1
ATOM 2317 C CA . PHE A 1 338 ? 40.146 -5.904 -0.892 1.00 73.72 338 PHE A CA 1
ATOM 2318 C C . PHE A 1 338 ? 41.220 -5.951 0.208 1.00 104.81 338 PHE A C 1
ATOM 2319 O O . PHE A 1 338 ? 41.722 -4.913 0.653 1.00 71.67 338 PHE A O 1
ATOM 2327 N N . LYS A 1 343 ? 35.648 -3.102 2.871 1.00 82.73 343 LYS A N 1
ATOM 2328 C CA . LYS A 1 343 ? 36.008 -2.870 1.471 1.00 82.52 343 LYS A CA 1
ATOM 2329 C C . LYS A 1 343 ? 36.712 -1.513 1.353 1.00 86.34 343 LYS A C 1
ATOM 2330 O O . LYS A 1 343 ? 37.806 -1.373 1.899 1.00 86.35 343 LYS A O 1
ATOM 2332 N N . SER A 1 344 ? 36.089 -0.520 0.662 1.00 82.54 344 SER A N 1
ATOM 2333 C CA . SER A 1 344 ? 36.535 0.873 0.436 1.00 81.91 344 SER A CA 1
ATOM 2334 C C . SER A 1 344 ? 37.912 1.051 -0.267 1.00 84.19 344 SER A C 1
ATOM 2335 O O . SER A 1 344 ? 38.199 2.149 -0.740 1.00 83.27 344 SER A O 1
ATOM 2338 N N . LYS A 1 345 ? 38.742 -0.001 -0.345 1.00 80.05 345 LYS A N 1
ATOM 2339 C CA . LYS A 1 345 ? 40.044 0.038 -1.004 1.00 79.26 345 LYS A CA 1
ATOM 2340 C C . LYS A 1 345 ? 40.235 -1.260 -1.767 1.00 81.96 345 LYS A C 1
ATOM 2341 O O . LYS A 1 345 ? 40.325 -2.324 -1.156 1.00 82.34 345 LYS A O 1
ATOM 2343 N N . LEU A 1 346 ? 40.255 -1.178 -3.105 1.00 76.52 346 LEU A N 1
ATOM 2344 C CA . LEU A 1 346 ? 40.426 -2.341 -3.970 1.00 75.37 346 LEU A CA 1
ATOM 2345 C C . LEU A 1 346 ? 41.845 -2.892 -3.878 1.00 79.20 346 LEU A C 1
ATOM 2346 O O . LEU A 1 346 ? 42.804 -2.126 -3.853 1.00 78.73 346 LEU A O 1
ATOM 2351 N N . GLY A 1 347 ? 41.950 -4.216 -3.811 1.00 76.05 347 GLY A N 1
ATOM 2352 C CA . GLY A 1 347 ? 43.215 -4.937 -3.726 1.00 75.35 347 GLY A CA 1
ATOM 2353 C C . GLY A 1 347 ? 43.534 -5.761 -4.959 1.00 78.14 347 GLY A C 1
ATOM 2354 O O . GLY A 1 347 ? 44.696 -6.136 -5.157 1.00 78.47 347 GLY A O 1
ATOM 2355 N N . THR A 1 348 ? 42.502 -6.057 -5.792 1.00 73.01 348 THR A N 1
ATOM 2356 C CA . THR A 1 348 ? 42.585 -6.835 -7.034 1.00 72.40 348 THR A CA 1
ATOM 2357 C C . THR A 1 348 ? 43.751 -6.323 -7.893 1.00 79.45 348 THR A C 1
ATOM 2358 O O . THR A 1 348 ? 43.604 -5.328 -8.612 1.00 79.45 348 THR A O 1
ATOM 2362 N N . SER A 1 349 ? 44.916 -7.003 -7.794 1.00 77.03 349 SER A N 1
ATOM 2363 C CA . SER A 1 349 ? 46.141 -6.657 -8.526 1.00 77.06 349 SER A CA 1
ATOM 2364 C C . SER A 1 349 ? 45.948 -6.557 -10.057 1.00 79.57 349 SER A C 1
ATOM 2365 O O . SER A 1 349 ? 46.630 -5.752 -10.704 1.00 79.32 349 SER A O 1
ATOM 2368 N N . GLU A 1 350 ? 44.995 -7.340 -10.615 1.00 74.13 350 GLU A N 1
ATOM 2369 C CA . GLU A 1 350 ? 44.681 -7.352 -12.048 1.00 73.36 350 GLU A CA 1
ATOM 2370 C C . GLU A 1 350 ? 43.974 -6.076 -12.532 1.00 75.30 350 GLU A C 1
ATOM 2371 O O . GLU A 1 350 ? 44.034 -5.778 -13.725 1.00 75.32 350 GLU A O 1
ATOM 2377 N N . ALA A 1 351 ? 43.306 -5.330 -11.625 1.00 69.89 351 ALA A N 1
ATOM 2378 C CA . ALA A 1 351 ? 42.602 -4.089 -11.964 1.00 68.84 351 ALA A CA 1
ATOM 2379 C C . ALA A 1 351 ? 43.573 -2.926 -12.285 1.00 71.05 351 ALA A C 1
ATOM 2380 O O . ALA A 1 351 ? 43.205 -2.002 -13.003 1.00 68.63 351 ALA A O 1
ATOM 2382 N N . ARG A 1 352 ? 44.811 -2.992 -11.757 1.00 68.48 352 ARG A N 1
ATOM 2383 C CA . ARG A 1 352 ? 45.877 -2.014 -11.979 1.00 68.02 352 ARG A CA 1
ATOM 2384 C C . ARG A 1 352 ? 46.265 -2.104 -13.432 1.00 69.69 352 ARG A C 1
ATOM 2385 O O . ARG A 1 352 ? 46.324 -1.086 -14.107 1.00 68.30 352 ARG A O 1
ATOM 2393 N N . SER A 1 353 ? 46.473 -3.349 -13.914 1.00 66.08 353 SER A N 1
ATOM 2394 C CA . SER A 1 353 ? 46.841 -3.725 -15.286 1.00 64.99 353 SER A CA 1
ATOM 2395 C C . SER A 1 353 ? 45.709 -3.372 -16.258 1.00 66.65 353 SER A C 1
ATOM 2396 O O . SER A 1 353 ? 45.974 -2.932 -17.377 1.00 65.74 353 SER A O 1
ATOM 2399 N N . ALA A 1 354 ? 44.447 -3.561 -15.815 1.00 61.85 354 ALA A N 1
ATOM 2400 C CA . ALA A 1 354 ? 43.249 -3.280 -16.598 1.00 61.35 354 ALA A CA 1
ATOM 2401 C C . ALA A 1 354 ? 43.045 -1.783 -16.894 1.00 63.70 354 ALA A C 1
ATOM 2402 O O . ALA A 1 354 ? 42.839 -1.427 -18.054 1.00 64.40 354 ALA A O 1
ATOM 2404 N N . VAL A 1 355 ? 43.095 -0.911 -15.861 1.00 57.75 355 VAL A N 1
ATOM 2405 C CA . VAL A 1 355 ? 42.917 0.549 -16.042 1.00 55.74 355 VAL A CA 1
ATOM 2406 C C . VAL A 1 355 ? 44.128 1.101 -16.792 1.00 57.78 355 VAL A C 1
ATOM 2407 O O . VAL A 1 355 ? 43.958 1.825 -17.775 1.00 55.84 355 VAL A O 1
ATOM 2411 N N . ASP A 1 356 ? 45.336 0.710 -16.354 1.00 55.78 356 ASP A N 1
ATOM 2412 C CA . ASP A 1 356 ? 46.597 1.116 -16.978 1.00 56.83 356 ASP A CA 1
ATOM 2413 C C . ASP A 1 356 ? 46.579 0.871 -18.481 1.00 60.70 356 ASP A C 1
ATOM 2414 O O . ASP A 1 356 ? 46.904 1.792 -19.220 1.00 60.90 356 ASP A O 1
ATOM 2419 N N . SER A 1 357 ? 46.110 -0.319 -18.927 1.00 55.97 357 SER A N 1
ATOM 2420 C CA . SER A 1 357 ? 46.017 -0.689 -20.341 1.00 55.51 357 SER A CA 1
ATOM 2421 C C . SER A 1 357 ? 44.995 0.124 -21.145 1.00 58.99 357 SER A C 1
ATOM 2422 O O . SER A 1 357 ? 45.303 0.513 -22.262 1.00 58.79 357 SER A O 1
ATOM 2425 N N . VAL A 1 358 ? 43.785 0.358 -20.608 1.00 55.84 358 VAL A N 1
ATOM 2426 C CA . VAL A 1 358 ? 42.734 1.118 -21.307 1.00 55.02 358 VAL A CA 1
ATOM 2427 C C . VAL A 1 358 ? 43.120 2.590 -21.478 1.00 57.57 358 VAL A C 1
ATOM 2428 O O . VAL A 1 358 ? 42.893 3.172 -22.539 1.00 57.62 358 VAL A O 1
ATOM 2432 N N . VAL A 1 359 ? 43.684 3.190 -20.436 1.00 54.45 359 VAL A N 1
ATOM 2433 C CA . VAL A 1 359 ? 44.123 4.596 -20.472 1.00 53.66 359 VAL A CA 1
ATOM 2434 C C . VAL A 1 359 ? 45.304 4.669 -21.478 1.00 55.30 359 VAL A C 1
ATOM 2435 O O . VAL A 1 359 ? 45.177 5.389 -22.458 1.00 52.08 359 VAL A O 1
ATOM 2439 N N . ALA A 1 360 ? 46.398 3.862 -21.273 1.00 52.86 360 ALA A N 1
ATOM 2440 C CA . ALA A 1 360 ? 47.581 3.807 -22.166 1.00 53.20 360 ALA A CA 1
ATOM 2441 C C . ALA A 1 360 ? 47.241 3.473 -23.605 1.00 58.81 360 ALA A C 1
ATOM 2442 O O . ALA A 1 360 ? 48.003 3.825 -24.497 1.00 59.48 360 ALA A O 1
ATOM 2444 N N . ASP A 1 361 ? 46.105 2.821 -23.844 1.00 56.48 361 ASP A N 1
ATOM 2445 C CA . ASP A 1 361 ? 45.723 2.498 -25.209 1.00 57.17 361 ASP A CA 1
ATOM 2446 C C . ASP A 1 361 ? 44.908 3.598 -25.854 1.00 59.60 361 ASP A C 1
ATOM 2447 O O . ASP A 1 361 ? 45.025 3.792 -27.056 1.00 61.26 361 ASP A O 1
ATOM 2452 N N . LYS A 1 362 ? 44.074 4.307 -25.079 1.00 53.37 362 LYS A N 1
ATOM 2453 C CA . LYS A 1 362 ? 43.176 5.338 -25.613 1.00 52.05 362 LYS A CA 1
ATOM 2454 C C . LYS A 1 362 ? 43.638 6.793 -25.496 1.00 53.20 362 LYS A C 1
ATOM 2455 O O . LYS A 1 362 ? 43.362 7.575 -26.405 1.00 54.53 362 LYS A O 1
ATOM 2461 N N . LEU A 1 363 ? 44.264 7.183 -24.381 1.00 47.84 363 LEU A N 1
ATOM 2462 C CA . LEU A 1 363 ? 44.708 8.566 -24.152 1.00 46.89 363 LEU A CA 1
ATOM 2463 C C . LEU A 1 363 ? 45.714 9.081 -25.205 1.00 50.36 363 LEU A C 1
ATOM 2464 O O . LEU A 1 363 ? 45.484 10.199 -25.652 1.00 49.60 363 LEU A O 1
ATOM 2469 N N . PRO A 1 364 ? 46.778 8.346 -25.662 1.00 47.97 364 PRO A N 1
ATOM 2470 C CA . PRO A 1 364 ? 47.681 8.925 -26.693 1.00 48.37 364 PRO A CA 1
ATOM 2471 C C . PRO A 1 364 ? 46.960 9.503 -27.913 1.00 53.58 364 PRO A C 1
ATOM 2472 O O . PRO A 1 364 ? 47.277 10.617 -28.345 1.00 52.27 364 PRO A O 1
ATOM 2476 N N . PHE A 1 365 ? 45.939 8.781 -28.415 1.00 53.43 365 PHE A N 1
ATOM 2477 C CA . PHE A 1 365 ? 45.129 9.198 -29.568 1.00 54.55 365 PHE A CA 1
ATOM 2478 C C . PHE A 1 365 ? 44.277 10.415 -29.272 1.00 52.07 365 PHE A C 1
ATOM 2479 O O . PHE A 1 365 ? 44.103 11.250 -30.155 1.00 50.91 365 PHE A O 1
ATOM 2487 N N . TYR A 1 366 ? 43.776 10.544 -28.038 1.00 46.99 366 TYR A N 1
ATOM 2488 C CA . TYR A 1 366 ? 43.000 11.730 -27.619 1.00 45.80 366 TYR A CA 1
ATOM 2489 C C . TYR A 1 366 ? 43.928 12.978 -27.720 1.00 46.92 366 TYR A C 1
ATOM 2490 O O . TYR A 1 366 ? 43.556 13.979 -28.329 1.00 44.14 366 TYR A O 1
ATOM 2499 N N . LEU A 1 367 ? 45.143 12.887 -27.120 1.00 44.49 367 LEU A N 1
ATOM 2500 C CA . LEU A 1 367 ? 46.143 13.966 -27.102 1.00 43.66 367 LEU A CA 1
ATOM 2501 C C . LEU A 1 367 ? 46.636 14.331 -28.487 1.00 49.63 367 LEU A C 1
ATOM 2502 O O . LEU A 1 367 ? 46.829 15.510 -28.755 1.00 48.03 367 LEU A O 1
ATOM 2507 N N . GLU A 1 368 ? 46.838 13.334 -29.368 1.00 50.21 368 GLU A N 1
ATOM 2508 C CA . GLU A 1 368 ? 47.304 13.578 -30.742 1.00 52.06 368 GLU A CA 1
ATOM 2509 C C . GLU A 1 368 ? 46.268 14.350 -31.561 1.00 58.39 368 GLU A C 1
ATOM 2510 O O . GLU A 1 368 ? 46.632 15.273 -32.294 1.00 58.68 368 GLU A O 1
ATOM 2516 N N . GLU A 1 369 ? 44.980 13.996 -31.408 1.00 56.22 369 GLU A N 1
ATOM 2517 C CA . GLU A 1 369 ? 43.875 14.613 -32.140 1.00 56.53 369 GLU A CA 1
ATOM 2518 C C . GLU A 1 369 ? 43.449 15.966 -31.590 1.00 60.55 369 GLU A C 1
ATOM 2519 O O . GLU A 1 369 ? 42.941 16.782 -32.360 1.00 61.05 369 GLU A O 1
ATOM 2525 N N . LYS A 1 370 ? 43.682 16.231 -30.286 1.00 56.28 370 LYS A N 1
ATOM 2526 C CA . LYS A 1 370 ? 43.375 17.517 -29.642 1.00 54.85 370 LYS A CA 1
ATOM 2527 C C . LYS A 1 370 ? 44.741 18.207 -29.407 1.00 58.20 370 LYS A C 1
ATOM 2528 O O . LYS A 1 370 ? 45.114 18.498 -28.264 1.00 59.75 370 LYS A O 1
ATOM 2534 N N . GLY A 1 371 ? 45.471 18.422 -30.512 1.00 51.60 371 GLY A N 1
ATOM 2535 C CA . GLY A 1 371 ? 46.818 18.986 -30.588 1.00 49.79 371 GLY A CA 1
ATOM 2536 C C . GLY A 1 371 ? 47.116 20.219 -29.768 1.00 51.88 371 GLY A C 1
ATOM 2537 O O . GLY A 1 371 ? 48.049 20.210 -28.953 1.00 49.76 371 GLY A O 1
ATOM 2538 N N . GLN A 1 372 ? 46.316 21.283 -29.990 1.00 48.81 372 GLN A N 1
ATOM 2539 C CA . GLN A 1 372 ? 46.422 22.574 -29.306 1.00 49.18 372 GLN A CA 1
ATOM 2540 C C . GLN A 1 372 ? 46.099 22.433 -27.820 1.00 52.03 372 GLN A C 1
ATOM 2541 O O . GLN A 1 372 ? 46.799 23.009 -26.985 1.00 52.27 372 GLN A O 1
ATOM 2543 N N . LEU A 1 373 ? 45.045 21.661 -27.492 1.00 46.47 373 LEU A N 1
ATOM 2544 C CA . LEU A 1 373 ? 44.650 21.444 -26.106 1.00 45.34 373 LEU A CA 1
ATOM 2545 C C . LEU A 1 373 ? 45.727 20.701 -25.326 1.00 47.79 373 LEU A C 1
ATOM 2546 O O . LEU A 1 373 ? 46.108 21.148 -24.243 1.00 48.17 373 LEU A O 1
ATOM 2551 N N . SER A 1 374 ? 46.215 19.583 -25.883 1.00 43.91 374 SER A N 1
ATOM 2552 C CA . SER A 1 374 ? 47.224 18.730 -25.260 1.00 43.68 374 SER A CA 1
ATOM 2553 C C . SER A 1 374 ? 48.562 19.444 -25.061 1.00 47.07 374 SER A C 1
ATOM 2554 O O . SER A 1 374 ? 49.227 19.188 -24.067 1.00 46.13 374 SER A O 1
ATOM 2557 N N . LYS A 1 375 ? 48.935 20.352 -25.982 1.00 44.51 375 LYS A N 1
ATOM 2558 C CA . LYS A 1 375 ? 50.168 21.153 -25.886 1.00 44.61 375 LYS A CA 1
ATOM 2559 C C . LYS A 1 375 ? 49.994 22.123 -24.709 1.00 46.58 375 LYS A C 1
ATOM 2560 O O . LYS A 1 375 ? 50.932 22.358 -23.941 1.00 46.88 375 LYS A O 1
ATOM 2566 N N . SER A 1 376 ? 48.777 22.657 -24.563 1.00 41.75 376 SER A N 1
ATOM 2567 C CA . SER A 1 376 ? 48.402 23.572 -23.486 1.00 40.60 376 SER A CA 1
ATOM 2568 C C . SER A 1 376 ? 48.401 22.844 -22.106 1.00 42.64 376 SER A C 1
ATOM 2569 O O . SER A 1 376 ? 48.789 23.439 -21.092 1.00 41.57 376 SER A O 1
ATOM 2572 N N . LEU A 1 377 ? 47.989 21.565 -22.089 1.00 38.33 377 LEU A N 1
ATOM 2573 C CA . LEU A 1 377 ? 47.925 20.736 -20.866 1.00 37.87 377 LEU A CA 1
ATOM 2574 C C . LEU A 1 377 ? 49.314 20.301 -20.448 1.00 39.40 377 LEU A C 1
ATOM 2575 O O . LEU A 1 377 ? 49.575 20.111 -19.250 1.00 36.73 377 LEU A O 1
ATOM 2580 N N . VAL A 1 378 ? 50.222 20.165 -21.446 1.00 36.41 378 VAL A N 1
ATOM 2581 C CA . VAL A 1 378 ? 51.626 19.815 -21.195 1.00 36.15 378 VAL A CA 1
ATOM 2582 C C . VAL A 1 378 ? 52.311 21.038 -20.514 1.00 39.59 378 VAL A C 1
ATOM 2583 O O . VAL A 1 378 ? 52.939 20.883 -19.469 1.00 39.79 378 VAL A O 1
ATOM 2587 N N . LYS A 1 379 ? 52.143 22.231 -21.086 1.00 36.98 379 LYS A N 1
ATOM 2588 C CA . LYS A 1 379 ? 52.691 23.501 -20.575 1.00 38.21 379 LYS A CA 1
ATOM 2589 C C . LYS A 1 379 ? 52.179 23.797 -19.159 1.00 45.66 379 LYS A C 1
ATOM 2590 O O . LYS A 1 379 ? 52.957 24.183 -18.282 1.00 46.77 379 LYS A O 1
ATOM 2596 N N . LYS A 1 380 ? 50.877 23.568 -18.933 1.00 43.31 380 LYS A N 1
ATOM 2597 C CA . LYS A 1 380 ? 50.190 23.743 -17.649 1.00 42.77 380 LYS A CA 1
ATOM 2598 C C . LYS A 1 380 ? 50.923 22.899 -16.578 1.00 44.72 380 LYS A C 1
ATOM 2599 O O . LYS A 1 380 ? 51.321 23.443 -15.548 1.00 47.38 380 LYS A O 1
ATOM 2605 N N . ALA A 1 381 ? 51.153 21.606 -16.858 1.00 37.10 381 ALA A N 1
ATOM 2606 C CA . ALA A 1 381 ? 51.845 20.659 -15.976 1.00 35.40 381 ALA A CA 1
ATOM 2607 C C . ALA A 1 381 ? 53.320 21.036 -15.731 1.00 40.21 381 ALA A C 1
ATOM 2608 O O . ALA A 1 381 ? 53.860 20.715 -14.679 1.00 40.47 381 ALA A O 1
ATOM 2610 N N . ILE A 1 382 ? 53.972 21.689 -16.709 1.00 38.28 382 ILE A N 1
ATOM 2611 C CA . ILE A 1 382 ? 55.362 22.147 -16.622 1.00 38.24 382 ILE A CA 1
ATOM 2612 C C . ILE A 1 382 ? 55.386 23.309 -15.645 1.00 41.80 382 ILE A C 1
ATOM 2613 O O . ILE A 1 382 ? 56.275 23.362 -14.801 1.00 42.27 382 ILE A O 1
ATOM 2618 N N . LYS A 1 383 ? 54.389 24.214 -15.738 1.00 39.32 383 LYS A N 1
ATOM 2619 C CA . LYS A 1 383 ? 54.257 25.378 -14.855 1.00 40.16 383 LYS A CA 1
ATOM 2620 C C . LYS A 1 383 ? 53.938 24.965 -13.436 1.00 44.90 383 LYS A C 1
ATOM 2621 O O . LYS A 1 383 ? 54.400 25.639 -12.517 1.00 45.80 383 LYS A O 1
ATOM 2627 N N . ALA A 1 384 ? 53.200 23.833 -13.250 1.00 40.39 384 ALA A N 1
ATOM 2628 C CA . ALA A 1 384 ? 52.885 23.278 -11.921 1.00 40.02 384 ALA A CA 1
ATOM 2629 C C . ALA A 1 384 ? 54.187 22.692 -11.347 1.00 42.71 384 ALA A C 1
ATOM 2630 O O . ALA A 1 384 ? 54.476 22.876 -10.162 1.00 40.95 384 ALA A O 1
ATOM 2632 N N . GLN A 1 385 ? 54.986 22.023 -12.203 1.00 39.53 385 GLN A N 1
ATOM 2633 C CA . GLN A 1 385 ? 56.270 21.453 -11.794 1.00 40.26 385 GLN A CA 1
ATOM 2634 C C . GLN A 1 385 ? 57.244 22.576 -11.372 1.00 44.93 385 GLN A C 1
ATOM 2635 O O . GLN A 1 385 ? 57.940 22.435 -10.367 1.00 44.77 385 GLN A O 1
ATOM 2641 N N . GLN A 1 386 ? 57.263 23.683 -12.130 1.00 42.34 386 GLN A N 1
ATOM 2642 C CA . GLN A 1 386 ? 58.107 24.854 -11.838 1.00 42.78 386 GLN A CA 1
ATOM 2643 C C . GLN A 1 386 ? 57.670 25.557 -10.512 1.00 45.12 386 GLN A C 1
ATOM 2644 O O . GLN A 1 386 ? 58.526 25.963 -9.717 1.00 46.63 386 GLN A O 1
ATOM 2650 N N . ALA A 1 387 ? 56.349 25.661 -10.272 1.00 39.18 387 ALA A N 1
ATOM 2651 C CA . ALA A 1 387 ? 55.753 26.285 -9.067 1.00 38.84 387 ALA A CA 1
ATOM 2652 C C . ALA A 1 387 ? 56.143 25.519 -7.814 1.00 43.86 387 ALA A C 1
ATOM 2653 O O . ALA A 1 387 ? 56.512 26.123 -6.798 1.00 44.35 387 ALA A O 1
ATOM 2655 N N . ARG A 1 388 ? 56.092 24.175 -7.919 1.00 39.97 388 ARG A N 1
ATOM 2656 C CA . ARG A 1 388 ? 56.415 23.214 -6.883 1.00 39.09 388 ARG A CA 1
ATOM 2657 C C . ARG A 1 388 ? 57.890 23.303 -6.582 1.00 42.78 388 ARG A C 1
ATOM 2658 O O . ARG A 1 388 ? 58.258 23.302 -5.420 1.00 44.37 388 ARG A O 1
ATOM 2666 N N . GLU A 1 389 ? 58.729 23.398 -7.611 1.00 39.35 389 GLU A N 1
ATOM 2667 C CA . GLU A 1 389 ? 60.179 23.499 -7.461 1.00 39.51 389 GLU A CA 1
ATOM 2668 C C . GLU A 1 389 ? 60.560 24.780 -6.736 1.00 41.75 389 GLU A C 1
ATOM 2669 O O . GLU A 1 389 ? 61.411 24.733 -5.862 1.00 43.16 389 GLU A O 1
ATOM 2675 N N . ALA A 1 390 ? 59.907 25.901 -7.063 1.00 36.60 390 ALA A N 1
ATOM 2676 C CA . ALA A 1 390 ? 60.143 27.192 -6.406 1.00 36.48 390 ALA A CA 1
ATOM 2677 C C . ALA A 1 390 ? 59.691 27.140 -4.945 1.00 39.91 390 ALA A C 1
ATOM 2678 O O . ALA A 1 390 ? 60.344 27.744 -4.104 1.00 39.54 390 ALA A O 1
ATOM 2680 N N . ALA A 1 391 ? 58.603 26.380 -4.630 1.00 37.44 391 ALA A N 1
ATOM 2681 C CA . ALA A 1 391 ? 58.108 26.211 -3.247 1.00 35.90 391 ALA A CA 1
ATOM 2682 C C . ALA A 1 391 ? 59.159 25.405 -2.493 1.00 42.70 391 ALA A C 1
ATOM 2683 O O . ALA A 1 391 ? 59.482 25.728 -1.354 1.00 45.64 391 ALA A O 1
ATOM 2685 N N . ARG A 1 392 ? 59.736 24.403 -3.151 1.00 39.02 392 ARG A N 1
ATOM 2686 C CA . ARG A 1 392 ? 60.789 23.569 -2.592 1.00 39.69 392 ARG A CA 1
ATOM 2687 C C . ARG A 1 392 ? 62.056 24.430 -2.315 1.00 45.35 392 ARG A C 1
ATOM 2688 O O . ARG A 1 392 ? 62.620 24.323 -1.232 1.00 46.70 392 AR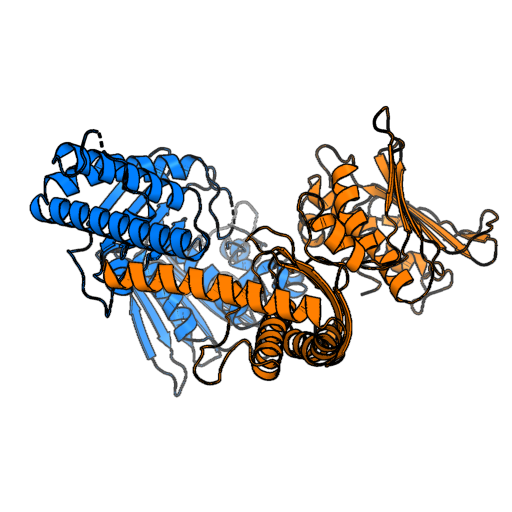G A O 1
ATOM 2696 N N . LYS A 1 393 ? 62.498 25.265 -3.273 1.00 42.25 393 LYS A N 1
ATOM 2697 C CA . LYS A 1 393 ? 63.707 26.081 -3.061 1.00 43.76 393 LYS A CA 1
ATOM 2698 C C . LYS A 1 393 ? 63.552 27.080 -1.899 1.00 46.59 393 LYS A C 1
ATOM 2699 O O . LYS A 1 393 ? 64.437 27.154 -1.054 1.00 46.18 393 LYS A O 1
ATOM 2705 N N . ALA A 1 394 ? 62.409 27.787 -1.832 1.00 43.72 394 ALA A N 1
ATOM 2706 C CA . ALA A 1 394 ? 62.067 28.744 -0.778 1.00 43.54 394 ALA A CA 1
ATOM 2707 C C . ALA A 1 394 ? 62.099 28.068 0.595 1.00 47.79 394 ALA A C 1
ATOM 2708 O O . ALA A 1 394 ? 62.687 28.604 1.533 1.00 48.49 394 ALA A O 1
ATOM 2710 N N . ARG A 1 395 ? 61.523 26.862 0.688 1.00 43.80 395 ARG A N 1
ATOM 2711 C CA . ARG A 1 395 ? 61.505 26.045 1.901 1.00 42.58 395 ARG A CA 1
ATOM 2712 C C . ARG A 1 395 ? 62.945 25.679 2.334 1.00 45.28 395 ARG A C 1
ATOM 2713 O O . ARG A 1 395 ? 63.258 25.788 3.520 1.00 44.50 395 ARG A O 1
ATOM 2721 N N . GLU A 1 396 ? 63.800 25.246 1.385 1.00 42.95 396 GLU A N 1
ATOM 2722 C CA . GLU A 1 396 ? 65.201 24.873 1.644 1.00 43.87 396 GLU A CA 1
ATOM 2723 C C . GLU A 1 396 ? 66.012 26.091 2.130 1.00 48.40 396 GLU A C 1
ATOM 2724 O O . GLU A 1 396 ? 66.768 25.959 3.088 1.00 48.13 396 GLU A O 1
ATOM 2726 N N . ASP A 1 397 ? 65.810 27.270 1.499 1.00 45.22 397 ASP A N 1
ATOM 2727 C CA . ASP A 1 397 ? 66.461 28.544 1.835 1.00 45.25 397 ASP A CA 1
ATOM 2728 C C . ASP A 1 397 ? 66.070 29.002 3.246 1.00 52.19 397 ASP A C 1
ATOM 2729 O O . ASP A 1 397 ? 66.933 29.484 3.981 1.00 51.76 397 ASP A O 1
ATOM 2734 N N . ALA A 1 398 ? 64.766 28.836 3.624 1.00 49.89 398 ALA A N 1
ATOM 2735 C CA . ALA A 1 398 ? 64.262 29.173 4.958 1.00 49.32 398 ALA A CA 1
ATOM 2736 C C . ALA A 1 398 ? 64.896 28.237 5.990 1.00 53.35 398 ALA A C 1
ATOM 2737 O O . ALA A 1 398 ? 65.194 28.689 7.096 1.00 53.69 398 ALA A O 1
ATOM 2739 N N . ARG A 1 399 ? 65.153 26.953 5.619 1.00 49.10 399 ARG A N 1
ATOM 2740 C CA . ARG A 1 399 ? 65.781 25.981 6.535 1.00 49.12 399 ARG A CA 1
ATOM 2741 C C . ARG A 1 399 ? 67.280 26.224 6.747 1.00 55.12 399 ARG A C 1
ATOM 2742 O O . ARG A 1 399 ? 67.740 26.179 7.893 1.00 54.81 399 ARG A O 1
ATOM 2750 N N . SER A 1 400 ? 68.038 26.468 5.644 1.00 51.65 400 SER A N 1
ATOM 2751 C CA . SER A 1 400 ? 69.483 26.727 5.675 1.00 61.93 400 SER A CA 1
ATOM 2752 C C . SER A 1 400 ? 69.765 28.191 5.988 1.00 91.31 400 SER A C 1
ATOM 2753 O O . SER A 1 400 ? 70.038 28.527 7.132 1.00 65.10 400 SER A O 1
ATOM 2756 C CA . LEU B 1 20 ? 27.110 -21.907 23.195 1.00 72.23 20 LEU B CA 1
ATOM 2757 C C . LEU B 1 20 ? 26.998 -22.453 21.777 1.00 76.53 20 LEU B C 1
ATOM 2758 O O . LEU B 1 20 ? 27.980 -22.411 21.031 1.00 75.88 20 LEU B O 1
ATOM 2763 N N . GLU B 1 21 ? 25.807 -22.976 21.413 1.00 73.46 21 GLU B N 1
ATOM 2764 C CA . GLU B 1 21 ? 25.497 -23.564 20.110 1.00 72.80 21 GLU B CA 1
ATOM 2765 C C . GLU B 1 21 ? 25.612 -22.530 18.980 1.00 75.48 21 GLU B C 1
ATOM 2766 O O . GLU B 1 21 ? 26.144 -22.848 17.912 1.00 74.58 21 GLU B O 1
ATOM 2768 N N . ALA B 1 22 ? 25.136 -21.289 19.240 1.00 71.88 22 ALA B N 1
ATOM 2769 C CA . ALA B 1 22 ? 25.157 -20.147 18.323 1.00 71.45 22 ALA B CA 1
ATOM 2770 C C . ALA B 1 22 ? 26.570 -19.843 17.832 1.00 75.04 22 ALA B C 1
ATOM 2771 O O . ALA B 1 22 ? 26.757 -19.649 16.629 1.00 75.46 22 ALA B O 1
ATOM 2773 N N . VAL B 1 23 ? 27.563 -19.825 18.762 1.00 70.28 23 VAL B N 1
ATOM 2774 C CA . VAL B 1 23 ? 28.994 -19.571 18.494 1.00 69.09 23 VAL B CA 1
ATOM 2775 C C . VAL B 1 23 ? 29.568 -20.628 17.539 1.00 71.97 23 VAL B C 1
ATOM 2776 O O . VAL B 1 23 ? 30.362 -20.294 16.657 1.00 70.30 23 VAL B O 1
ATOM 2780 N N . ARG B 1 24 ? 29.152 -21.894 17.715 1.00 70.12 24 ARG B N 1
ATOM 2781 C CA . ARG B 1 24 ? 29.582 -23.026 16.877 1.00 70.98 24 ARG B CA 1
ATOM 2782 C C . ARG B 1 24 ? 29.084 -22.824 15.426 1.00 76.37 24 ARG B C 1
ATOM 2783 O O . ARG B 1 24 ? 29.822 -23.108 14.478 1.00 74.86 24 ARG B O 1
ATOM 2791 N N . LYS B 1 25 ? 27.835 -22.307 15.284 1.00 75.15 25 LYS B N 1
ATOM 2792 C CA . LYS B 1 25 ? 27.150 -22.009 14.020 1.00 75.81 25 LYS B CA 1
ATOM 2793 C C . LYS B 1 25 ? 27.688 -20.733 13.362 1.00 81.94 25 LYS B C 1
ATOM 2794 O O . LYS B 1 25 ? 27.714 -20.637 12.135 1.00 81.36 25 LYS B O 1
ATOM 2796 N N . ARG B 1 26 ? 28.126 -19.762 14.178 1.00 80.31 26 ARG B N 1
ATOM 2797 C CA . ARG B 1 26 ? 28.660 -18.487 13.702 1.00 80.65 26 ARG B CA 1
ATOM 2798 C C . ARG B 1 26 ? 30.064 -18.198 14.303 1.00 85.00 26 ARG B C 1
ATOM 2799 O O . ARG B 1 26 ? 30.188 -17.257 15.086 1.00 84.74 26 ARG B O 1
ATOM 2801 N N . PRO B 1 27 ? 31.131 -18.979 13.975 1.00 81.60 27 PRO B N 1
ATOM 2802 C CA . PRO B 1 27 ? 32.451 -18.710 14.591 1.00 81.75 27 PRO B CA 1
ATOM 2803 C C . PRO B 1 27 ? 33.094 -17.373 14.208 1.00 86.76 27 PRO B C 1
ATOM 2804 O O . PRO B 1 27 ? 33.501 -16.621 15.099 1.00 85.89 27 PRO B O 1
ATOM 2808 N N . GLY B 1 28 ? 33.150 -17.086 12.902 1.00 84.06 28 GLY B N 1
ATOM 2809 C CA . GLY B 1 28 ? 33.703 -15.852 12.343 1.00 83.30 28 GLY B CA 1
ATOM 2810 C C . GLY B 1 28 ? 32.949 -14.604 12.759 1.00 85.28 28 GLY B C 1
ATOM 2811 O O . GLY B 1 28 ? 33.516 -13.505 12.742 1.00 85.58 28 GLY B O 1
ATOM 2812 N N . MET B 1 29 ? 31.664 -14.772 13.139 1.00 79.73 29 MET B N 1
ATOM 2813 C CA . MET B 1 29 ? 30.775 -13.705 13.593 1.00 79.47 29 MET B CA 1
ATOM 2814 C C . MET B 1 29 ? 31.302 -13.105 14.898 1.00 81.88 29 MET B C 1
ATOM 2815 O O . MET B 1 29 ? 31.284 -11.883 15.048 1.00 81.64 29 MET B O 1
ATOM 2820 N N . TYR B 1 30 ? 31.800 -13.958 15.823 1.00 76.72 30 TYR B N 1
ATOM 2821 C CA . TYR B 1 30 ? 32.296 -13.526 17.135 1.00 75.06 30 TYR B CA 1
ATOM 2822 C C . TYR B 1 30 ? 33.810 -13.306 17.225 1.00 79.37 30 TYR B C 1
ATOM 2823 O O . TYR B 1 30 ? 34.236 -12.469 18.016 1.00 77.92 30 TYR B O 1
ATOM 2832 N N . ILE B 1 31 ? 34.625 -14.055 16.446 1.00 77.81 31 ILE B N 1
ATOM 2833 C CA . ILE B 1 31 ? 36.093 -13.936 16.526 1.00 78.26 31 ILE B CA 1
ATOM 2834 C C . ILE B 1 31 ? 36.793 -13.501 15.204 1.00 84.29 31 ILE B C 1
ATOM 2835 O O . ILE B 1 31 ? 38.017 -13.633 15.089 1.00 83.41 31 ILE B O 1
ATOM 2840 N N . GLY B 1 32 ? 36.027 -12.974 14.250 1.00 82.67 32 GLY B N 1
ATOM 2841 C CA . GLY B 1 32 ? 36.571 -12.491 12.984 1.00 82.87 32 GLY B CA 1
ATOM 2842 C C . GLY B 1 32 ? 36.780 -13.528 11.902 1.00 87.84 32 GLY B C 1
ATOM 2843 O O . GLY B 1 32 ? 36.023 -13.550 10.931 1.00 88.10 32 GLY B O 1
ATOM 2844 N N . SER B 1 33 ? 37.823 -14.373 12.046 1.00 84.88 33 SER B N 1
ATOM 2845 C CA . SER B 1 33 ? 38.183 -15.415 11.074 1.00 84.55 33 SER B CA 1
ATOM 2846 C C . SER B 1 33 ? 38.398 -16.819 11.679 1.00 88.11 33 SER B C 1
ATOM 2847 O O . SER B 1 33 ? 38.386 -16.989 12.895 1.00 87.39 33 SER B O 1
ATOM 2850 N N . THR B 1 34 ? 38.605 -17.809 10.795 1.00 85.01 34 THR B N 1
ATOM 2851 C CA . THR B 1 34 ? 38.851 -19.227 11.063 1.00 84.89 34 THR B CA 1
ATOM 2852 C C . THR B 1 34 ? 40.381 -19.506 10.930 1.00 88.35 34 THR B C 1
ATOM 2853 O O . THR B 1 34 ? 40.860 -20.559 11.356 1.00 87.37 34 THR B O 1
ATOM 2857 N N . ASP B 1 35 ? 41.139 -18.543 10.351 1.00 84.86 35 ASP B N 1
ATOM 2858 C CA . ASP B 1 35 ? 42.598 -18.636 10.179 1.00 84.03 35 ASP B CA 1
ATOM 2859 C C . ASP B 1 35 ? 43.290 -18.120 11.466 1.00 85.48 35 ASP B C 1
ATOM 2860 O O . ASP B 1 35 ? 42.595 -17.805 12.444 1.00 85.57 35 ASP B O 1
ATOM 2862 N N . LYS B 1 36 ? 44.645 -18.010 11.455 1.00 78.45 36 LYS B N 1
ATOM 2863 C CA . LYS B 1 36 ? 45.467 -17.543 12.577 1.00 76.77 36 LYS B CA 1
ATOM 2864 C C . LYS B 1 36 ? 44.978 -16.247 13.252 1.00 79.33 36 LYS B C 1
ATOM 2865 O O . LYS B 1 36 ? 45.267 -16.046 14.432 1.00 78.07 36 LYS B O 1
ATOM 2871 N N . ARG B 1 37 ? 44.216 -15.398 12.527 1.00 75.57 37 ARG B N 1
ATOM 2872 C CA . ARG B 1 37 ? 43.673 -14.139 13.051 1.00 74.82 37 ARG B CA 1
ATOM 2873 C C . ARG B 1 37 ? 42.661 -14.335 14.194 1.00 76.15 37 ARG B C 1
ATOM 2874 O O . ARG B 1 37 ? 42.842 -13.757 15.266 1.00 76.08 37 ARG B O 1
ATOM 2876 N N . GLY B 1 38 ? 41.626 -15.141 13.959 1.00 70.76 38 GLY B N 1
ATOM 2877 C CA . GLY B 1 38 ? 40.591 -15.430 14.952 1.00 69.52 38 GLY B CA 1
ATOM 2878 C C . GLY B 1 38 ? 41.112 -16.235 16.129 1.00 69.70 38 GLY B C 1
ATOM 2879 O O . GLY B 1 38 ? 40.595 -16.136 17.244 1.00 68.24 38 GLY B O 1
ATOM 2880 N N . LEU B 1 39 ? 42.163 -17.024 15.868 1.00 64.87 39 LEU B N 1
ATOM 2881 C CA . LEU B 1 39 ? 42.867 -17.882 16.811 1.00 64.55 39 LEU B CA 1
ATOM 2882 C C . LEU B 1 39 ? 43.506 -17.051 17.938 1.00 68.46 39 LEU B C 1
ATOM 2883 O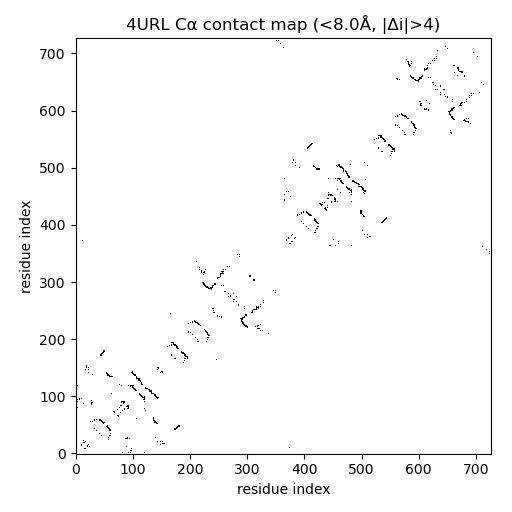 O . LEU B 1 39 ? 43.246 -17.328 19.116 1.00 68.74 39 LEU B O 1
ATOM 2888 N N . HIS B 1 40 ? 44.311 -16.021 17.570 1.00 62.79 40 HIS B N 1
ATOM 2889 C CA . HIS B 1 40 ? 44.994 -15.130 18.508 1.00 61.09 40 HIS B CA 1
ATOM 2890 C C . HIS B 1 40 ? 44.028 -14.252 19.262 1.00 63.79 40 HIS B C 1
ATOM 2891 O O . HIS B 1 40 ? 44.330 -13.822 20.376 1.00 64.85 40 HIS B O 1
ATOM 2898 N N . HIS B 1 41 ? 42.849 -14.022 18.681 1.00 57.86 41 HIS B N 1
ATOM 2899 C CA . HIS B 1 41 ? 41.784 -13.231 19.285 1.00 57.19 41 HIS B CA 1
ATOM 2900 C C . HIS B 1 41 ? 41.229 -13.896 20.565 1.00 58.93 41 HIS B C 1
ATOM 2901 O O . HIS B 1 41 ? 40.749 -13.184 21.446 1.00 59.40 41 HIS B O 1
ATOM 2908 N N . LEU B 1 42 ? 41.282 -15.263 20.654 1.00 53.18 42 LEU B N 1
ATOM 2909 C CA . LEU B 1 42 ? 40.821 -16.064 21.803 1.00 50.56 42 LEU B CA 1
ATOM 2910 C C . LEU B 1 42 ? 41.744 -15.800 22.998 1.00 49.45 42 LEU B C 1
ATOM 2911 O O . LEU B 1 42 ? 41.255 -15.584 24.089 1.00 47.14 42 LEU B O 1
ATOM 2916 N N . VAL B 1 43 ? 43.070 -15.782 22.757 1.00 46.68 43 VAL B N 1
ATOM 2917 C CA . VAL B 1 43 ? 44.156 -15.494 23.701 1.00 47.16 43 VAL B CA 1
ATOM 2918 C C . VAL B 1 43 ? 43.938 -14.099 24.291 1.00 54.07 43 VAL B C 1
ATOM 2919 O O . VAL B 1 43 ? 44.050 -13.939 25.507 1.00 54.55 43 VAL B O 1
ATOM 2923 N N . TYR B 1 44 ? 43.573 -13.101 23.429 1.00 51.00 44 TYR B N 1
ATOM 2924 C CA . TYR B 1 44 ? 43.298 -11.705 23.828 1.00 49.20 44 TYR B CA 1
ATOM 2925 C C . TYR B 1 44 ? 42.056 -11.587 24.697 1.00 51.19 44 TYR B C 1
ATOM 2926 O O . TYR B 1 44 ? 42.026 -10.760 25.593 1.00 51.65 44 TYR B O 1
ATOM 2935 N N . GLU B 1 45 ? 41.045 -12.422 24.462 1.00 47.40 45 GLU B N 1
ATOM 2936 C CA . GLU B 1 45 ? 39.809 -12.409 25.256 1.00 46.55 45 GLU B CA 1
ATOM 2937 C C . GLU B 1 45 ? 40.059 -12.891 26.705 1.00 49.23 45 GLU B C 1
ATOM 2938 O O . GLU B 1 45 ? 39.389 -12.432 27.630 1.00 50.51 45 GLU B O 1
ATOM 2944 N N . ILE B 1 46 ? 41.008 -13.821 26.895 1.00 43.85 46 ILE B N 1
ATOM 2945 C CA . ILE B 1 46 ? 41.327 -14.345 28.229 1.00 43.07 46 ILE B CA 1
ATOM 2946 C C . ILE B 1 46 ? 42.240 -13.346 28.928 1.00 45.07 46 ILE B C 1
ATOM 2947 O O . ILE B 1 46 ? 42.023 -13.041 30.093 1.00 43.10 46 ILE B O 1
ATOM 2952 N N . VAL B 1 47 ? 43.232 -12.797 28.192 1.00 43.41 47 VAL B N 1
ATOM 2953 C CA . VAL B 1 47 ? 44.164 -11.787 28.713 1.00 43.03 47 VAL B CA 1
ATOM 2954 C C . VAL B 1 47 ? 43.389 -10.564 29.232 1.00 46.17 47 VAL B C 1
ATOM 2955 O O . VAL B 1 47 ? 43.618 -10.148 30.363 1.00 45.44 47 VAL B O 1
ATOM 2959 N N . ASP B 1 48 ? 42.424 -10.056 28.456 1.00 44.17 48 ASP B N 1
ATOM 2960 C CA . ASP B 1 48 ? 41.624 -8.892 28.862 1.00 45.33 48 ASP B CA 1
ATOM 2961 C C . ASP B 1 48 ? 40.841 -9.115 30.148 1.00 48.53 48 ASP B C 1
ATOM 2962 O O . ASP B 1 48 ? 40.673 -8.160 30.902 1.00 49.37 48 ASP B O 1
ATOM 2967 N N . ASN B 1 49 ? 40.433 -10.360 30.450 1.00 43.87 49 ASN B N 1
ATOM 2968 C CA . ASN B 1 49 ? 39.734 -10.678 31.709 1.00 42.49 49 ASN B CA 1
ATOM 2969 C C . ASN B 1 49 ? 40.694 -10.489 32.886 1.00 42.52 49 ASN B C 1
ATOM 2970 O O . ASN B 1 49 ? 40.306 -9.924 33.898 1.00 42.57 49 ASN B O 1
ATOM 2975 N N . SER B 1 50 ? 41.954 -10.930 32.730 1.00 38.00 50 SER B N 1
ATOM 2976 C CA . SER B 1 50 ? 43.031 -10.784 33.707 1.00 37.44 50 SER B CA 1
ATOM 2977 C C . SER B 1 50 ? 43.397 -9.291 33.834 1.00 42.88 50 SER B C 1
ATOM 2978 O O . SER B 1 50 ? 43.606 -8.813 34.953 1.00 43.04 50 SER B O 1
ATOM 2981 N N . VAL B 1 51 ? 43.459 -8.558 32.687 1.00 39.72 51 VAL B N 1
ATOM 2982 C CA . VAL B 1 51 ? 43.758 -7.113 32.622 1.00 40.22 51 VAL B CA 1
ATOM 2983 C C . VAL B 1 51 ? 42.665 -6.340 33.388 1.00 48.74 51 VAL B C 1
ATOM 2984 O O . VAL B 1 51 ? 43.002 -5.517 34.246 1.00 49.39 51 VAL B O 1
ATOM 2988 N N . ASP B 1 52 ? 41.376 -6.664 33.142 1.00 46.99 52 ASP B N 1
ATOM 2989 C CA . ASP B 1 52 ? 40.224 -6.064 33.847 1.00 47.72 52 ASP B CA 1
ATOM 2990 C C . ASP B 1 52 ? 40.386 -6.210 35.363 1.00 52.33 52 ASP B C 1
ATOM 2991 O O . ASP B 1 52 ? 40.135 -5.253 36.093 1.00 54.21 52 ASP B O 1
ATOM 2996 N N . GLU B 1 53 ? 40.856 -7.393 35.827 1.00 46.99 53 GLU B N 1
ATOM 2997 C CA . GLU B 1 53 ? 41.106 -7.700 37.238 1.00 45.51 53 GLU B CA 1
ATOM 2998 C C . GLU B 1 53 ? 42.258 -6.842 37.806 1.00 47.56 53 GLU B C 1
ATOM 2999 O O . GLU B 1 53 ? 42.195 -6.423 38.959 1.00 47.64 53 GLU B O 1
ATOM 3005 N N . VAL B 1 54 ? 43.310 -6.592 37.006 1.00 44.61 54 VAL B N 1
ATOM 3006 C CA . VAL B 1 54 ? 44.448 -5.732 37.387 1.00 44.97 54 VAL B CA 1
ATOM 3007 C C . VAL B 1 54 ? 43.910 -4.256 37.492 1.00 49.50 54 VAL B C 1
ATOM 3008 O O . VAL B 1 54 ? 44.269 -3.541 38.418 1.00 48.36 54 VAL B O 1
ATOM 3012 N N . LEU B 1 55 ? 43.007 -3.853 36.573 1.00 48.22 55 LEU B N 1
ATOM 3013 C CA . LEU B 1 55 ? 42.360 -2.534 36.554 1.00 49.55 55 LEU B CA 1
ATOM 3014 C C . LEU B 1 55 ? 41.344 -2.423 37.723 1.00 57.57 55 LEU B C 1
ATOM 3015 O O . LEU B 1 55 ? 40.985 -1.311 38.129 1.00 57.69 55 LEU B O 1
ATOM 3020 N N . ASN B 1 56 ? 40.892 -3.571 38.266 1.00 53.55 56 ASN B N 1
ATOM 3021 C CA . ASN B 1 56 ? 39.989 -3.560 39.415 1.00 52.74 56 ASN B CA 1
ATOM 3022 C C . ASN B 1 56 ? 40.796 -3.288 40.712 1.00 55.04 56 ASN B C 1
ATOM 3023 O O . ASN B 1 56 ? 40.190 -2.962 41.724 1.00 56.34 56 ASN B O 1
ATOM 3028 N N . GLY B 1 57 ? 42.138 -3.403 40.647 1.00 49.00 57 GLY B N 1
ATOM 3029 C CA . GLY B 1 57 ? 43.082 -3.174 41.748 1.00 46.63 57 GLY B CA 1
ATOM 3030 C C . GLY B 1 57 ? 43.734 -4.414 42.343 1.00 48.67 57 GLY B C 1
ATOM 3031 O O . GLY B 1 57 ? 44.389 -4.324 43.384 1.00 48.52 57 GLY B O 1
ATOM 3032 N N . TYR B 1 58 ? 43.581 -5.597 41.678 1.00 43.29 58 TYR B N 1
ATOM 3033 C CA . TYR B 1 58 ? 44.073 -6.889 42.180 1.00 40.67 58 TYR B CA 1
ATOM 3034 C C . TYR B 1 58 ? 45.013 -7.617 41.226 1.00 43.62 58 TYR B C 1
ATOM 3035 O O . TYR B 1 58 ? 44.631 -7.959 40.104 1.00 44.52 58 TYR B O 1
ATOM 3044 N N . GLY B 1 59 ? 46.228 -7.863 41.700 1.00 38.96 59 GLY B N 1
ATOM 3045 C CA . GLY B 1 59 ? 47.283 -8.532 40.950 1.00 38.83 59 GLY B CA 1
ATOM 3046 C C . GLY B 1 59 ? 48.119 -7.607 40.078 1.00 44.12 59 GLY B C 1
ATOM 3047 O O . GLY B 1 59 ? 47.745 -6.456 39.853 1.00 43.88 59 GLY B O 1
ATOM 3048 N N . ASN B 1 60 ? 49.235 -8.113 39.534 1.00 41.34 60 ASN B N 1
ATOM 3049 C CA . ASN B 1 60 ? 50.137 -7.289 38.716 1.00 41.67 60 ASN B CA 1
ATOM 3050 C C . ASN B 1 60 ? 51.013 -8.126 37.769 1.00 44.20 60 ASN B C 1
ATOM 3051 O O . ASN B 1 60 ? 52.067 -7.652 37.343 1.00 44.37 60 ASN B O 1
ATOM 3056 N N . GLU B 1 61 ? 50.608 -9.371 37.492 1.00 40.12 61 GLU B N 1
ATOM 3057 C CA . GLU B 1 61 ? 51.345 -10.321 36.674 1.00 39.53 61 GLU B CA 1
ATOM 3058 C C . GLU B 1 61 ? 50.427 -11.203 35.851 1.00 41.56 61 GLU B C 1
ATOM 3059 O O . GLU B 1 61 ? 49.497 -11.784 36.390 1.00 40.40 61 GLU B O 1
ATOM 3065 N N . ILE B 1 62 ? 50.711 -11.309 34.540 1.00 38.35 62 ILE B N 1
ATOM 3066 C CA . ILE B 1 62 ? 50.004 -12.146 33.561 1.00 37.28 62 ILE B CA 1
ATOM 3067 C C . ILE B 1 62 ? 51.063 -12.982 32.861 1.00 43.49 62 ILE B C 1
ATOM 3068 O O . ILE B 1 62 ? 52.113 -12.469 32.479 1.00 43.29 62 ILE B O 1
ATOM 3073 N N . ASP B 1 63 ? 50.829 -14.291 32.780 1.00 42.46 63 ASP B N 1
ATOM 3074 C CA . ASP B 1 63 ? 51.746 -15.213 32.121 1.00 42.23 63 ASP B CA 1
ATOM 3075 C C . ASP B 1 63 ? 50.978 -15.932 31.033 1.00 44.63 63 ASP B C 1
ATOM 3076 O O . ASP B 1 63 ? 49.947 -16.553 31.295 1.00 44.55 63 ASP B O 1
ATOM 3081 N N . VAL B 1 64 ? 51.463 -15.812 29.811 1.00 42.23 64 VAL B N 1
ATOM 3082 C CA . VAL B 1 64 ? 50.874 -16.473 28.644 1.00 42.94 64 VAL B CA 1
ATOM 3083 C C . VAL B 1 64 ? 51.900 -17.540 28.229 1.00 48.49 64 VAL B C 1
ATOM 3084 O O . VAL B 1 64 ? 53.084 -17.241 28.090 1.00 48.95 64 VAL B O 1
ATOM 3088 N N . THR B 1 65 ? 51.464 -18.789 28.139 1.00 45.89 65 THR B N 1
ATOM 3089 C CA . THR B 1 65 ? 52.360 -19.895 27.821 1.00 46.28 65 THR B CA 1
ATOM 3090 C C . THR B 1 65 ? 51.790 -20.749 26.717 1.00 52.54 65 THR B C 1
ATOM 3091 O O . THR B 1 65 ? 50.743 -21.388 26.908 1.00 51.65 65 THR B O 1
ATOM 3095 N N . ILE B 1 66 ? 52.477 -20.758 25.555 1.00 51.98 66 ILE B N 1
ATOM 3096 C CA . ILE B 1 66 ? 52.071 -21.609 24.448 1.00 53.37 66 ILE B CA 1
ATOM 3097 C C . ILE B 1 66 ? 52.753 -22.931 24.806 1.00 58.98 66 ILE B C 1
ATOM 3098 O O . ILE B 1 66 ? 53.990 -23.002 24.876 1.00 58.61 66 ILE B O 1
ATOM 3103 N N . ASN B 1 67 ? 51.932 -23.945 25.117 1.00 55.94 67 ASN B N 1
ATOM 3104 C CA . ASN B 1 67 ? 52.394 -25.281 25.517 1.00 55.53 67 ASN B CA 1
ATOM 3105 C C . ASN B 1 67 ? 52.789 -26.158 24.320 1.00 59.31 67 ASN B C 1
ATOM 3106 O O . ASN B 1 67 ? 52.364 -25.903 23.185 1.00 57.76 67 ASN B O 1
ATOM 3111 N N . LYS B 1 68 ? 53.591 -27.202 24.586 1.00 57.83 68 LYS B N 1
ATOM 3112 C CA . LYS B 1 68 ? 54.090 -28.167 23.589 1.00 58.23 68 LYS B CA 1
ATOM 3113 C C . LYS B 1 68 ? 52.981 -28.831 22.760 1.00 63.92 68 LYS B C 1
ATOM 3114 O O . LYS B 1 68 ? 53.203 -29.093 21.577 1.00 65.13 68 LYS B O 1
ATOM 3120 N N . ASP B 1 69 ? 51.783 -29.054 23.357 1.00 60.74 69 ASP B N 1
ATOM 3121 C CA . ASP B 1 69 ? 50.612 -29.681 22.710 1.00 60.68 69 ASP B CA 1
ATOM 3122 C C . ASP B 1 69 ? 49.727 -28.728 21.879 1.00 64.57 69 ASP B C 1
ATOM 3123 O O . ASP B 1 69 ? 48.604 -29.087 21.514 1.00 64.74 69 ASP B O 1
ATOM 3128 N N . GLY B 1 70 ? 50.216 -27.524 21.607 1.00 60.74 70 GLY B N 1
ATOM 3129 C CA . GLY B 1 70 ? 49.460 -26.537 20.840 1.00 59.77 70 GLY B CA 1
ATOM 3130 C C . GLY B 1 70 ? 48.358 -25.811 21.601 1.00 60.70 70 GLY B C 1
ATOM 3131 O O . GLY B 1 70 ? 47.610 -25.027 20.999 1.00 60.57 70 GLY B O 1
ATOM 3132 N N . SER B 1 71 ? 48.238 -26.075 22.927 1.00 53.43 71 SER B N 1
ATOM 3133 C CA . SER B 1 71 ? 47.269 -25.419 23.811 1.00 51.18 71 SER B CA 1
ATOM 3134 C C . SER B 1 71 ? 47.956 -24.190 24.426 1.00 52.55 71 SER B C 1
ATOM 3135 O O . SER B 1 71 ? 49.201 -24.116 24.439 1.00 51.95 71 SER B O 1
ATOM 3138 N N . ILE B 1 72 ? 47.157 -23.238 24.949 1.00 47.14 72 ILE B N 1
ATOM 3139 C CA . ILE B 1 72 ? 47.728 -22.019 25.552 1.00 45.18 72 ILE B CA 1
ATOM 3140 C C . ILE B 1 72 ? 47.174 -21.769 26.948 1.00 44.66 72 ILE B C 1
ATOM 3141 O O . ILE B 1 72 ? 45.972 -21.913 27.181 1.00 41.92 72 ILE B O 1
ATOM 3146 N N . SER B 1 73 ? 48.069 -21.381 27.862 1.00 41.49 73 SER B N 1
ATOM 3147 C CA . SER B 1 73 ? 47.725 -21.077 29.247 1.00 42.08 73 SER B CA 1
ATOM 3148 C C . SER B 1 73 ? 47.861 -19.563 29.530 1.00 45.37 73 SER B C 1
ATOM 3149 O O . SER B 1 73 ? 48.899 -18.977 29.234 1.00 43.68 73 SER B O 1
ATOM 3152 N N . ILE B 1 74 ? 46.823 -18.953 30.114 1.00 41.60 74 ILE B N 1
ATOM 3153 C CA . ILE B 1 74 ? 46.828 -17.537 30.520 1.00 40.86 74 ILE B CA 1
ATOM 3154 C C . ILE B 1 74 ? 46.618 -17.562 32.057 1.00 43.36 74 ILE B C 1
ATOM 3155 O O . ILE B 1 74 ? 45.576 -17.989 32.557 1.00 42.53 74 ILE B O 1
ATOM 3160 N N . GLU B 1 75 ? 47.625 -17.133 32.787 1.00 38.29 75 GLU B N 1
ATOM 3161 C CA . GLU B 1 75 ? 47.574 -17.139 34.234 1.00 36.26 75 GLU B CA 1
ATOM 3162 C C . GLU B 1 75 ? 47.769 -15.735 34.795 1.00 39.45 75 GLU B C 1
ATOM 3163 O O . GLU B 1 75 ? 48.684 -15.025 34.374 1.00 37.35 75 GLU B O 1
ATOM 3169 N N . ASP B 1 76 ? 46.914 -15.363 35.764 1.00 35.37 76 ASP B N 1
ATOM 3170 C CA . ASP B 1 76 ? 47.007 -14.089 36.471 1.00 36.40 76 ASP B CA 1
ATOM 3171 C C . ASP B 1 76 ? 47.135 -14.320 38.006 1.00 41.67 76 ASP B C 1
ATOM 3172 O O . ASP B 1 76 ? 46.859 -15.418 38.513 1.00 40.67 76 ASP B O 1
ATOM 3177 N N . ASN B 1 77 ? 47.549 -13.291 38.731 1.00 38.47 77 ASN B N 1
ATOM 3178 C CA . ASN B 1 77 ? 47.629 -13.371 40.189 1.00 37.50 77 ASN B CA 1
ATOM 3179 C C . ASN B 1 77 ? 46.573 -12.417 40.807 1.00 38.10 77 ASN B C 1
ATOM 3180 O O . ASN B 1 77 ? 46.863 -11.730 41.774 1.00 37.49 77 ASN B O 1
ATOM 3185 N N . GLY B 1 78 ? 45.375 -12.381 40.226 1.00 32.82 78 GLY B N 1
ATOM 3186 C CA . GLY B 1 78 ? 44.278 -11.535 40.697 1.00 31.90 78 GLY B CA 1
ATOM 3187 C C . GLY B 1 78 ? 43.593 -12.209 41.864 1.00 37.22 78 GLY B C 1
ATOM 3188 O O . GLY B 1 78 ? 44.177 -13.107 42.455 1.00 37.54 78 GLY B O 1
ATOM 3189 N N . ARG B 1 79 ? 42.357 -11.824 42.206 1.00 34.68 79 ARG B N 1
ATOM 3190 C CA . ARG B 1 79 ? 41.639 -12.432 43.333 1.00 34.53 79 ARG B CA 1
ATOM 3191 C C . ARG B 1 79 ? 41.274 -13.888 43.099 1.00 42.75 79 ARG B C 1
ATOM 3192 O O . ARG B 1 79 ? 41.059 -14.622 44.054 1.00 42.90 79 ARG B O 1
ATOM 3200 N N . GLY B 1 80 ? 41.144 -14.276 41.838 1.00 42.37 80 GLY B N 1
ATOM 3201 C CA . GLY B 1 80 ? 40.709 -15.617 41.479 1.00 43.32 80 GLY B CA 1
ATOM 3202 C C . GLY B 1 80 ? 39.211 -15.549 41.284 1.00 49.54 80 GLY B C 1
ATOM 3203 O O . GLY B 1 80 ? 38.533 -14.802 41.993 1.00 49.27 80 GLY B O 1
ATOM 3204 N N . MET B 1 81 ? 38.683 -16.270 40.305 1.00 49.37 81 MET B N 1
ATOM 3205 C CA . MET B 1 81 ? 37.242 -16.291 40.006 1.00 49.88 81 MET B CA 1
ATOM 3206 C C . MET B 1 81 ? 36.402 -16.813 41.182 1.00 52.09 81 MET B C 1
ATOM 3207 O O . MET B 1 81 ? 36.870 -17.711 41.890 1.00 48.55 81 MET B O 1
ATOM 3212 N N . PRO B 1 82 ? 35.148 -16.306 41.390 1.00 52.48 82 PRO B N 1
ATOM 3213 C CA . PRO B 1 82 ? 34.317 -16.833 42.503 1.00 52.86 82 PRO B CA 1
ATOM 3214 C C . PRO B 1 82 ? 34.069 -18.343 42.351 1.00 58.21 82 PRO B C 1
ATOM 3215 O O . PRO B 1 82 ? 33.712 -18.807 41.262 1.00 57.37 82 PRO B O 1
ATOM 3219 N N . THR B 1 83 ? 34.314 -19.105 43.428 1.00 55.84 83 THR B N 1
ATOM 3220 C CA . THR B 1 83 ? 34.186 -20.564 43.426 1.00 56.75 83 THR B CA 1
ATOM 3221 C C . THR B 1 83 ? 32.866 -21.085 43.985 1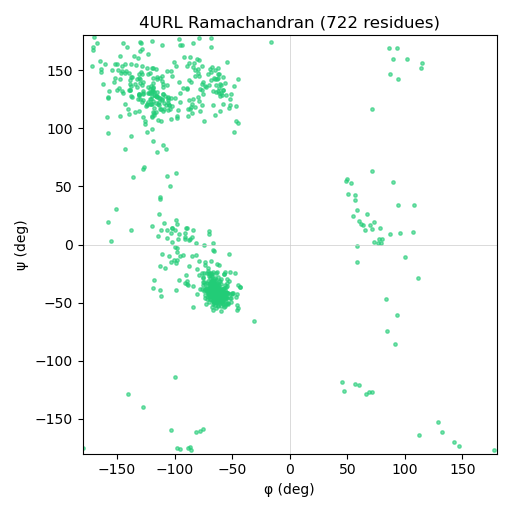.00 64.43 83 THR B C 1
ATOM 3222 O O . THR B 1 83 ? 32.656 -22.300 43.991 1.00 65.16 83 THR B O 1
ATOM 3226 N N . GLY B 1 84 ? 32.014 -20.185 44.464 1.00 61.97 84 GLY B N 1
ATOM 3227 C CA . GLY B 1 84 ? 30.726 -20.522 45.064 1.00 61.65 84 GLY B CA 1
ATOM 3228 C C . GLY B 1 84 ? 29.570 -20.623 44.090 1.00 66.29 84 GLY B C 1
ATOM 3229 O O . GLY B 1 84 ? 29.756 -20.508 42.872 1.00 66.13 84 GLY B O 1
ATOM 3230 N N . ILE B 1 85 ? 28.360 -20.837 44.625 1.00 62.80 85 ILE B N 1
ATOM 3231 C CA . ILE B 1 85 ? 27.151 -20.966 43.813 1.00 62.21 85 ILE B CA 1
ATOM 3232 C C . ILE B 1 85 ? 26.739 -19.580 43.335 1.00 66.85 85 ILE B C 1
ATOM 3233 O O . ILE B 1 85 ? 26.854 -18.616 44.084 1.00 68.13 85 ILE B O 1
ATOM 3238 N N . HIS B 1 86 ? 26.288 -19.478 42.083 1.00 62.92 86 HIS B N 1
ATOM 3239 C CA . HIS B 1 86 ? 25.837 -18.237 41.473 1.00 63.15 86 HIS B CA 1
ATOM 3240 C C . HIS B 1 86 ? 24.398 -17.934 41.958 1.00 70.77 86 HIS B C 1
ATOM 3241 O O . HIS B 1 86 ? 23.827 -18.737 42.716 1.00 71.33 86 HIS B O 1
ATOM 3248 N N . LYS B 1 87 ? 23.817 -16.771 41.532 1.00 68.08 87 LYS B N 1
ATOM 3249 C CA . LYS B 1 87 ? 22.443 -16.344 41.840 1.00 67.84 87 LYS B CA 1
ATOM 3250 C C . LYS B 1 87 ? 21.553 -17.451 41.274 1.00 73.21 87 LYS B C 1
ATOM 3251 O O . LYS B 1 87 ? 20.704 -17.984 41.987 1.00 73.29 87 LYS B O 1
ATOM 3257 N N . SER B 1 88 ? 21.810 -17.834 39.990 1.00 70.12 88 SER B N 1
ATOM 3258 C CA . SER B 1 88 ? 21.152 -18.937 39.294 1.00 70.10 88 SER B CA 1
ATOM 3259 C C . SER B 1 88 ? 21.737 -20.139 40.012 1.00 74.32 88 SER B C 1
ATOM 3260 O O . SER B 1 88 ? 22.888 -20.076 40.423 1.00 75.37 88 SER B O 1
ATOM 3263 N N . GLY B 1 89 ? 20.987 -21.207 40.176 1.00 69.68 89 GLY B N 1
ATOM 3264 C CA . GLY B 1 89 ? 21.478 -22.383 40.901 1.00 68.41 89 GLY B CA 1
ATOM 3265 C C . GLY B 1 89 ? 22.800 -23.015 40.499 1.00 67.83 89 GLY B C 1
ATOM 3266 O O . GLY B 1 89 ? 23.290 -23.902 41.197 1.00 68.15 89 GLY B O 1
ATOM 3267 N N . LYS B 1 90 ? 23.388 -22.574 39.398 1.00 61.03 90 LYS B N 1
ATOM 3268 C CA . LYS B 1 90 ? 24.640 -23.108 38.874 1.00 59.37 90 LYS B CA 1
ATOM 3269 C C . LYS B 1 90 ? 25.932 -22.591 39.569 1.00 60.14 90 LYS B C 1
ATOM 3270 O O . LYS B 1 90 ? 25.975 -21.428 39.961 1.00 58.48 90 LYS B O 1
ATOM 3276 N N . PRO B 1 91 ? 27.018 -23.411 39.670 1.00 55.10 91 PRO B N 1
ATOM 3277 C CA . PRO B 1 91 ? 28.281 -22.898 40.230 1.00 53.65 91 PRO B CA 1
ATOM 3278 C C . PRO B 1 91 ? 28.800 -21.765 39.342 1.00 56.59 91 PRO B C 1
ATOM 3279 O O . PRO B 1 91 ? 28.630 -21.835 38.119 1.00 56.63 91 PRO B O 1
ATOM 3283 N N . THR B 1 92 ? 29.406 -20.719 39.948 1.00 52.19 92 THR B N 1
ATOM 3284 C CA . THR B 1 92 ? 29.878 -19.503 39.266 1.00 51.49 92 THR B CA 1
ATOM 3285 C C . THR B 1 92 ? 30.825 -19.774 38.087 1.00 55.05 92 THR B C 1
ATOM 3286 O O . THR B 1 92 ? 30.568 -19.249 36.994 1.00 55.67 92 THR B O 1
ATOM 3290 N N . VAL B 1 93 ? 31.877 -20.587 38.287 1.00 50.68 93 VAL B N 1
ATOM 3291 C CA . VAL B 1 93 ? 32.860 -20.954 37.252 1.00 49.62 93 VAL B CA 1
ATOM 3292 C C . VAL B 1 93 ? 32.144 -21.483 35.991 1.00 54.11 93 VAL B C 1
ATOM 3293 O O . VAL B 1 93 ? 32.445 -21.040 34.879 1.00 54.84 93 VAL B O 1
ATOM 3297 N N . GLU B 1 94 ? 31.164 -22.373 36.189 1.00 49.58 94 GLU B N 1
ATOM 3298 C CA . GLU B 1 94 ? 30.333 -22.970 35.142 1.00 48.98 94 GLU B CA 1
ATOM 3299 C C . GLU B 1 94 ? 29.478 -21.952 34.409 1.00 51.06 94 GLU B C 1
ATOM 3300 O O . GLU B 1 94 ? 29.320 -22.077 33.216 1.00 50.98 94 GLU B O 1
ATOM 3306 N N . VAL B 1 95 ? 28.902 -20.970 35.113 1.00 47.39 95 VAL B N 1
ATOM 3307 C CA . VAL B 1 95 ? 28.079 -19.927 34.492 1.00 46.62 95 VAL B CA 1
ATOM 3308 C C . VAL B 1 95 ? 29.003 -19.101 33.568 1.00 50.95 95 VAL B C 1
ATOM 3309 O O . VAL B 1 95 ? 28.617 -18.776 32.445 1.00 48.63 95 VAL B O 1
ATOM 3313 N N . ILE B 1 96 ? 30.253 -18.829 34.027 1.00 48.14 96 ILE B N 1
ATOM 3314 C CA . ILE B 1 96 ? 31.231 -18.056 33.265 1.00 47.28 96 ILE B CA 1
ATOM 3315 C C . ILE B 1 96 ? 31.565 -18.703 31.912 1.00 51.19 96 ILE B C 1
ATOM 3316 O O . ILE B 1 96 ? 31.387 -18.077 30.871 1.00 52.75 96 ILE B O 1
ATOM 3321 N N . PHE B 1 97 ? 32.030 -19.933 31.934 1.00 46.07 97 PHE B N 1
ATOM 3322 C CA . PHE B 1 97 ? 32.453 -20.661 30.752 1.00 45.42 97 PHE B CA 1
ATOM 3323 C C . PHE B 1 97 ? 31.355 -21.323 29.935 1.00 50.24 97 PHE B C 1
ATOM 3324 O O . PHE B 1 97 ? 31.628 -21.778 28.827 1.00 49.77 97 PHE B O 1
ATOM 3332 N N . THR B 1 98 ? 30.135 -21.341 30.453 1.00 49.23 98 THR B N 1
ATOM 3333 C CA . THR B 1 98 ? 28.965 -22.008 29.888 1.00 50.81 98 THR B CA 1
ATOM 3334 C C . THR B 1 98 ? 27.860 -21.059 29.405 1.00 57.85 98 THR B C 1
ATOM 3335 O O . THR B 1 98 ? 27.219 -21.352 28.394 1.00 58.02 98 THR B O 1
ATOM 3339 N N . VAL B 1 99 ? 27.592 -19.972 30.137 1.00 56.44 99 VAL B N 1
ATOM 3340 C CA . VAL B 1 99 ? 26.542 -19.037 29.734 1.00 56.68 99 VAL B CA 1
ATOM 3341 C C . VAL B 1 99 ? 27.130 -18.023 28.756 1.00 65.73 99 VAL B C 1
ATOM 3342 O O . VAL B 1 99 ? 28.086 -17.319 29.092 1.00 65.69 99 VAL B O 1
ATOM 3346 N N . LEU B 1 100 ? 26.576 -18.018 27.515 1.00 65.12 100 LEU B N 1
ATOM 3347 C CA . LEU B 1 100 ? 26.950 -17.182 26.366 1.00 65.79 100 LEU B CA 1
ATOM 3348 C C . LEU B 1 100 ? 27.102 -15.727 26.780 1.00 67.42 100 LEU B C 1
ATOM 3349 O O . LEU B 1 100 ? 26.154 -15.134 27.291 1.00 65.41 100 LEU B O 1
ATOM 3354 N N . HIS B 1 101 ? 28.328 -15.185 26.592 1.00 64.32 101 HIS B N 1
ATOM 3355 C CA . HIS B 1 101 ? 28.761 -13.812 26.904 1.00 63.88 101 HIS B CA 1
ATOM 3356 C C . HIS B 1 101 ? 28.646 -13.408 28.408 1.00 67.67 101 HIS B C 1
ATOM 3357 O O . HIS B 1 101 ? 28.650 -12.200 28.688 1.00 67.43 101 HIS B O 1
ATOM 3364 N N . ALA B 1 102 ? 28.579 -14.390 29.373 1.00 62.98 102 ALA B N 1
ATOM 3365 C CA . ALA B 1 102 ? 28.512 -14.088 30.824 1.00 61.84 102 ALA B CA 1
ATOM 3366 C C . ALA B 1 102 ? 29.725 -13.219 31.204 1.00 64.52 102 ALA B C 1
ATOM 3367 O O . ALA B 1 102 ? 30.832 -13.435 30.698 1.00 62.06 102 ALA B O 1
ATOM 3369 N N . GLY B 1 103 ? 29.486 -12.220 32.043 1.00 62.63 103 GLY B N 1
ATOM 3370 C CA . GLY B 1 103 ? 30.484 -11.225 32.425 1.00 62.65 103 GLY B CA 1
ATOM 3371 C C . GLY B 1 103 ? 30.082 -9.883 31.833 1.00 66.87 103 GLY B C 1
ATOM 3372 O O . GLY B 1 103 ? 30.386 -8.827 32.397 1.00 66.27 103 GLY B O 1
ATOM 3373 N N . GLY B 1 104 ? 29.369 -9.940 30.700 1.00 64.20 104 GLY B N 1
ATOM 3374 C CA . GLY B 1 104 ? 28.814 -8.792 29.987 1.00 79.36 104 GLY B CA 1
ATOM 3375 C C . GLY B 1 104 ? 29.805 -7.903 29.275 1.00 96.71 104 GLY B C 1
ATOM 3376 O O . GLY B 1 104 ? 29.470 -6.768 28.944 1.00 56.40 104 GLY B O 1
ATOM 3377 N N . GLY B 1 119 ? 34.725 -8.143 23.780 1.00 62.79 119 GLY B N 1
ATOM 3378 C CA . GLY B 1 119 ? 34.233 -8.661 25.054 1.00 62.29 119 GLY B CA 1
ATOM 3379 C C . GLY B 1 119 ? 33.233 -9.773 24.825 1.00 66.14 119 GLY B C 1
ATOM 3380 O O . GLY B 1 119 ? 32.098 -9.711 25.313 1.00 66.14 119 GLY B O 1
ATOM 3381 N N . VAL B 1 120 ? 33.650 -10.791 24.050 1.00 61.55 120 VAL B N 1
ATOM 3382 C CA . VAL B 1 120 ? 32.813 -11.931 23.685 1.00 61.17 120 VAL B CA 1
ATOM 3383 C C . VAL B 1 120 ? 32.499 -12.839 24.902 1.00 65.52 120 VAL B C 1
ATOM 3384 O O . VAL B 1 120 ? 31.444 -13.484 24.915 1.00 64.92 120 VAL B O 1
ATOM 3388 N N . GLY B 1 121 ? 33.392 -12.842 25.906 1.00 60.95 121 GLY B N 1
ATOM 3389 C CA . GLY B 1 121 ? 33.247 -13.619 27.137 1.00 59.26 121 GLY B CA 1
ATOM 3390 C C . GLY B 1 121 ? 34.080 -14.881 27.149 1.00 59.85 121 GLY B C 1
ATOM 3391 O O . GLY B 1 121 ? 34.468 -15.381 26.092 1.00 58.20 121 GLY B O 1
ATOM 3392 N N . ALA B 1 122 ? 34.350 -15.416 28.348 1.00 55.88 122 ALA B N 1
ATOM 3393 C CA . ALA B 1 122 ? 35.135 -16.650 28.528 1.00 54.56 122 ALA B CA 1
ATOM 3394 C C . ALA B 1 122 ? 34.462 -17.858 27.850 1.00 54.59 122 ALA B C 1
ATOM 3395 O O . ALA B 1 122 ? 35.149 -18.755 27.371 1.00 52.51 122 ALA B O 1
ATOM 3397 N N . SER B 1 123 ? 33.116 -17.844 27.805 1.00 52.02 123 SER B N 1
ATOM 3398 C CA . SER B 1 123 ? 32.230 -18.841 27.194 1.00 52.64 123 SER B CA 1
ATOM 3399 C C . SER B 1 123 ? 32.509 -19.052 25.686 1.00 58.77 123 SER B C 1
ATOM 3400 O O . SER B 1 123 ? 32.578 -20.199 25.240 1.00 59.92 123 SER B O 1
ATOM 3403 N N . VAL B 1 124 ? 32.696 -17.954 24.916 1.00 54.29 124 VAL B N 1
ATOM 3404 C CA . VAL B 1 124 ? 32.983 -17.990 23.476 1.00 53.53 124 VAL B CA 1
ATOM 3405 C C . VAL B 1 124 ? 34.253 -18.783 23.200 1.00 56.78 124 VAL B C 1
ATOM 3406 O O . VAL B 1 124 ? 34.281 -19.570 22.255 1.00 58.40 124 VAL B O 1
ATOM 3410 N N . VAL B 1 125 ? 35.292 -18.579 24.022 1.00 50.55 125 VAL B N 1
ATOM 3411 C CA . VAL B 1 125 ? 36.582 -19.279 23.933 1.00 49.21 125 VAL B CA 1
ATOM 3412 C C . VAL B 1 125 ? 36.347 -20.778 24.199 1.00 50.59 125 VAL B C 1
ATOM 3413 O O . VAL B 1 125 ? 36.951 -21.618 23.535 1.00 47.89 125 VAL B O 1
ATOM 3417 N N . ASN B 1 126 ? 35.461 -21.098 25.185 1.00 48.49 126 ASN B N 1
ATOM 3418 C CA . ASN B 1 126 ? 35.123 -22.468 25.595 1.00 48.18 126 ASN B CA 1
ATOM 3419 C C . ASN B 1 126 ? 34.413 -23.182 24.430 1.00 51.02 126 ASN B C 1
ATOM 3420 O O . ASN B 1 126 ? 34.835 -24.260 24.012 1.00 46.67 126 ASN B O 1
ATOM 3425 N N . ALA B 1 127 ? 33.389 -22.512 23.864 1.00 50.59 127 ALA B N 1
ATOM 3426 C CA . ALA B 1 127 ? 32.609 -22.961 22.719 1.00 50.07 127 ALA B CA 1
ATOM 3427 C C . ALA B 1 127 ? 33.504 -23.286 21.508 1.00 55.94 127 ALA B C 1
ATOM 3428 O O . ALA B 1 127 ? 33.228 -24.269 20.822 1.00 57.30 127 ALA B O 1
ATOM 3430 N N . LEU B 1 128 ? 34.609 -22.534 21.292 1.00 51.68 128 LEU B N 1
ATOM 3431 C CA . LEU B 1 128 ? 35.533 -22.753 20.163 1.00 52.00 128 LEU B CA 1
ATOM 3432 C C . LEU B 1 128 ? 36.772 -23.553 20.505 1.00 55.77 128 LEU B C 1
ATOM 3433 O O . LEU B 1 128 ? 37.753 -23.551 19.748 1.00 55.70 128 LEU B O 1
ATOM 3438 N N . SER B 1 129 ? 36.727 -24.265 21.627 1.00 52.59 129 SER B N 1
ATOM 3439 C CA . SER B 1 129 ? 37.846 -25.075 22.096 1.00 51.58 129 SER B CA 1
ATOM 3440 C C . SER B 1 129 ? 37.500 -26.555 22.105 1.00 54.26 129 SER B C 1
ATOM 3441 O O . SER B 1 129 ? 36.384 -26.921 22.444 1.00 52.24 129 SER B O 1
ATOM 3444 N N . GLU B 1 130 ? 38.489 -27.400 21.773 1.00 52.63 130 GLU B N 1
ATOM 3445 C CA . GLU B 1 130 ? 38.446 -28.863 21.771 1.00 53.11 130 GLU B CA 1
ATOM 3446 C C . GLU B 1 130 ? 38.240 -29.251 23.258 1.00 59.73 130 GLU B C 1
ATOM 3447 O O . GLU B 1 130 ? 37.375 -30.070 23.603 1.00 59.59 130 GLU B O 1
ATOM 3453 N N . TRP B 1 131 ? 39.035 -28.601 24.128 1.00 56.00 131 TRP B N 1
ATOM 3454 C CA . TRP B 1 131 ? 38.985 -28.717 25.574 1.00 54.26 131 TRP B CA 1
ATOM 3455 C C . TRP B 1 131 ? 39.441 -27.410 26.212 1.00 55.43 131 TRP B C 1
ATOM 3456 O O . TRP B 1 131 ? 40.192 -26.645 25.600 1.00 54.94 131 TRP B O 1
ATOM 3467 N N . LEU B 1 132 ? 38.987 -27.165 27.446 1.00 49.15 132 LEU B N 1
ATOM 3468 C CA . LEU B 1 132 ? 39.353 -25.994 28.234 1.00 46.57 132 LEU B CA 1
ATOM 3469 C C . LEU B 1 132 ? 39.407 -26.392 29.703 1.00 47.88 132 LEU B C 1
ATOM 3470 O O . LEU B 1 132 ? 38.476 -27.022 30.195 1.00 46.51 132 LEU B O 1
ATOM 3475 N N . GLU B 1 133 ? 40.498 -26.010 30.384 1.00 45.49 133 GLU B N 1
ATOM 3476 C CA . GLU B 1 133 ? 40.771 -26.245 31.807 1.00 46.06 133 GLU B CA 1
ATOM 3477 C C . GLU B 1 133 ? 40.941 -24.932 32.617 1.00 49.12 133 GLU B C 1
ATOM 3478 O O . GLU B 1 133 ? 41.655 -24.028 32.197 1.00 47.58 133 GLU B O 1
ATOM 3484 N N . VAL B 1 134 ? 40.273 -24.837 33.778 1.00 46.17 134 VAL B N 1
ATOM 3485 C CA . VAL B 1 134 ? 40.357 -23.671 34.653 1.00 45.50 134 VAL B CA 1
ATOM 3486 C C . VAL B 1 134 ? 40.851 -24.078 36.056 1.00 48.59 134 VAL B C 1
ATOM 3487 O O . VAL B 1 134 ? 40.352 -25.028 36.669 1.00 45.81 134 VAL B O 1
ATOM 3491 N N . GLU B 1 135 ? 41.862 -23.334 36.533 1.00 45.92 135 GLU B N 1
ATOM 3492 C CA . GLU B 1 135 ? 42.491 -23.494 37.844 1.00 44.77 135 GLU B CA 1
ATOM 3493 C C . GLU B 1 135 ? 42.333 -22.207 38.636 1.00 47.27 135 GLU B C 1
ATOM 3494 O O . GLU B 1 135 ? 42.815 -21.149 38.218 1.00 47.77 135 GLU B O 1
ATOM 3500 N N . ILE B 1 136 ? 41.687 -22.299 39.792 1.00 43.26 136 ILE B N 1
ATOM 3501 C CA . ILE B 1 136 ? 41.498 -21.149 40.660 1.00 42.42 136 ILE B CA 1
ATOM 3502 C C . ILE B 1 136 ? 42.311 -21.385 41.924 1.00 46.30 136 ILE B C 1
ATOM 3503 O O . ILE B 1 136 ? 42.171 -22.425 42.562 1.00 45.31 136 ILE B O 1
ATOM 3508 N N . HIS B 1 137 ? 43.168 -20.423 42.254 1.00 42.75 137 HIS B N 1
ATOM 3509 C CA . HIS B 1 137 ? 44.035 -20.431 43.424 1.00 42.77 137 HIS B CA 1
ATOM 3510 C C . HIS B 1 137 ? 43.426 -19.489 44.457 1.00 49.05 137 HIS B C 1
ATOM 3511 O O . HIS B 1 137 ? 43.400 -18.272 44.248 1.00 48.74 137 HIS B O 1
ATOM 3518 N N . ARG B 1 138 ? 42.870 -20.059 45.543 1.00 47.50 138 ARG B N 1
ATOM 3519 C CA . ARG B 1 138 ? 42.229 -19.295 46.613 1.00 48.49 138 ARG B CA 1
ATOM 3520 C C . ARG B 1 138 ? 42.334 -19.967 47.962 1.00 54.50 138 ARG B C 1
ATOM 3521 O O . ARG B 1 138 ? 42.053 -21.166 48.076 1.00 53.83 138 ARG B O 1
ATOM 3529 N N . ASP B 1 139 ? 42.732 -19.169 48.988 1.00 51.54 139 ASP B N 1
ATOM 3530 C CA . ASP B 1 139 ? 42.898 -19.559 50.397 1.00 50.94 139 ASP B CA 1
ATOM 3531 C C . ASP B 1 139 ? 43.759 -20.842 50.609 1.00 54.73 139 ASP B C 1
ATOM 3532 O O . ASP B 1 139 ? 43.407 -21.713 51.415 1.00 54.99 139 ASP B O 1
ATOM 3537 N N . GLY B 1 140 ? 44.869 -20.934 49.879 1.00 49.72 140 GLY B N 1
ATOM 3538 C CA . GLY B 1 140 ? 45.798 -22.062 49.959 1.00 49.22 140 GLY B CA 1
ATOM 3539 C C . GLY B 1 140 ? 45.422 -23.319 49.194 1.00 52.59 140 GLY B C 1
ATOM 3540 O O . GLY B 1 140 ? 46.138 -24.328 49.273 1.00 53.46 140 GLY B O 1
ATOM 3541 N N . ASN B 1 141 ? 44.322 -23.262 48.425 1.00 46.71 141 ASN B N 1
ATOM 3542 C CA . ASN B 1 141 ? 43.823 -24.378 47.629 1.00 45.72 141 ASN B CA 1
ATOM 3543 C C . ASN B 1 141 ? 43.652 -24.076 46.143 1.00 47.66 141 ASN B C 1
ATOM 3544 O O . ASN B 1 141 ? 43.379 -22.938 45.758 1.00 45.26 141 ASN B O 1
ATOM 3549 N N . ILE B 1 142 ? 43.776 -25.137 45.318 1.00 43.45 142 ILE B N 1
ATOM 3550 C CA . ILE B 1 142 ? 43.572 -25.115 43.885 1.00 42.54 142 ILE B CA 1
ATOM 3551 C C . ILE B 1 142 ? 42.220 -25.803 43.625 1.00 48.94 142 ILE B C 1
ATOM 3552 O O . ILE B 1 142 ? 41.985 -26.912 44.121 1.00 49.81 142 ILE B O 1
ATOM 3557 N N . TYR B 1 143 ? 41.328 -25.111 42.887 1.00 44.73 143 TYR B N 1
ATOM 3558 C CA . TYR B 1 143 ? 40.007 -25.574 42.470 1.00 44.42 143 TYR B CA 1
ATOM 3559 C C . TYR B 1 143 ? 40.121 -25.764 40.946 1.00 47.58 143 TYR B C 1
ATOM 3560 O O . TYR B 1 143 ? 40.536 -24.829 40.251 1.00 46.59 143 TYR B O 1
ATOM 3569 N N . HIS B 1 144 ? 39.796 -26.992 40.444 1.00 42.80 144 HIS B N 1
ATOM 3570 C CA A HIS B 1 144 ? 39.904 -27.342 39.027 0.50 41.40 144 HIS B CA 1
ATOM 3571 C CA B HIS B 1 144 ? 39.896 -27.369 39.028 0.50 41.65 144 HIS B CA 1
ATOM 3572 C C . HIS B 1 144 ? 38.572 -27.698 38.381 1.00 44.19 144 HIS B C 1
ATOM 3573 O O . HIS B 1 144 ? 37.693 -28.267 39.016 1.00 44.32 144 HIS B O 1
ATOM 3586 N N . GLN B 1 145 ? 38.442 -27.371 37.115 1.00 40.69 145 GLN B N 1
ATOM 3587 C CA . GLN B 1 145 ? 37.261 -27.663 36.326 1.00 40.36 145 GLN B CA 1
ATOM 3588 C C . GLN B 1 145 ? 37.670 -27.787 34.887 1.00 47.37 145 GLN B C 1
ATOM 3589 O O . GLN B 1 145 ? 38.546 -27.051 34.420 1.00 45.98 145 GLN B O 1
ATOM 3595 N N . SER B 1 146 ? 37.080 -28.767 34.193 1.00 46.08 146 SER B N 1
ATOM 3596 C CA . SER B 1 146 ? 37.404 -29.013 32.801 1.00 45.88 146 SER B CA 1
ATOM 3597 C C . SER B 1 146 ? 36.153 -29.067 31.989 1.00 48.56 146 SER B C 1
ATOM 3598 O O . SER B 1 146 ? 35.055 -29.297 32.519 1.00 47.79 146 SER B O 1
ATOM 3601 N N . PHE B 1 147 ? 36.315 -28.740 30.708 1.00 44.32 147 PHE B N 1
ATOM 3602 C CA . PHE B 1 147 ? 35.254 -28.677 29.706 1.00 43.22 147 PHE B CA 1
ATOM 3603 C C . PHE B 1 147 ? 35.803 -29.316 28.426 1.00 48.35 147 PHE B C 1
ATOM 3604 O O . PHE B 1 147 ? 37.031 -29.376 28.242 1.00 47.99 147 PHE B O 1
ATOM 3612 N N . LYS B 1 148 ? 34.908 -29.823 27.565 1.00 45.94 148 LYS B N 1
ATOM 3613 C CA . LYS B 1 148 ? 35.295 -30.482 26.299 1.00 45.94 148 LYS B CA 1
ATOM 3614 C C . LYS B 1 148 ? 34.255 -30.245 25.210 1.00 51.05 148 LYS B C 1
ATOM 3615 O O . LYS B 1 148 ? 33.120 -29.873 25.516 1.00 48.56 148 LYS B O 1
ATOM 3617 N N . ASN B 1 149 ? 34.644 -30.461 23.934 1.00 52.69 149 ASN B N 1
ATOM 3618 C CA . ASN B 1 149 ? 33.767 -30.320 22.751 1.00 54.33 149 ASN B CA 1
ATOM 3619 C C . ASN B 1 149 ? 33.142 -28.919 22.668 1.00 61.63 149 ASN B C 1
ATOM 3620 O O . ASN B 1 149 ? 33.885 -27.934 22.639 1.00 62.72 149 ASN B O 1
ATOM 3625 N N . GLY B 1 150 ? 31.810 -28.809 22.685 1.00 59.02 150 GLY B N 1
ATOM 3626 C CA . GLY B 1 150 ? 31.178 -27.486 22.618 1.00 58.68 150 GLY B CA 1
ATOM 3627 C C . GLY B 1 150 ? 31.336 -26.612 23.855 1.00 59.35 150 GLY B C 1
ATOM 3628 O O . GLY B 1 150 ? 30.698 -25.561 23.955 1.00 58.22 150 GLY B O 1
ATOM 3629 N N . GLY B 1 151 ? 32.174 -27.055 24.794 1.00 54.40 151 GLY B N 1
ATOM 3630 C CA . GLY B 1 151 ? 32.402 -26.403 26.079 1.00 53.57 151 GLY B CA 1
ATOM 3631 C C . GLY B 1 151 ? 31.513 -26.991 27.163 1.00 56.31 151 GLY B C 1
ATOM 3632 O O . GLY B 1 151 ? 31.061 -26.287 28.068 1.00 56.05 151 GLY B O 1
ATOM 3633 N N . SER B 1 152 ? 31.234 -28.298 27.071 1.00 52.22 152 SER B N 1
ATOM 3634 C CA . SER B 1 152 ? 30.390 -28.979 28.053 1.00 51.28 152 SER B CA 1
ATOM 3635 C C . SER B 1 152 ? 31.282 -29.401 29.214 1.00 51.37 152 SER B C 1
ATOM 3636 O O . SER B 1 152 ? 32.426 -29.810 28.968 1.00 48.66 152 SER B O 1
ATOM 3639 N N . PRO B 1 153 ? 30.805 -29.282 30.478 1.00 47.35 153 PRO B N 1
ATOM 3640 C CA . PRO B 1 153 ? 31.656 -29.667 31.610 1.00 47.67 153 PRO B CA 1
ATOM 3641 C C . PRO B 1 153 ? 32.032 -31.145 31.572 1.00 50.07 153 PRO B C 1
ATOM 3642 O O . PRO B 1 153 ? 31.170 -32.006 31.383 1.00 49.66 153 PRO B O 1
ATOM 3646 N N . SER B 1 154 ? 33.324 -31.427 31.718 1.00 45.20 154 SER B N 1
ATOM 3647 C CA . SER B 1 154 ? 33.808 -32.792 31.739 1.00 44.37 154 SER B CA 1
ATOM 3648 C C . SER B 1 154 ? 34.095 -33.190 33.195 1.00 49.21 154 SER B C 1
ATOM 3649 O O . SER B 1 154 ? 34.551 -34.306 33.465 1.00 49.85 154 SER B O 1
ATOM 3652 N N . SER B 1 155 ? 33.809 -32.255 34.137 1.00 44.72 155 SER B N 1
ATOM 3653 C CA . SER B 1 155 ? 33.991 -32.409 35.588 1.00 43.66 155 SER B CA 1
ATOM 3654 C C . SER B 1 155 ? 33.271 -31.261 36.313 1.00 46.53 155 SER B C 1
ATOM 3655 O O . SER B 1 155 ? 32.777 -30.341 35.662 1.00 47.30 155 SER B O 1
ATOM 3658 N N . GLY B 1 156 ? 33.212 -31.322 37.639 1.00 41.26 156 GLY B N 1
ATOM 3659 C CA . GLY B 1 156 ? 32.650 -30.250 38.450 1.00 40.71 156 GLY B CA 1
ATOM 3660 C C . GLY B 1 156 ? 33.807 -29.370 38.900 1.00 44.43 156 GLY B C 1
ATOM 3661 O O . GLY B 1 156 ? 34.949 -29.603 38.497 1.00 43.12 156 GLY B O 1
ATOM 3662 N N . LEU B 1 157 ? 33.557 -28.352 39.730 1.00 42.68 157 LEU B N 1
ATOM 3663 C CA . LEU B 1 157 ? 34.688 -27.558 40.232 1.00 41.93 157 LEU B CA 1
ATOM 3664 C C . LEU B 1 157 ? 35.132 -28.341 41.472 1.00 45.42 157 LEU B C 1
ATOM 3665 O O . LEU B 1 157 ? 34.346 -28.512 42.404 1.00 44.81 157 LEU B O 1
ATOM 3670 N N . VAL B 1 158 ? 36.367 -28.860 41.443 1.00 42.08 158 VAL B N 1
ATOM 3671 C CA . VAL B 1 158 ? 36.942 -29.744 42.458 1.00 41.01 158 VAL B CA 1
ATOM 3672 C C . VAL B 1 158 ? 38.173 -29.179 43.124 1.00 47.55 158 VAL B C 1
ATOM 3673 O O . VAL B 1 158 ? 39.105 -28.770 42.440 1.00 47.55 158 VAL B O 1
ATOM 3677 N N . LYS B 1 159 ? 38.205 -29.222 44.458 1.00 46.59 159 LYS B N 1
ATOM 3678 C CA . LYS B 1 159 ? 39.341 -28.808 45.270 1.00 48.55 159 LYS B CA 1
ATOM 3679 C C . LYS B 1 159 ? 40.379 -29.933 45.160 1.00 58.40 159 LYS B C 1
ATOM 3680 O O . LYS B 1 159 ? 40.060 -31.070 45.490 1.00 59.77 159 LYS B O 1
ATOM 3686 N N . LYS B 1 160 ? 41.587 -29.643 44.652 1.00 57.92 160 LYS B N 1
ATOM 3687 C CA . LYS B 1 160 ? 42.640 -30.653 44.507 1.00 59.30 160 LYS B CA 1
ATOM 3688 C C . LYS B 1 160 ? 44.047 -30.054 44.424 1.00 65.31 160 LYS B C 1
ATOM 3689 O O . LYS B 1 160 ? 44.497 -29.656 43.342 1.00 67.25 160 LYS B O 1
ATOM 3695 N N . GLY B 1 161 ? 44.734 -30.012 45.565 1.00 60.16 161 GLY B N 1
ATOM 3696 C CA . GLY B 1 161 ? 46.093 -29.489 45.622 1.00 59.12 161 GLY B CA 1
ATOM 3697 C C . GLY B 1 161 ? 46.248 -28.226 46.439 1.00 61.38 161 GLY B C 1
ATOM 3698 O O . GLY B 1 161 ? 45.284 -27.479 46.629 1.00 60.76 161 GLY B O 1
ATOM 3699 N N . LYS B 1 162 ? 47.476 -27.987 46.930 1.00 57.19 162 LYS B N 1
ATOM 3700 C CA . LYS B 1 162 ? 47.816 -26.824 47.747 1.00 56.75 162 LYS B CA 1
ATOM 3701 C C . LYS B 1 162 ? 48.472 -25.770 46.878 1.00 61.18 162 LYS B C 1
ATOM 3702 O O . LYS B 1 162 ? 49.057 -26.113 45.841 1.00 60.83 162 LYS B O 1
ATOM 3704 N N . THR B 1 163 ? 48.363 -24.486 47.287 1.00 57.89 163 THR B N 1
ATOM 3705 C CA . THR B 1 163 ? 48.953 -23.364 46.547 1.00 58.19 163 THR B CA 1
ATOM 3706 C C . THR B 1 163 ? 49.443 -22.232 47.459 1.00 62.91 163 THR B C 1
ATOM 3707 O O . THR B 1 163 ? 48.860 -21.967 48.519 1.00 62.44 163 THR B O 1
ATOM 3711 N N . LYS B 1 164 ? 50.520 -21.563 47.012 1.00 59.59 164 LYS B N 1
ATOM 3712 C CA . LYS B 1 164 ? 51.147 -20.452 47.724 1.00 59.30 164 LYS B CA 1
ATOM 3713 C C . LYS B 1 164 ? 50.712 -19.090 47.167 1.00 60.44 164 LYS B C 1
ATOM 3714 O O . LYS B 1 164 ? 51.135 -18.062 47.699 1.00 61.46 164 LYS B O 1
ATOM 3716 N N . LYS B 1 165 ? 49.874 -19.080 46.105 1.00 53.14 165 LYS B N 1
ATOM 3717 C CA . LYS B 1 165 ? 49.377 -17.851 45.454 1.00 50.37 165 LYS B CA 1
ATOM 3718 C C . LYS B 1 165 ? 47.844 -17.812 45.279 1.00 51.01 165 LYS B C 1
ATOM 3719 O O . LYS B 1 165 ? 47.150 -18.800 45.535 1.00 48.73 165 LYS B O 1
ATOM 3725 N N . THR B 1 166 ? 47.336 -16.658 44.820 1.00 47.24 166 THR B N 1
ATOM 3726 C CA . THR B 1 166 ? 45.925 -16.420 44.495 1.00 46.26 166 THR B CA 1
ATOM 3727 C C . THR B 1 166 ? 45.860 -16.065 43.008 1.00 45.20 166 THR B C 1
ATOM 3728 O O . THR B 1 166 ? 46.837 -15.562 42.465 1.00 44.52 166 THR B O 1
ATOM 3732 N N . GLY B 1 167 ? 44.742 -16.351 42.362 1.00 39.04 167 GLY B N 1
ATOM 3733 C CA . GLY B 1 167 ? 44.588 -16.048 40.948 1.00 37.81 167 GLY B CA 1
ATOM 3734 C C . GLY B 1 167 ? 43.822 -17.075 40.145 1.00 39.43 167 GLY B C 1
ATOM 3735 O O . GLY B 1 167 ? 43.216 -17.993 40.694 1.00 37.50 167 GLY B O 1
ATOM 3736 N N . THR B 1 168 ? 43.857 -16.912 38.827 1.00 35.47 168 THR B N 1
ATOM 3737 C CA . THR B 1 168 ? 43.165 -17.760 37.869 1.00 34.36 168 THR B CA 1
ATOM 3738 C C . THR B 1 168 ? 44.143 -18.164 36.773 1.00 38.51 168 THR B C 1
ATOM 3739 O O . THR B 1 168 ? 44.976 -17.360 36.357 1.00 39.40 168 THR B O 1
ATOM 3743 N N . LYS B 1 169 ? 44.015 -19.400 36.298 1.00 35.11 169 LYS B N 1
ATOM 3744 C CA . LYS B 1 169 ? 44.772 -19.984 35.192 1.00 34.86 169 LYS B CA 1
ATOM 3745 C C . LYS B 1 169 ? 43.727 -20.614 34.267 1.00 41.48 169 LYS B C 1
ATOM 3746 O O . LYS B 1 169 ? 42.845 -21.341 34.728 1.00 41.58 169 LYS B O 1
ATOM 3752 N N . VAL B 1 170 ? 43.796 -20.292 32.983 1.00 39.16 170 VAL B N 1
ATOM 3753 C CA . VAL B 1 170 ? 42.890 -20.820 31.971 1.00 38.68 170 VAL B CA 1
ATOM 3754 C C . VAL B 1 170 ? 43.754 -21.371 30.855 1.00 42.97 170 VAL B C 1
ATOM 3755 O O . VAL B 1 170 ? 44.580 -20.634 30.291 1.00 42.82 170 VAL B O 1
ATOM 3759 N N . THR B 1 171 ? 43.572 -22.670 30.549 1.00 38.91 171 THR B N 1
ATOM 3760 C CA . THR B 1 171 ? 44.269 -23.386 29.480 1.00 39.32 171 THR B CA 1
ATOM 3761 C C . THR B 1 171 ? 43.226 -23.864 28.500 1.00 46.22 171 THR B C 1
ATOM 3762 O O . THR B 1 171 ? 42.173 -24.356 28.920 1.00 45.56 171 THR B O 1
ATOM 3766 N N . PHE B 1 172 ? 43.494 -23.703 27.196 1.00 44.99 172 PHE B N 1
ATOM 3767 C CA . PHE B 1 172 ? 42.555 -24.137 26.158 1.00 46.27 172 PHE B CA 1
ATOM 3768 C C . PHE B 1 172 ? 43.253 -24.505 24.840 1.00 52.89 172 PHE B C 1
ATOM 3769 O O . PHE B 1 172 ? 44.249 -23.875 24.444 1.00 50.97 172 PHE B O 1
ATOM 3777 N N . LYS B 1 173 ? 42.712 -25.540 24.172 1.00 52.02 173 LYS B N 1
ATOM 3778 C CA . LYS B 1 173 ? 43.164 -26.012 22.869 1.00 52.36 173 LYS B CA 1
ATOM 3779 C C . LYS B 1 173 ? 42.048 -25.633 21.913 1.00 58.31 173 LYS B C 1
ATOM 3780 O O . LYS B 1 173 ? 40.927 -26.124 22.082 1.00 56.66 173 LYS B O 1
ATOM 3786 N N . PRO B 1 174 ? 42.308 -24.722 20.938 1.00 57.34 174 PRO B N 1
ATOM 3787 C CA . PRO B 1 174 ? 41.236 -24.340 19.991 1.00 57.71 174 PRO B CA 1
ATOM 3788 C C . PRO B 1 174 ? 40.775 -25.532 19.136 1.00 61.57 174 PRO B C 1
ATOM 3789 O O . PRO B 1 174 ? 41.590 -26.383 18.781 1.00 60.13 174 PRO B O 1
ATOM 3793 N N . ASP B 1 175 ? 39.466 -25.615 18.855 1.00 61.14 175 ASP B N 1
ATOM 3794 C CA . ASP B 1 175 ? 38.859 -26.704 18.076 1.00 63.40 175 ASP B CA 1
ATOM 3795 C C . ASP B 1 175 ? 39.303 -26.733 16.602 1.00 72.55 175 ASP B C 1
ATOM 3796 O O . ASP B 1 175 ? 39.262 -25.703 15.924 1.00 72.52 175 ASP B O 1
ATOM 3801 N N . ASP B 1 176 ? 39.699 -27.925 16.109 1.00 72.68 176 ASP B N 1
ATOM 3802 C CA . ASP B 1 176 ? 40.130 -28.139 14.715 1.00 73.27 176 ASP B CA 1
ATOM 3803 C C . ASP B 1 176 ? 38.966 -28.007 13.728 1.00 78.97 176 ASP B C 1
ATOM 3804 O O . ASP B 1 176 ? 39.151 -27.476 12.632 1.00 78.90 176 ASP B O 1
ATOM 3809 N N . THR B 1 177 ? 37.767 -28.467 14.131 1.00 76.34 177 THR B N 1
ATOM 3810 C CA . THR B 1 177 ? 36.531 -28.430 13.331 1.00 76.29 177 THR B CA 1
ATOM 3811 C C . THR B 1 177 ? 36.078 -26.975 13.079 1.00 82.15 177 THR B C 1
ATOM 3812 O O . THR B 1 177 ? 35.120 -26.738 12.336 1.00 81.79 177 THR B O 1
ATOM 3816 N N . ILE B 1 178 ? 36.785 -26.016 13.701 1.00 80.14 178 ILE B N 1
ATOM 3817 C CA . ILE B 1 178 ? 36.562 -24.575 13.592 1.00 80.98 178 ILE B CA 1
ATOM 3818 C C . ILE B 1 178 ? 37.840 -23.962 13.004 1.00 87.79 178 ILE B C 1
ATOM 3819 O O . ILE B 1 178 ? 37.750 -23.033 12.203 1.00 88.07 178 ILE B O 1
ATOM 3824 N N . PHE B 1 179 ? 39.024 -24.480 13.402 1.00 85.74 179 PHE B N 1
ATOM 3825 C CA . PHE B 1 179 ? 40.305 -23.965 12.928 1.00 86.41 179 PHE B CA 1
ATOM 3826 C C . PHE B 1 179 ? 41.003 -24.921 11.941 1.00 91.91 179 PHE B C 1
ATOM 3827 O O . PHE B 1 179 ? 41.892 -25.708 12.304 1.00 90.86 179 PHE B O 1
ATOM 3835 N N . LYS B 1 180 ? 40.562 -24.831 10.668 1.00 89.94 180 LYS B N 1
ATOM 3836 C CA . LYS B 1 180 ? 41.103 -25.574 9.535 1.00 89.71 180 LYS B CA 1
ATOM 3837 C C . LYS B 1 180 ? 42.310 -24.735 9.096 1.00 94.43 180 LYS B C 1
ATOM 3838 O O . LYS B 1 180 ? 42.163 -23.527 8.870 1.00 94.14 180 LYS B O 1
ATOM 3840 N N . ALA B 1 181 ? 43.499 -25.383 9.037 1.00 91.19 181 ALA B N 1
ATOM 3841 C CA . ALA B 1 181 ? 44.869 -24.908 8.728 1.00 91.23 181 ALA B CA 1
ATOM 3842 C C . ALA B 1 181 ? 45.682 -25.017 10.027 1.00 96.81 181 ALA B C 1
ATOM 3843 O O . ALA B 1 181 ? 45.235 -25.717 10.946 1.00 97.51 181 ALA B O 1
ATOM 3845 N N . SER B 1 182 ? 46.862 -24.355 10.118 1.00 93.08 182 SER B N 1
ATOM 3846 C CA . SER B 1 182 ? 47.698 -24.394 11.326 1.00 92.49 182 SER B CA 1
ATOM 3847 C C . SER B 1 182 ? 46.980 -23.727 12.509 1.00 94.67 182 SER B C 1
ATOM 3848 O O . SER B 1 182 ? 46.751 -22.508 12.498 1.00 94.45 182 SER B O 1
ATOM 3851 N N . THR B 1 183 ? 46.599 -24.547 13.516 1.00 88.79 183 THR B N 1
ATOM 3852 C CA . THR B 1 183 ? 45.917 -24.071 14.726 1.00 87.22 183 THR B CA 1
ATOM 3853 C C . THR B 1 183 ? 46.975 -23.625 15.775 1.00 87.02 183 THR B C 1
ATOM 3854 O O . THR B 1 183 ? 46.621 -23.259 16.898 1.00 86.17 183 THR B O 1
ATOM 3858 N N . SER B 1 184 ? 48.269 -23.651 15.381 1.00 80.56 184 SER B N 1
ATOM 3859 C CA . SER B 1 184 ? 49.407 -23.261 16.207 1.00 79.20 184 SER B CA 1
ATOM 3860 C C . SER B 1 184 ? 49.536 -21.738 16.273 1.00 78.84 184 SER B C 1
ATOM 3861 O O . SER B 1 184 ? 49.426 -21.065 15.244 1.00 79.32 184 SER B O 1
ATOM 3864 N N . PHE B 1 185 ? 49.747 -21.203 17.498 1.00 69.50 185 PHE B N 1
ATOM 3865 C CA . PHE B 1 185 ? 49.873 -19.769 17.774 1.00 65.91 185 PHE B CA 1
ATOM 3866 C C . PHE B 1 185 ? 51.248 -19.233 17.356 1.00 65.59 185 PHE B C 1
ATOM 3867 O O . PHE B 1 185 ? 52.224 -19.979 17.338 1.00 63.93 185 PHE B O 1
ATOM 3875 N N . ASN B 1 186 ? 51.319 -17.932 17.046 1.00 59.98 186 ASN B N 1
ATOM 3876 C CA . ASN B 1 186 ? 52.566 -17.277 16.667 1.00 58.98 186 ASN B CA 1
ATOM 3877 C C . ASN B 1 186 ? 53.057 -16.355 17.811 1.00 58.44 186 ASN B C 1
ATOM 3878 O O . ASN B 1 186 ? 52.354 -15.429 18.217 1.00 57.24 186 ASN B O 1
ATOM 3880 N N . PHE B 1 187 ? 54.256 -16.640 18.324 1.00 53.39 187 PHE B N 1
ATOM 3881 C CA . PHE B 1 187 ? 54.910 -15.918 19.403 1.00 54.51 187 PHE B CA 1
ATOM 3882 C C . PHE B 1 187 ? 55.006 -14.432 19.119 1.00 61.91 187 PHE B C 1
ATOM 3883 O O . PHE B 1 187 ? 54.588 -13.645 19.960 1.00 62.55 187 PHE B O 1
ATOM 3891 N N . ASP B 1 188 ? 55.530 -14.049 17.933 1.00 59.40 188 ASP B N 1
ATOM 3892 C CA . ASP B 1 188 ? 55.745 -12.657 17.534 1.00 58.90 188 ASP B CA 1
ATOM 3893 C C . ASP B 1 188 ? 54.441 -11.843 17.331 1.00 62.04 188 ASP B C 1
ATOM 3894 O O . ASP B 1 188 ? 54.479 -10.618 17.478 1.00 62.10 188 ASP B O 1
ATOM 3899 N N . VAL B 1 189 ? 53.300 -12.510 17.055 1.00 56.67 189 VAL B N 1
ATOM 3900 C CA . VAL B 1 189 ? 51.991 -11.850 16.909 1.00 55.90 189 VAL B CA 1
ATOM 3901 C C . VAL B 1 189 ? 51.462 -11.542 18.327 1.00 60.29 189 VAL B C 1
ATOM 3902 O O . VAL B 1 189 ? 50.837 -10.497 18.550 1.00 60.88 189 VAL B O 1
ATOM 3906 N N . LEU B 1 190 ? 51.696 -12.480 19.277 1.00 54.45 190 LEU B N 1
ATOM 3907 C CA . LEU B 1 190 ? 51.239 -12.336 20.661 1.00 52.62 190 LEU B CA 1
ATOM 3908 C C . LEU B 1 190 ? 52.096 -11.302 21.369 1.00 51.85 190 LEU B C 1
ATOM 3909 O O . LEU B 1 190 ? 51.569 -10.436 22.054 1.00 50.12 190 LEU B O 1
ATOM 3914 N N . SER B 1 191 ? 53.414 -11.390 21.144 1.00 47.54 191 SER B N 1
ATOM 3915 C CA . SER B 1 191 ? 54.504 -10.552 21.638 1.00 47.41 191 SER B CA 1
ATOM 3916 C C . SER B 1 191 ? 54.156 -9.055 21.517 1.00 52.00 191 SER B C 1
ATOM 3917 O O . SER B 1 191 ? 54.173 -8.333 22.520 1.00 50.55 191 SER B O 1
ATOM 3920 N N . GLU B 1 192 ? 53.791 -8.628 20.287 1.00 49.82 192 GLU B N 1
ATOM 3921 C CA . GLU B 1 192 ? 53.408 -7.277 19.886 1.00 50.18 192 GLU B CA 1
ATOM 3922 C C . GLU B 1 192 ? 52.198 -6.727 20.662 1.00 51.15 192 GLU B C 1
ATOM 3923 O O . GLU B 1 192 ? 52.283 -5.613 21.171 1.00 50.70 192 GLU B O 1
ATOM 3929 N N . ARG B 1 193 ? 51.085 -7.481 20.748 1.00 45.95 193 ARG B N 1
ATOM 3930 C CA . ARG B 1 193 ? 49.880 -7.032 21.463 1.00 44.44 193 ARG B CA 1
ATOM 3931 C C . ARG B 1 193 ? 50.077 -7.050 22.988 1.00 46.26 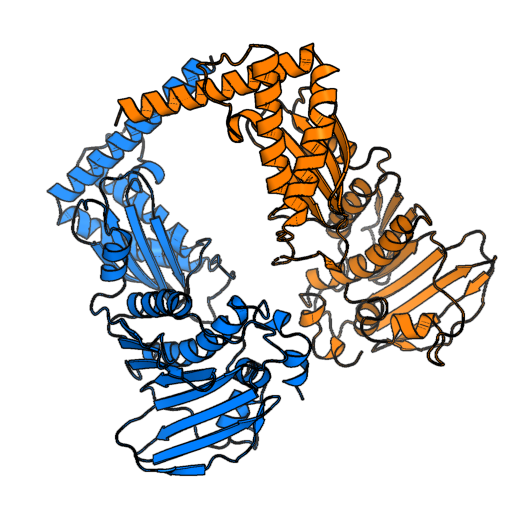193 ARG B C 1
ATOM 3932 O O . ARG B 1 193 ? 49.564 -6.170 23.691 1.00 44.68 193 ARG B O 1
ATOM 3940 N N . LEU B 1 194 ? 50.810 -8.065 23.501 1.00 42.74 194 LEU B N 1
ATOM 3941 C CA . LEU B 1 194 ? 51.053 -8.186 24.933 1.00 41.87 194 LEU B CA 1
ATOM 3942 C C . LEU B 1 194 ? 51.953 -7.072 25.434 1.00 42.05 194 LEU B C 1
ATOM 3943 O O . LEU B 1 194 ? 51.681 -6.532 26.507 1.00 40.08 194 LEU B O 1
ATOM 3948 N N . GLN B 1 195 ? 52.986 -6.695 24.627 1.00 37.89 195 GLN B N 1
ATOM 3949 C CA . GLN B 1 195 ? 53.932 -5.621 24.956 1.00 36.71 195 GLN B CA 1
ATOM 3950 C C . GLN B 1 195 ? 53.180 -4.296 25.085 1.00 40.40 195 GLN B C 1
ATOM 3951 O O . GLN B 1 195 ? 53.449 -3.532 26.004 1.00 39.66 195 GLN B O 1
ATOM 3957 N N . GLU B 1 196 ? 52.208 -4.069 24.191 1.00 39.24 196 GLU B N 1
ATOM 3958 C CA . GLU B 1 196 ? 51.323 -2.911 24.163 1.00 41.11 196 GLU B CA 1
ATOM 3959 C C . GLU B 1 196 ? 50.473 -2.865 25.422 1.00 45.54 196 GLU B C 1
ATOM 3960 O O . GLU B 1 196 ? 50.341 -1.799 26.023 1.00 45.94 196 GLU B O 1
ATOM 3966 N N . SER B 1 197 ? 49.900 -4.022 25.823 1.00 41.21 197 SER B N 1
ATOM 3967 C CA . SER B 1 197 ? 49.085 -4.134 27.039 1.00 39.64 197 SER B CA 1
ATOM 3968 C C . SER B 1 197 ? 49.932 -3.748 28.252 1.00 41.15 197 SER B C 1
ATOM 3969 O O . SER B 1 197 ? 49.434 -3.052 29.131 1.00 41.20 197 SER B O 1
ATOM 3972 N N . ALA B 1 198 ? 51.225 -4.175 28.284 1.00 36.38 198 ALA B N 1
ATOM 3973 C CA . ALA B 1 198 ? 52.161 -3.843 29.374 1.00 35.02 198 ALA B CA 1
ATOM 3974 C C . ALA B 1 198 ? 52.497 -2.336 29.358 1.00 40.00 198 ALA B C 1
ATOM 3975 O O . ALA B 1 198 ? 52.630 -1.746 30.417 1.00 40.07 198 ALA B O 1
ATOM 3977 N N . PHE B 1 199 ? 52.629 -1.715 28.163 1.00 37.28 199 PHE B N 1
ATOM 3978 C CA . PHE B 1 199 ? 52.913 -0.276 28.073 1.00 36.75 199 PHE B CA 1
ATOM 3979 C C . PHE B 1 199 ? 51.737 0.566 28.575 1.00 41.33 199 PHE B C 1
ATOM 3980 O O . PHE B 1 199 ? 51.966 1.614 29.137 1.00 40.77 199 PHE B O 1
ATOM 3988 N N . LEU B 1 200 ? 50.492 0.125 28.351 1.00 39.35 200 LEU B N 1
ATOM 3989 C CA . LEU B 1 200 ? 49.293 0.884 28.741 1.00 40.98 200 LEU B CA 1
ATOM 3990 C C . LEU B 1 200 ? 48.894 0.779 30.204 1.00 47.01 200 LEU B C 1
ATOM 3991 O O . LEU B 1 200 ? 48.170 1.643 30.690 1.00 48.84 200 LEU B O 1
ATOM 3996 N N . LEU B 1 201 ? 49.340 -0.262 30.902 1.00 42.60 201 LEU B N 1
ATOM 3997 C CA . LEU B 1 201 ? 49.006 -0.442 32.302 1.00 42.43 201 LEU B CA 1
ATOM 3998 C C . LEU B 1 201 ? 50.333 -0.548 33.013 1.00 46.62 201 LEU B C 1
ATOM 3999 O O . LEU B 1 201 ? 50.937 -1.629 33.019 1.00 44.37 201 LEU B O 1
ATOM 4004 N N . LYS B 1 202 ? 50.812 0.599 33.575 1.00 44.99 202 LYS B N 1
ATOM 4005 C CA . LYS B 1 202 ? 52.120 0.670 34.238 1.00 46.08 202 LYS B CA 1
ATOM 4006 C C . LYS B 1 202 ? 52.257 -0.266 35.426 1.00 50.29 202 LYS B C 1
ATOM 4007 O O . LYS B 1 202 ? 51.343 -0.430 36.244 1.00 50.08 202 LYS B O 1
ATOM 4013 N N . ASN B 1 203 ? 53.425 -0.882 35.492 1.00 47.18 203 ASN B N 1
ATOM 4014 C CA . ASN B 1 203 ? 53.829 -1.824 36.524 1.00 47.96 203 ASN B CA 1
ATOM 4015 C C . ASN B 1 203 ? 53.200 -3.228 36.348 1.00 50.81 203 ASN B C 1
ATOM 4016 O O . ASN B 1 203 ? 53.492 -4.121 37.150 1.00 52.50 203 ASN B O 1
ATOM 4021 N N . LEU B 1 204 ? 52.394 -3.440 35.282 1.00 43.49 204 LEU B N 1
ATOM 4022 C CA . LEU B 1 204 ? 51.833 -4.755 34.985 1.00 42.23 204 LEU B CA 1
ATOM 4023 C C . LEU B 1 204 ? 52.946 -5.564 34.301 1.00 46.68 204 LEU B C 1
ATOM 4024 O O . LEU B 1 204 ? 53.509 -5.104 33.312 1.00 47.53 204 LEU B O 1
ATOM 4029 N N . LYS B 1 205 ? 53.241 -6.759 34.829 1.00 41.63 205 LYS B N 1
ATOM 4030 C CA . LYS B 1 205 ? 54.243 -7.678 34.323 1.00 40.81 205 LYS B CA 1
ATOM 4031 C C . LYS B 1 205 ? 53.612 -8.747 33.440 1.00 41.86 205 LYS B C 1
ATOM 4032 O O . LYS B 1 205 ? 52.819 -9.556 33.910 1.00 39.08 205 LYS B O 1
ATOM 4038 N N . ILE B 1 206 ? 53.971 -8.754 32.148 1.00 39.33 206 ILE B N 1
ATOM 4039 C CA . ILE B 1 206 ? 53.470 -9.764 31.227 1.00 38.33 206 ILE B CA 1
ATOM 4040 C C . ILE B 1 206 ? 54.622 -10.617 30.750 1.00 44.41 206 ILE B C 1
ATOM 4041 O O . ILE B 1 206 ? 55.608 -10.076 30.279 1.00 45.21 206 ILE B O 1
ATOM 4046 N N . THR B 1 207 ? 54.502 -11.955 30.876 1.00 42.59 207 THR B N 1
ATOM 4047 C CA . THR B 1 207 ? 55.509 -12.907 30.394 1.00 41.92 207 THR B CA 1
ATOM 4048 C C . THR B 1 207 ? 54.897 -13.744 29.272 1.00 47.72 207 THR B C 1
ATOM 4049 O O . THR B 1 207 ? 53.783 -14.260 29.424 1.00 48.13 207 THR B O 1
ATOM 4053 N N . LEU B 1 208 ? 55.624 -13.872 28.144 1.00 44.62 208 LEU B N 1
ATOM 4054 C CA . LEU B 1 208 ? 55.204 -14.715 27.041 1.00 45.69 208 LEU B CA 1
ATOM 4055 C C . LEU B 1 208 ? 56.214 -15.866 26.930 1.00 53.44 208 LEU B C 1
ATOM 4056 O O . LEU B 1 208 ? 57.428 -15.644 26.804 1.00 52.15 208 LEU B O 1
ATOM 4061 N N . ASN B 1 209 ? 55.692 -17.093 27.021 1.00 52.22 209 ASN B N 1
ATOM 4062 C CA . ASN B 1 209 ? 56.498 -18.303 26.973 1.00 53.19 209 ASN B CA 1
ATOM 4063 C C . ASN B 1 209 ? 56.121 -19.215 25.836 1.00 60.90 209 ASN B C 1
ATOM 4064 O O . ASN B 1 209 ? 54.934 -19.449 25.586 1.00 60.06 209 ASN B O 1
ATOM 4069 N N . ASP B 1 210 ? 57.142 -19.745 25.154 1.00 60.37 210 ASP B N 1
ATOM 4070 C CA . ASP B 1 210 ? 56.941 -20.726 24.098 1.00 61.40 210 ASP B CA 1
ATOM 4071 C C . ASP B 1 210 ? 57.704 -21.969 24.561 1.00 66.56 210 ASP B C 1
ATOM 4072 O O . ASP B 1 210 ? 58.905 -21.891 24.858 1.00 64.86 210 ASP B O 1
ATOM 4077 N N . LEU B 1 211 ? 56.979 -23.096 24.698 1.00 64.43 211 LEU B N 1
ATOM 4078 C CA . LEU B 1 211 ? 57.558 -24.364 25.149 1.00 63.85 211 LEU B CA 1
ATOM 4079 C C . LEU B 1 211 ? 57.780 -25.348 23.996 1.00 68.99 211 LEU B C 1
ATOM 4080 O O . LEU B 1 211 ? 58.502 -26.327 24.179 1.00 69.47 211 LEU B O 1
ATOM 4085 N N . ARG B 1 212 ? 57.164 -25.080 22.820 1.00 65.37 212 ARG B N 1
ATOM 4086 C CA . ARG B 1 212 ? 57.207 -25.888 21.592 1.00 65.07 212 ARG B CA 1
ATOM 4087 C C . ARG B 1 212 ? 58.621 -26.218 21.052 1.00 72.53 212 ARG B C 1
ATOM 4088 O O . ARG B 1 212 ? 59.602 -25.517 21.345 1.00 71.21 212 ARG B O 1
ATOM 4096 N N . SER B 1 213 ? 58.677 -27.319 20.259 1.00 71.87 213 SER B N 1
ATOM 4097 C CA . SER B 1 213 ? 59.831 -27.940 19.588 1.00 72.36 213 SER B CA 1
ATOM 4098 C C . SER B 1 213 ? 60.749 -26.974 18.840 1.00 76.94 213 SER B C 1
ATOM 4099 O O . SER B 1 213 ? 60.380 -26.476 17.772 1.00 76.36 213 SER B O 1
ATOM 4102 N N . GLY B 1 214 ? 61.932 -26.714 19.419 1.00 74.68 214 GLY B N 1
ATOM 4103 C CA . GLY B 1 214 ? 62.951 -25.818 18.867 1.00 74.95 214 GLY B CA 1
ATOM 4104 C C . GLY B 1 214 ? 62.525 -24.374 18.620 1.00 80.75 214 GLY B C 1
ATOM 4105 O O . GLY B 1 214 ? 63.334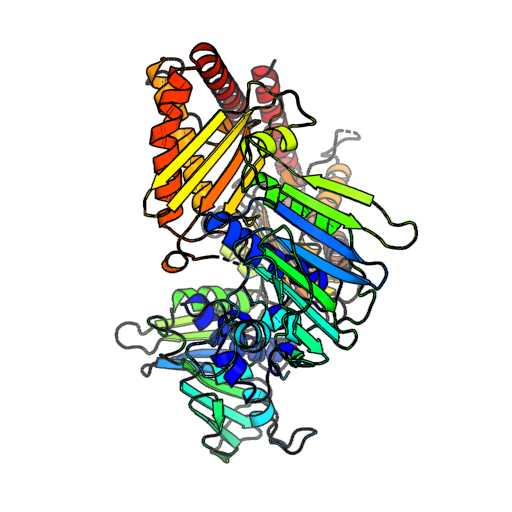 -23.555 18.166 1.00 81.03 214 GLY B O 1
ATOM 4106 N N . LYS B 1 215 ? 61.239 -24.059 18.917 1.00 77.13 215 LYS B N 1
ATOM 4107 C CA . LYS B 1 215 ? 60.574 -22.756 18.789 1.00 76.20 215 LYS B CA 1
ATOM 4108 C C . LYS B 1 215 ? 60.456 -22.085 20.173 1.00 79.06 215 LYS B C 1
ATOM 4109 O O . LYS B 1 215 ? 59.731 -21.097 20.316 1.00 79.16 215 LYS B O 1
ATOM 4111 N N . GLU B 1 216 ? 61.202 -22.601 21.176 1.00 74.21 216 GLU B N 1
ATOM 4112 C CA . GLU B 1 216 ? 61.177 -22.101 22.545 1.00 73.44 216 GLU B CA 1
ATOM 4113 C C . GLU B 1 216 ? 61.886 -20.764 22.719 1.00 76.81 216 GLU B C 1
ATOM 4114 O O . GLU B 1 216 ? 62.967 -20.543 22.179 1.00 76.48 216 GLU B O 1
ATOM 4120 N N . ARG B 1 217 ? 61.231 -19.871 23.483 1.00 72.65 217 ARG B N 1
ATOM 4121 C CA . ARG B 1 217 ? 61.662 -18.514 23.826 1.00 71.64 217 ARG B CA 1
ATOM 4122 C C . ARG B 1 217 ? 60.829 -17.974 24.994 1.00 71.95 217 ARG B C 1
ATOM 4123 O O . ARG B 1 217 ? 59.715 -18.443 25.230 1.00 70.89 217 ARG B O 1
ATOM 4125 N N . GLN B 1 218 ? 61.375 -16.981 25.705 1.00 66.52 218 GLN B N 1
ATOM 4126 C CA . GLN B 1 218 ? 60.734 -16.275 26.816 1.00 65.03 218 GLN B CA 1
ATOM 4127 C C . GLN B 1 218 ? 61.008 -14.772 26.729 1.00 66.73 218 GLN B C 1
ATOM 4128 O O . GLN B 1 218 ? 62.163 -14.337 26.631 1.00 66.55 218 GLN B O 1
ATOM 4134 N N . GLU B 1 219 ? 59.930 -13.989 26.779 1.00 59.80 219 GLU B N 1
ATOM 4135 C CA . GLU B 1 219 ? 59.984 -12.540 26.757 1.00 57.53 219 GLU B CA 1
ATOM 4136 C C . GLU B 1 219 ? 59.146 -11.989 27.887 1.00 56.96 219 GLU B C 1
ATOM 4137 O O . GLU B 1 219 ? 58.073 -12.520 28.170 1.00 56.13 219 GLU B O 1
ATOM 4143 N N . HIS B 1 220 ? 59.667 -10.944 28.543 1.00 50.30 220 HIS B N 1
ATOM 4144 C CA . HIS B 1 220 ? 59.072 -10.247 29.662 1.00 49.50 220 HIS B CA 1
ATOM 4145 C C . HIS B 1 220 ? 58.828 -8.780 29.266 1.00 52.19 220 HIS B C 1
ATOM 4146 O O . HIS B 1 220 ? 59.726 -8.140 28.723 1.00 52.66 220 HIS B O 1
ATOM 4148 N N . TYR B 1 221 ? 57.618 -8.253 29.540 1.00 46.06 221 TYR B N 1
ATOM 4149 C CA . TYR B 1 221 ? 57.243 -6.867 29.238 1.00 44.45 221 TYR B CA 1
ATOM 4150 C C . TYR B 1 221 ? 56.744 -6.247 30.509 1.00 46.70 221 TYR B C 1
ATOM 4151 O O . TYR B 1 221 ? 55.640 -6.580 30.978 1.00 44.84 221 TYR B O 1
ATOM 4160 N N . HIS B 1 222 ? 57.582 -5.360 31.091 1.00 42.53 222 HIS B N 1
ATOM 4161 C CA . HIS B 1 222 ? 57.286 -4.662 32.331 1.00 42.18 222 HIS B CA 1
ATOM 4162 C C . HIS B 1 222 ? 57.766 -3.206 32.249 1.00 43.14 222 HIS B C 1
ATOM 4163 O O . HIS B 1 222 ? 58.956 -2.945 32.102 1.00 42.92 222 HIS B O 1
ATOM 4170 N N . TYR B 1 223 ? 56.831 -2.263 32.326 1.00 39.35 223 TYR B N 1
ATOM 4171 C CA . TYR B 1 223 ? 57.125 -0.830 32.215 1.00 39.26 223 TYR B CA 1
ATOM 4172 C C . TYR B 1 223 ? 56.583 -0.074 33.394 1.00 45.99 223 TYR B C 1
ATOM 4173 O O . TYR B 1 223 ? 55.383 0.129 33.506 1.00 47.32 223 TYR B O 1
ATOM 4182 N N . GLU B 1 224 ? 57.472 0.306 34.307 1.00 45.85 224 GLU B N 1
ATOM 4183 C CA . GLU B 1 224 ? 57.077 1.020 35.528 1.00 46.46 224 GLU B CA 1
ATOM 4184 C C . GLU B 1 224 ? 56.517 2.391 35.240 1.00 49.92 224 GLU B C 1
ATOM 4185 O O . GLU B 1 224 ? 55.612 2.822 35.941 1.00 50.21 224 GLU B O 1
ATOM 4191 N N . GLU B 1 225 ? 57.007 3.042 34.177 1.00 46.26 225 GLU B N 1
ATOM 4192 C CA . GLU B 1 225 ? 56.565 4.378 33.747 1.00 45.19 225 GLU B CA 1
ATOM 4193 C C . GLU B 1 225 ? 55.523 4.293 32.619 1.00 46.36 225 GLU B C 1
ATOM 4194 O O . GLU B 1 225 ? 55.098 5.317 32.094 1.00 46.93 225 GLU B O 1
ATOM 4200 N N . GLY B 1 226 ? 55.116 3.080 32.271 1.00 41.60 226 GLY B N 1
ATOM 4201 C CA . GLY B 1 226 ? 54.113 2.812 31.242 1.00 41.60 226 GLY B CA 1
ATOM 4202 C C . GLY B 1 226 ? 54.238 3.578 29.933 1.00 43.81 226 GLY B C 1
ATOM 4203 O O . GLY B 1 226 ? 55.226 3.434 29.223 1.00 42.24 226 GLY B O 1
ATOM 4204 N N . ILE B 1 227 ? 53.201 4.380 29.616 1.00 42.71 227 ILE B N 1
ATOM 4205 C CA . ILE B 1 227 ? 52.987 5.265 28.447 1.00 43.32 227 ILE B CA 1
ATOM 4206 C C . ILE B 1 227 ? 54.268 6.088 28.083 1.00 44.89 227 ILE B C 1
ATOM 4207 O O . ILE B 1 227 ? 54.547 6.311 26.916 1.00 44.24 227 ILE B O 1
ATOM 4212 N N . LYS B 1 228 ? 55.026 6.521 29.096 1.00 41.21 228 LYS B N 1
ATOM 4213 C CA . LYS B 1 228 ? 56.273 7.277 28.964 1.00 40.97 228 LYS B CA 1
ATOM 4214 C C . LYS B 1 228 ? 57.309 6.393 28.281 1.00 42.01 228 LYS B C 1
ATOM 4215 O O . LYS B 1 228 ? 58.000 6.854 27.393 1.00 39.87 228 LYS B O 1
ATOM 4221 N N . GLU B 1 229 ? 57.387 5.115 28.673 1.00 40.05 229 GLU B N 1
ATOM 4222 C CA . GLU B 1 229 ? 58.337 4.143 28.117 1.00 39.22 229 GLU B CA 1
ATOM 4223 C C . GLU B 1 229 ? 57.968 3.768 26.711 1.00 42.12 229 GLU B C 1
ATOM 4224 O O . GLU B 1 229 ? 58.859 3.493 25.887 1.00 42.51 229 GLU B O 1
ATOM 4230 N N . PHE B 1 230 ? 56.648 3.783 26.424 1.00 35.85 230 PHE B N 1
ATOM 4231 C CA . PHE B 1 230 ? 56.093 3.518 25.104 1.00 34.27 230 PHE B CA 1
ATOM 4232 C C . PHE B 1 230 ? 56.588 4.592 24.103 1.00 37.33 230 PHE B C 1
ATOM 4233 O O . PHE B 1 230 ? 56.980 4.251 22.979 1.00 36.55 230 PHE B O 1
ATOM 4241 N N . VAL B 1 231 ? 56.575 5.874 24.505 1.00 34.10 231 VAL B N 1
ATOM 4242 C CA . VAL B 1 231 ? 57.021 6.975 23.616 1.00 33.19 231 VAL B CA 1
ATOM 4243 C C . VAL B 1 231 ? 58.522 6.824 23.290 1.00 39.06 231 VAL B C 1
ATOM 4244 O O . VAL B 1 231 ? 58.911 6.905 22.115 1.00 39.19 231 VAL B O 1
ATOM 4248 N N . SER B 1 232 ? 59.341 6.545 24.322 1.00 35.70 232 SER B N 1
ATOM 4249 C CA . SER B 1 232 ? 60.784 6.311 24.201 1.00 35.82 232 SER B CA 1
ATOM 4250 C C . SER B 1 232 ? 61.023 5.185 23.202 1.00 42.01 232 SER B C 1
ATOM 4251 O O . SER B 1 232 ? 61.863 5.309 22.315 1.00 42.85 232 SER B O 1
ATOM 4254 N N . TYR B 1 233 ? 60.242 4.094 23.333 1.00 39.24 233 TYR B N 1
ATOM 4255 C CA . TYR B 1 233 ? 60.299 2.944 22.444 1.00 37.98 233 TYR B CA 1
ATOM 4256 C C . TYR B 1 233 ? 59.987 3.377 20.999 1.00 41.16 233 TYR B C 1
ATOM 4257 O O . TYR B 1 233 ? 60.809 3.132 20.122 1.00 42.17 233 TYR B O 1
ATOM 4266 N N . VAL B 1 234 ? 58.842 4.076 20.751 1.00 36.59 234 VAL B N 1
ATOM 4267 C CA . VAL B 1 234 ? 58.458 4.557 19.403 1.00 35.72 234 VAL B CA 1
ATOM 4268 C C . VAL B 1 234 ? 59.533 5.479 18.747 1.00 38.83 234 VAL B C 1
ATOM 4269 O O . VAL B 1 234 ? 59.579 5.570 17.526 1.00 36.64 234 VAL B O 1
ATOM 4273 N N . ASN B 1 235 ? 60.369 6.157 19.556 1.00 36.02 235 ASN B N 1
ATOM 4274 C CA . ASN B 1 235 ? 61.405 7.094 19.117 1.00 35.74 235 ASN B CA 1
ATOM 4275 C C . ASN B 1 235 ? 62.797 6.484 19.189 1.00 41.05 235 ASN B C 1
ATOM 4276 O O . ASN B 1 235 ? 63.785 7.212 19.037 1.00 41.18 235 ASN B O 1
ATOM 4281 N N . GLU B 1 236 ? 62.889 5.169 19.428 1.00 37.80 236 GLU B N 1
ATOM 4282 C CA . GLU B 1 236 ? 64.161 4.446 19.573 1.00 37.78 236 GLU B CA 1
ATOM 4283 C C . GLU B 1 236 ? 65.196 4.695 18.485 1.00 40.08 236 GLU B C 1
ATOM 4284 O O . GLU B 1 236 ? 66.373 4.813 18.819 1.00 41.25 236 GLU B O 1
ATOM 4290 N N . GLY B 1 237 ? 64.771 4.755 17.219 1.00 35.86 237 GLY B N 1
ATOM 4291 C CA . GLY B 1 237 ? 65.640 4.970 16.065 1.00 34.20 237 GLY B CA 1
ATOM 4292 C C . GLY B 1 237 ? 65.859 6.425 15.705 1.00 40.02 237 GLY B C 1
ATOM 4293 O O . GLY B 1 237 ? 66.360 6.722 14.621 1.00 38.82 237 GLY B O 1
ATOM 4294 N N . LYS B 1 238 ? 65.513 7.365 16.610 1.00 39.58 238 LYS B N 1
ATOM 4295 C CA . LYS B 1 238 ? 65.671 8.807 16.320 1.00 39.11 238 LYS B CA 1
ATOM 4296 C C . LYS B 1 238 ? 66.317 9.562 17.453 1.00 44.12 238 LYS B C 1
ATOM 4297 O O . LYS B 1 238 ? 66.198 9.136 18.596 1.00 43.71 238 LYS B O 1
ATOM 4303 N N . GLU B 1 239 ? 66.985 10.701 17.157 1.00 40.94 239 GLU B N 1
ATOM 4304 C CA . GLU B 1 239 ? 67.546 11.549 18.222 1.00 39.54 239 GLU B CA 1
ATOM 4305 C C . GLU B 1 239 ? 66.329 12.292 18.800 1.00 41.15 239 GLU B C 1
ATOM 4306 O O . GLU B 1 239 ? 65.491 12.772 18.039 1.00 40.13 239 GLU B O 1
ATOM 4312 N N . VAL B 1 240 ? 66.211 12.334 20.119 1.00 37.30 240 VAL B N 1
ATOM 4313 C CA . VAL B 1 240 ? 65.107 12.986 20.821 1.00 37.62 240 VAL B CA 1
ATOM 4314 C C . VAL B 1 240 ? 65.594 14.347 21.312 1.00 44.06 240 VAL B C 1
ATOM 4315 O O . VAL B 1 240 ? 66.798 14.541 21.448 1.00 45.52 240 VAL B O 1
ATOM 4319 N N . LEU B 1 241 ? 64.676 15.288 21.549 1.00 40.43 241 LEU B N 1
ATOM 4320 C CA . LEU B 1 241 ? 65.031 16.645 21.969 1.00 39.42 241 LEU B CA 1
ATOM 4321 C C . LEU B 1 241 ? 64.944 16.902 23.469 1.00 42.07 241 LEU B C 1
ATOM 4322 O O . LEU B 1 241 ? 65.425 17.937 23.948 1.00 42.72 241 LEU B O 1
ATOM 4327 N N . HIS B 1 242 ? 64.317 15.990 24.201 1.00 36.33 242 HIS B N 1
ATOM 4328 C CA . HIS B 1 242 ? 64.094 16.136 25.631 1.00 36.12 242 HIS B CA 1
ATOM 4329 C C . HIS B 1 242 ? 63.562 14.851 26.162 1.00 42.22 242 HIS B C 1
ATOM 4330 O O . HIS B 1 242 ? 63.172 13.997 25.365 1.00 42.32 242 HIS B O 1
ATOM 4337 N N . ASP B 1 243 ? 63.499 14.731 27.513 1.00 39.41 243 ASP B N 1
ATOM 4338 C CA . ASP B 1 243 ? 62.951 13.584 28.234 1.00 39.78 243 ASP B CA 1
ATOM 4339 C C . ASP B 1 243 ? 61.440 13.562 27.991 1.00 44.73 243 ASP B C 1
ATOM 4340 O O . ASP B 1 243 ? 60.828 14.631 27.835 1.00 43.71 243 ASP B O 1
ATOM 4345 N N . VAL B 1 244 ? 60.842 12.350 27.969 1.00 41.25 244 VAL B N 1
ATOM 4346 C CA . VAL B 1 244 ? 59.407 12.186 27.742 1.00 40.78 244 VAL B CA 1
ATOM 4347 C C . VAL B 1 244 ? 58.589 13.067 28.705 1.00 44.07 244 VAL B C 1
ATOM 4348 O O . VAL B 1 244 ? 58.784 13.009 29.920 1.00 44.49 244 VAL B O 1
ATOM 4352 N N . ALA B 1 245 ? 57.713 13.902 28.149 1.00 39.32 245 ALA B N 1
ATOM 4353 C CA . ALA B 1 245 ? 56.822 14.749 28.939 1.00 38.65 245 ALA B CA 1
ATOM 4354 C C . ALA B 1 245 ? 55.583 13.878 29.153 1.00 44.82 245 ALA B C 1
ATOM 4355 O O . ALA B 1 245 ? 55.121 13.230 28.208 1.00 43.99 245 ALA B O 1
ATOM 4357 N N . THR B 1 246 ? 55.067 13.826 30.387 1.00 42.50 246 THR B N 1
ATOM 4358 C CA . THR B 1 246 ? 53.898 13.010 30.688 1.00 42.71 246 THR B CA 1
ATOM 4359 C C . THR B 1 246 ? 52.980 13.692 31.683 1.00 47.65 246 THR B C 1
ATOM 4360 O O . THR B 1 246 ? 53.441 14.481 32.514 1.00 46.87 246 THR B O 1
ATOM 4364 N N . PHE B 1 247 ? 51.673 13.407 31.572 1.00 44.45 247 PHE B N 1
ATOM 4365 C CA . PHE B 1 247 ? 50.648 13.924 32.466 1.00 45.22 247 PHE B CA 1
ATOM 4366 C C . PHE B 1 247 ? 49.361 13.132 32.346 1.00 49.56 247 PHE B C 1
ATOM 4367 O O . PHE B 1 247 ? 49.090 12.522 31.311 1.00 48.22 247 PHE B O 1
ATOM 4375 N N . SER B 1 248 ? 48.608 13.087 33.441 1.00 48.23 248 SER B N 1
ATOM 4376 C CA . SER B 1 248 ? 47.360 12.320 33.554 1.00 49.09 248 SER B CA 1
ATOM 4377 C C . SER B 1 248 ? 46.275 13.137 34.220 1.00 50.67 248 SER B C 1
ATOM 4378 O O . SER B 1 248 ? 46.570 14.117 34.892 1.00 49.82 248 SER B O 1
ATOM 4381 N N . GLY B 1 249 ? 45.031 12.717 34.051 1.00 45.43 249 GLY B N 1
ATOM 4382 C CA . GLY B 1 249 ? 43.915 13.430 34.648 1.00 44.60 249 GLY B CA 1
ATOM 4383 C C . GLY B 1 249 ? 42.580 12.836 34.280 1.00 46.24 249 GLY B C 1
ATOM 4384 O O . GLY B 1 249 ? 42.522 11.803 33.622 1.00 45.40 249 GLY B O 1
ATOM 4385 N N . GLU B 1 250 ? 41.502 13.469 34.733 1.00 41.53 250 GLU B N 1
ATOM 4386 C CA . GLU B 1 250 ? 40.152 13.000 34.445 1.00 41.11 250 GLU B CA 1
ATOM 4387 C C . GLU B 1 250 ? 39.249 14.174 34.149 1.00 43.89 250 GLU B C 1
ATOM 4388 O O . GLU B 1 250 ? 39.457 15.254 34.687 1.00 41.64 250 GLU B O 1
ATOM 4390 N N . ALA B 1 251 ? 38.263 13.968 33.275 1.00 41.72 251 ALA B N 1
ATOM 4391 C CA . ALA B 1 251 ? 37.270 14.988 32.941 1.00 42.53 251 ALA B CA 1
ATOM 4392 C C . ALA B 1 251 ? 36.110 14.295 32.243 1.00 46.79 251 ALA B C 1
ATOM 4393 O O . ALA B 1 251 ? 36.340 13.279 31.608 1.00 44.94 251 ALA B O 1
ATOM 4395 N N . ASN B 1 252 ? 34.857 14.803 32.399 1.00 45.22 252 ASN B N 1
ATOM 4396 C CA . ASN B 1 252 ? 33.634 14.227 31.788 1.00 44.36 252 ASN B CA 1
ATOM 4397 C C . ASN B 1 252 ? 33.408 12.732 32.116 1.00 48.91 252 ASN B C 1
ATOM 4398 O O . ASN B 1 252 ? 32.764 12.011 31.336 1.00 48.99 252 ASN B O 1
ATOM 4403 N N . GLY B 1 253 ? 33.977 12.278 33.241 1.00 45.72 253 GLY B N 1
ATOM 4404 C CA . GLY B 1 253 ? 33.923 10.885 33.689 1.00 44.76 253 GLY B CA 1
ATOM 4405 C C . GLY B 1 253 ? 34.896 9.973 32.960 1.00 49.87 253 GLY B C 1
ATOM 4406 O O . GLY B 1 253 ? 34.771 8.746 33.040 1.00 50.75 253 GLY B O 1
ATOM 4407 N N . ILE B 1 254 ? 35.887 10.571 32.232 1.00 44.77 254 ILE B N 1
ATOM 4408 C CA . ILE B 1 254 ? 36.901 9.868 31.428 1.00 42.24 254 ILE B CA 1
ATOM 4409 C C . ILE B 1 254 ? 38.316 10.143 31.956 1.00 42.30 254 ILE B C 1
ATOM 4410 O O . ILE B 1 254 ? 38.673 11.307 32.142 1.00 39.20 254 ILE B O 1
ATOM 4415 N N . GLU B 1 255 ? 39.115 9.084 32.203 1.00 40.88 255 GLU B N 1
ATOM 4416 C CA . GLU B 1 255 ? 40.494 9.307 32.631 1.00 42.61 255 GLU B CA 1
ATOM 4417 C C . GLU B 1 255 ? 41.418 9.310 31.408 1.00 44.38 255 GLU B C 1
ATOM 4418 O O . GLU B 1 255 ? 41.256 8.520 30.483 1.00 43.11 255 GLU B O 1
ATOM 4424 N N . VAL B 1 256 ? 42.316 10.284 31.361 1.00 40.62 256 VAL B N 1
ATOM 4425 C CA . VAL B 1 256 ? 43.211 10.450 30.241 1.00 39.70 256 VAL B CA 1
ATOM 4426 C C . VAL B 1 256 ? 44.666 10.420 30.682 1.00 40.75 256 VAL B C 1
ATOM 4427 O O . VAL B 1 256 ? 45.045 11.016 31.692 1.00 39.00 256 VAL B O 1
ATOM 4431 N N . ASP B 1 257 ? 45.470 9.675 29.914 1.00 37.06 257 ASP B N 1
ATOM 4432 C CA . ASP B 1 257 ? 46.910 9.554 30.119 1.00 37.44 257 ASP B CA 1
ATOM 4433 C C . ASP B 1 257 ? 47.592 10.015 28.849 1.00 38.91 257 ASP B C 1
ATOM 4434 O O . ASP B 1 257 ? 47.277 9.514 27.772 1.00 37.89 257 ASP B O 1
ATOM 4439 N N . VAL B 1 258 ? 48.516 10.983 28.973 1.00 35.17 258 VAL B N 1
ATOM 4440 C CA . VAL B 1 258 ? 49.247 11.565 27.856 1.00 34.25 258 VAL B CA 1
ATOM 4441 C C . VAL B 1 258 ? 50.751 11.527 28.076 1.00 37.26 258 VAL B C 1
ATOM 4442 O O . VAL B 1 258 ? 51.234 11.761 29.178 1.00 36.68 258 VAL B O 1
ATOM 4446 N N . ALA B 1 259 ? 51.495 11.226 27.000 1.00 32.75 259 ALA B N 1
ATOM 4447 C CA . ALA B 1 259 ? 52.942 11.274 26.998 1.00 32.45 259 ALA B CA 1
ATOM 4448 C C . ALA B 1 259 ? 53.357 11.683 25.616 1.00 35.26 259 ALA B C 1
ATOM 4449 O O . ALA B 1 259 ? 52.714 11.308 24.629 1.00 34.81 259 ALA B O 1
ATOM 4451 N N . PHE B 1 260 ? 54.398 12.502 25.535 1.00 31.78 260 PHE B N 1
ATOM 4452 C CA . PHE B 1 260 ? 54.909 12.947 24.249 1.00 31.44 260 PHE B CA 1
ATOM 4453 C C . PHE B 1 260 ? 56.364 13.250 24.339 1.00 35.14 260 PHE B C 1
ATOM 4454 O O . PHE B 1 260 ? 56.867 13.593 25.415 1.00 32.85 260 PHE B O 1
ATOM 4462 N N . GLN B 1 261 ? 57.031 13.153 23.183 1.00 32.66 261 GLN B N 1
ATOM 4463 C CA . GLN B 1 261 ? 58.428 13.478 23.049 1.00 32.70 261 GLN B CA 1
ATOM 4464 C C . GLN B 1 261 ? 58.760 13.800 21.615 1.00 37.12 261 GLN B C 1
ATOM 4465 O O . GLN B 1 261 ? 58.458 13.016 20.714 1.00 36.51 261 GLN B O 1
ATOM 4471 N N . TYR B 1 262 ? 59.386 14.977 21.408 1.00 32.21 262 TYR B N 1
ATOM 4472 C CA . TYR B 1 262 ? 59.871 15.410 20.110 1.00 31.15 262 TYR B CA 1
ATOM 4473 C C . TYR B 1 262 ? 61.185 14.711 19.791 1.00 35.11 262 TYR B C 1
ATOM 4474 O O . TYR B 1 262 ? 62.021 14.468 20.666 1.00 32.80 262 TYR B O 1
ATOM 4483 N N . ASN B 1 263 ? 61.370 14.421 18.511 1.00 36.67 263 ASN B N 1
ATOM 4484 C CA . ASN B 1 263 ? 62.584 13.837 17.942 1.00 36.74 263 ASN B CA 1
ATOM 4485 C C . ASN B 1 263 ? 63.070 14.896 16.930 1.00 42.55 263 ASN B C 1
ATOM 4486 O O . ASN B 1 263 ? 62.353 15.898 16.742 1.00 43.02 263 ASN B O 1
ATOM 4491 N N . ASP B 1 264 ? 64.247 14.704 16.282 1.00 39.54 264 ASP B N 1
ATOM 4492 C CA . ASP B 1 264 ? 64.767 15.686 15.292 1.00 39.21 264 ASP B CA 1
ATOM 4493 C C . ASP B 1 264 ? 64.227 15.504 13.851 1.00 42.84 264 ASP B C 1
ATOM 4494 O O . ASP B 1 264 ? 64.676 16.201 12.928 1.00 43.31 264 ASP B O 1
ATOM 4499 N N . GLN B 1 265 ? 63.266 14.585 13.650 1.00 38.21 265 GLN B N 1
ATOM 4500 C CA . GLN B 1 265 ? 62.691 14.349 12.312 1.00 37.33 265 GLN B CA 1
ATOM 4501 C C . GLN B 1 265 ? 61.421 15.203 12.109 1.00 39.36 265 GLN B C 1
ATOM 4502 O O . GLN B 1 265 ? 61.001 15.858 13.054 1.00 38.12 265 GLN B O 1
ATOM 4508 N N . TYR B 1 266 ? 60.856 15.258 10.888 1.00 35.05 266 TYR B N 1
ATOM 4509 C CA . TYR B 1 266 ? 59.687 16.098 10.560 1.00 33.72 266 TYR B CA 1
ATOM 4510 C C . TYR B 1 266 ? 58.352 15.395 10.637 1.00 38.05 266 TYR B C 1
ATOM 4511 O O . TYR B 1 266 ? 57.308 16.059 10.551 1.00 37.84 266 TYR B O 1
ATOM 4520 N N . SER B 1 267 ? 58.354 14.065 10.794 1.00 34.36 267 SER B N 1
ATOM 4521 C CA . SER B 1 267 ? 57.087 13.336 10.832 1.00 34.96 267 SER B CA 1
ATOM 4522 C C . SER B 1 267 ? 56.468 13.194 12.237 1.00 37.13 267 SER B C 1
ATOM 4523 O O . SER B 1 267 ? 57.167 13.184 13.248 1.00 34.12 267 SER B O 1
ATOM 4526 N N . GLU B 1 268 ? 55.143 13.052 12.277 1.00 35.62 268 GLU B N 1
ATOM 4527 C CA . GLU B 1 268 ? 54.425 12.861 13.536 1.00 36.23 268 GLU B CA 1
ATOM 4528 C C . GLU B 1 268 ? 54.023 11.370 13.706 1.00 37.86 268 GLU B C 1
ATOM 4529 O O . GLU B 1 268 ? 53.770 10.692 12.713 1.00 37.34 268 GLU B O 1
ATOM 4535 N N . SER B 1 269 ? 53.956 10.886 14.946 1.00 32.92 269 SER B N 1
ATOM 4536 C CA . SER B 1 269 ? 53.508 9.530 15.297 1.00 33.15 269 SER B CA 1
ATOM 4537 C C . SER B 1 269 ? 52.627 9.682 16.521 1.00 37.25 269 SER B C 1
ATOM 4538 O O . SER B 1 269 ? 53.125 9.727 17.659 1.00 35.39 269 SER B O 1
ATOM 4541 N N . ILE B 1 270 ? 51.319 9.802 16.288 1.00 36.97 270 ILE B N 1
ATOM 4542 C CA . ILE B 1 270 ? 50.336 9.934 17.360 1.00 38.34 270 ILE B CA 1
ATOM 4543 C C . ILE B 1 270 ? 49.663 8.563 17.460 1.00 46.16 270 ILE B C 1
ATOM 4544 O O . ILE B 1 270 ? 49.064 8.108 16.490 1.00 48.34 270 ILE B O 1
ATOM 4549 N N . LEU B 1 271 ? 49.812 7.891 18.609 1.00 41.66 271 LEU B N 1
ATOM 4550 C CA . LEU B 1 271 ? 49.222 6.591 18.907 1.00 40.97 271 LEU B CA 1
ATOM 4551 C C . LEU B 1 271 ? 48.131 6.831 19.977 1.00 42.32 271 LEU B C 1
ATOM 4552 O O . LEU B 1 271 ? 48.385 7.519 20.960 1.00 39.74 271 LEU B O 1
ATOM 4557 N N . SER B 1 272 ? 46.918 6.310 19.749 1.00 38.40 272 SER B N 1
ATOM 4558 C CA . SER B 1 272 ? 45.788 6.498 20.660 1.00 38.36 272 SER B CA 1
ATOM 4559 C C . SER B 1 272 ? 45.135 5.209 21.043 1.00 43.29 272 SER B C 1
ATOM 4560 O O . SER B 1 272 ? 45.126 4.260 20.262 1.00 42.57 272 SER B O 1
ATOM 4563 N N . PHE B 1 273 ? 44.633 5.161 22.283 1.00 40.20 273 PHE B N 1
ATOM 4564 C CA . PHE B 1 273 ? 44.047 3.968 22.869 1.00 39.28 273 PHE B CA 1
ATOM 4565 C C . PHE B 1 273 ? 42.791 4.270 23.670 1.00 45.28 273 PHE B C 1
ATOM 4566 O O . PHE B 1 273 ? 42.709 5.290 24.371 1.00 45.20 273 PHE B O 1
ATOM 4574 N N . VAL B 1 274 ? 41.810 3.362 23.571 1.00 42.70 274 VAL B N 1
ATOM 4575 C CA . VAL B 1 274 ? 40.550 3.428 24.318 1.00 43.24 274 VAL B CA 1
ATOM 4576 C C . VAL B 1 274 ? 40.426 2.118 25.084 1.00 51.33 274 VAL B C 1
ATOM 4577 O O . VAL B 1 274 ? 40.440 1.049 24.477 1.00 51.21 274 VAL B O 1
ATOM 4581 N N . ASN B 1 275 ? 40.328 2.215 26.420 1.00 50.10 275 ASN B N 1
ATOM 4582 C CA . ASN B 1 275 ? 40.168 1.103 27.357 1.00 50.32 275 ASN B CA 1
ATOM 4583 C C . ASN B 1 275 ? 41.236 0.017 27.166 1.00 55.61 275 ASN B C 1
ATOM 4584 O O . ASN B 1 275 ? 40.935 -1.170 27.013 1.00 54.90 275 ASN B O 1
ATOM 4589 N N . ASN B 1 276 ? 42.501 0.464 27.188 1.00 52.93 276 ASN B N 1
ATOM 4590 C CA . ASN B 1 276 ? 43.727 -0.323 27.043 1.00 52.37 276 ASN B CA 1
ATOM 4591 C C . ASN B 1 276 ? 43.829 -1.028 25.706 1.00 54.52 276 ASN B C 1
ATOM 4592 O O . ASN B 1 276 ? 44.622 -1.953 25.565 1.00 55.36 276 ASN B O 1
ATOM 4597 N N . VAL B 1 277 ? 43.050 -0.594 24.718 1.00 50.22 277 VAL B N 1
ATOM 4598 C CA . VAL B 1 277 ? 43.105 -1.203 23.402 1.00 50.23 277 VAL B CA 1
ATOM 4599 C C . VAL B 1 277 ? 43.181 -0.099 22.343 1.00 52.03 277 VAL B C 1
ATOM 4600 O O . VAL B 1 277 ? 42.474 0.905 22.428 1.00 50.59 277 VAL B O 1
ATOM 4604 N N . ARG B 1 278 ? 44.085 -0.301 21.368 1.00 47.73 278 ARG B N 1
ATOM 4605 C CA . ARG B 1 278 ? 44.444 0.567 20.249 1.00 46.51 278 ARG B CA 1
ATOM 4606 C C . ARG B 1 278 ? 43.317 0.962 19.311 1.00 51.24 278 ARG B C 1
ATOM 4607 O O . ARG B 1 278 ? 42.549 0.104 18.837 1.00 52.33 278 ARG B O 1
ATOM 4615 N N . THR B 1 279 ? 43.268 2.280 19.003 1.00 45.28 279 THR B N 1
ATOM 4616 C CA . THR B 1 279 ? 42.348 2.901 18.069 1.00 43.79 279 THR B CA 1
ATOM 4617 C C . THR B 1 279 ? 43.237 3.424 16.935 1.00 49.74 279 THR B C 1
ATOM 4618 O O . THR B 1 279 ? 43.545 4.627 16.897 1.00 49.97 279 THR B O 1
ATOM 4622 N N . LYS B 1 280 ? 43.662 2.515 16.003 1.00 46.45 280 LYS B N 1
ATOM 4623 C CA . LYS B 1 280 ? 44.554 2.831 14.858 1.00 46.54 280 LYS B CA 1
ATOM 4624 C C . LYS B 1 280 ? 44.113 4.019 13.974 1.00 49.82 280 LYS B C 1
ATOM 4625 O O . LYS B 1 280 ? 44.965 4.608 13.301 1.00 48.87 280 LYS B O 1
ATOM 4631 N N . ASP B 1 281 ? 42.793 4.363 13.967 1.00 47.11 281 ASP B N 1
ATOM 4632 C CA . ASP B 1 281 ? 42.248 5.468 13.153 1.00 47.15 281 ASP B CA 1
ATOM 4633 C C . ASP B 1 281 ? 41.872 6.722 13.967 1.00 50.18 281 ASP B C 1
ATOM 4634 O O . ASP B 1 281 ? 41.224 7.646 13.450 1.00 49.92 281 ASP B O 1
ATOM 4639 N N . GLY B 1 282 ? 42.325 6.738 15.218 1.00 44.62 282 GLY B N 1
ATOM 4640 C CA . GLY B 1 282 ? 42.141 7.843 16.139 1.00 44.06 282 GLY B CA 1
ATOM 4641 C C . GLY B 1 282 ? 40.737 8.084 16.604 1.00 48.29 282 GLY B C 1
ATOM 4642 O O . GLY B 1 282 ? 40.081 7.192 17.144 1.00 48.31 282 GLY B O 1
ATOM 4643 N N . GLY B 1 283 ? 40.318 9.324 16.425 1.00 44.87 283 GLY B N 1
ATOM 4644 C CA . GLY B 1 283 ? 39.012 9.792 16.819 1.00 43.33 283 GLY B CA 1
ATOM 4645 C C . GLY B 1 283 ? 39.032 11.050 17.652 1.00 47.85 283 GLY B C 1
ATOM 4646 O O . GLY B 1 283 ? 39.964 11.871 17.606 1.00 48.87 283 GLY B O 1
ATOM 4647 N N . THR B 1 284 ? 37.992 11.159 18.450 1.00 42.20 284 THR B N 1
ATOM 4648 C CA . THR B 1 284 ? 37.628 12.271 19.303 1.00 41.06 284 THR B CA 1
ATOM 4649 C C . THR B 1 284 ? 38.680 12.537 20.415 1.00 42.41 284 THR B C 1
ATOM 4650 O O . THR B 1 284 ? 38.958 13.694 20.701 1.00 41.72 284 THR B O 1
ATOM 4654 N N . HIS B 1 285 ? 39.309 11.497 20.971 1.00 38.52 285 HIS B N 1
ATOM 4655 C CA . HIS B 1 285 ? 40.357 11.636 21.983 1.00 36.94 285 HIS B CA 1
ATOM 4656 C C . HIS B 1 285 ? 41.659 12.191 21.353 1.00 42.13 285 HIS B C 1
ATOM 4657 O O . HIS B 1 285 ? 42.366 12.965 21.998 1.00 42.45 285 HIS B O 1
ATOM 4664 N N . GLU B 1 286 ? 41.936 11.836 20.075 1.00 38.26 286 GLU B N 1
ATOM 4665 C CA . GLU B 1 286 ? 43.089 12.331 19.312 1.00 37.70 286 GLU B CA 1
ATOM 4666 C C . GLU B 1 286 ? 42.829 13.771 18.907 1.00 41.44 286 GLU B C 1
ATOM 4667 O O . GLU B 1 286 ? 43.755 14.595 18.979 1.00 43.06 286 GLU B O 1
ATOM 4673 N N . VAL B 1 287 ? 41.571 14.094 18.503 1.00 35.55 287 VAL B N 1
ATOM 4674 C CA . VAL B 1 287 ? 41.207 15.476 18.141 1.00 34.44 287 VAL B CA 1
ATOM 4675 C C . VAL B 1 287 ? 41.432 16.409 19.365 1.00 38.51 287 VAL B C 1
ATOM 4676 O O . VAL B 1 287 ? 42.022 17.478 19.211 1.00 37.27 287 VAL B O 1
ATOM 4680 N N . GLY B 1 288 ? 40.990 15.968 20.547 1.00 35.37 288 GLY B N 1
ATOM 4681 C CA . GLY B 1 288 ? 41.134 16.704 21.801 1.00 34.59 288 GLY B CA 1
ATOM 4682 C C . GLY B 1 288 ? 42.580 16.997 22.136 1.00 36.81 288 GLY B C 1
ATOM 4683 O O . GLY B 1 288 ? 42.912 18.119 22.530 1.00 35.68 288 GLY B O 1
ATOM 4684 N N . PHE B 1 289 ? 43.456 15.991 21.972 1.00 34.26 289 PHE B N 1
ATOM 4685 C CA . PHE B 1 289 ? 44.896 16.153 22.219 1.00 34.33 289 PHE B CA 1
ATOM 4686 C C . PHE B 1 289 ? 45.496 17.177 21.264 1.00 36.95 289 PHE B C 1
ATOM 4687 O O . PHE B 1 289 ? 46.206 18.058 21.712 1.00 36.80 289 PHE B O 1
ATOM 4695 N N . LYS B 1 290 ? 45.209 17.050 19.964 1.00 34.45 290 LYS B N 1
ATOM 4696 C CA . LYS B 1 290 ? 45.738 17.927 18.920 1.00 34.25 290 LYS B CA 1
ATOM 4697 C C . LYS B 1 290 ? 45.295 19.363 19.052 1.00 42.11 290 LYS B C 1
ATOM 4698 O O . LYS B 1 290 ? 46.129 20.241 18.896 1.00 41.81 290 LYS B O 1
ATOM 4704 N N . THR B 1 291 ? 44.005 19.622 19.350 1.00 40.18 291 THR B N 1
ATOM 4705 C CA . THR B 1 291 ? 43.513 20.993 19.489 1.00 39.62 291 THR B CA 1
ATOM 4706 C C . THR B 1 291 ? 44.090 21.688 20.739 1.00 40.74 291 THR B C 1
ATOM 4707 O O . THR B 1 291 ? 44.549 22.824 20.642 1.00 39.26 291 THR B O 1
ATOM 4711 N N . ALA B 1 292 ? 44.079 21.008 21.896 1.00 36.61 292 ALA B N 1
ATOM 4712 C CA . ALA B 1 292 ? 44.613 21.593 23.120 1.00 36.72 292 ALA B CA 1
ATOM 4713 C C . ALA B 1 292 ? 46.123 21.819 23.021 1.00 40.88 292 ALA B C 1
ATOM 4714 O O . ALA B 1 292 ? 46.606 22.842 23.471 1.00 40.86 292 ALA B O 1
ATOM 4716 N N . MET B 1 293 ? 46.850 20.902 22.397 1.00 37.33 293 MET B N 1
ATOM 4717 C CA . MET B 1 293 ? 48.287 21.014 22.216 1.00 39.05 293 MET B CA 1
ATOM 4718 C C . MET B 1 293 ? 48.658 22.307 21.444 1.00 41.00 293 MET B C 1
ATOM 4719 O O . MET B 1 293 ? 49.549 23.051 21.878 1.00 38.46 293 MET B O 1
ATOM 4724 N N . THR B 1 294 ? 47.959 22.582 20.319 1.00 37.55 294 THR B N 1
ATOM 4725 C CA . THR B 1 294 ? 48.254 23.783 19.524 1.00 38.82 294 THR B CA 1
ATOM 4726 C C . THR B 1 294 ? 47.789 25.062 20.220 1.00 40.59 294 THR B C 1
ATOM 4727 O O . THR B 1 294 ? 48.504 26.070 20.186 1.00 39.32 294 THR B O 1
ATOM 4731 N N . ARG B 1 295 ? 46.608 25.006 20.864 1.00 35.27 295 ARG B N 1
ATOM 4732 C CA . ARG B 1 295 ? 46.091 26.152 21.584 1.00 34.66 295 ARG B CA 1
ATOM 4733 C C . ARG B 1 295 ? 47.017 26.518 22.748 1.00 39.74 295 ARG B C 1
ATOM 4734 O O . ARG B 1 295 ? 47.376 27.691 22.860 1.00 41.10 295 ARG B O 1
ATOM 4742 N N . VAL B 1 296 ? 47.473 25.541 23.571 1.00 36.18 296 VAL B N 1
ATOM 4743 C CA . VAL B 1 296 ? 48.345 25.950 24.671 1.00 36.21 296 VAL B CA 1
ATOM 4744 C C . VAL B 1 296 ? 49.756 26.312 24.161 1.00 40.21 296 VAL B C 1
ATOM 4745 O O . VAL B 1 296 ? 50.342 27.246 24.704 1.00 41.47 296 VAL B O 1
ATOM 4749 N N . PHE B 1 297 ? 50.272 25.672 23.101 1.00 35.80 297 PHE B N 1
ATOM 4750 C CA . PHE B 1 297 ? 51.574 26.106 22.593 1.00 34.89 297 PHE B CA 1
ATOM 4751 C C . PHE B 1 297 ? 51.487 27.586 22.110 1.00 37.21 297 PHE B C 1
ATOM 4752 O O . PHE B 1 297 ? 52.418 28.344 22.321 1.00 36.12 297 PHE B O 1
ATOM 4760 N N . ASN B 1 298 ? 50.359 27.981 21.500 1.00 34.05 298 ASN B N 1
ATOM 4761 C CA . ASN B 1 298 ? 50.134 29.360 21.038 1.00 34.95 298 ASN B CA 1
ATOM 4762 C C . ASN B 1 298 ? 49.997 30.313 22.221 1.00 40.30 298 ASN B C 1
ATOM 4763 O O . ASN B 1 298 ? 50.582 31.381 22.169 1.00 42.31 298 ASN B O 1
ATOM 4768 N N . ASP B 1 299 ? 49.262 29.916 23.287 1.00 35.61 299 ASP B N 1
ATOM 4769 C CA . ASP B 1 299 ? 49.096 30.728 24.487 1.00 35.65 299 ASP B CA 1
ATOM 4770 C C . ASP B 1 299 ? 50.462 31.017 25.075 1.00 42.70 299 ASP B C 1
ATOM 4771 O O . ASP B 1 299 ? 50.785 32.184 25.361 1.00 44.38 299 ASP B O 1
ATOM 4776 N N . TYR B 1 300 ? 51.275 29.957 25.226 1.00 38.49 300 TYR B N 1
ATOM 4777 C CA . TYR B 1 300 ? 52.613 30.055 25.788 1.00 37.82 300 TYR B CA 1
ATOM 4778 C C . TYR B 1 300 ? 53.574 30.906 24.945 1.00 42.09 300 TYR B C 1
ATOM 4779 O O . TYR B 1 300 ? 54.264 31.743 25.510 1.00 43.74 300 TYR B O 1
ATOM 4788 N N . ALA B 1 301 ? 53.646 30.679 23.622 1.00 37.81 301 ALA B N 1
ATOM 4789 C CA . ALA B 1 301 ? 54.523 31.410 22.686 1.00 36.35 301 ALA B CA 1
ATOM 4790 C C . ALA B 1 301 ? 54.241 32.900 22.744 1.00 41.39 301 ALA B C 1
ATOM 4791 O O . ALA B 1 301 ? 55.182 33.695 22.689 1.00 41.76 301 ALA B O 1
ATOM 4793 N N . ARG B 1 302 ? 52.936 33.276 22.816 1.00 38.16 302 ARG B N 1
ATOM 4794 C CA . ARG B 1 302 ? 52.451 34.666 22.882 1.00 38.51 302 ARG B CA 1
ATOM 4795 C C . ARG B 1 302 ? 52.802 35.290 24.226 1.00 47.07 302 ARG B C 1
ATOM 4796 O O . ARG B 1 302 ? 53.282 36.418 24.262 1.00 48.53 302 ARG B O 1
ATOM 4804 N N . ARG B 1 303 ? 52.604 34.534 25.328 1.00 45.12 303 ARG B N 1
ATOM 4805 C CA . ARG B 1 303 ? 52.928 34.936 26.694 1.00 44.43 303 ARG B CA 1
ATOM 4806 C C . ARG B 1 303 ? 54.425 35.268 26.818 1.00 50.36 303 ARG B C 1
ATOM 4807 O O . ARG B 1 303 ? 54.774 36.246 27.491 1.00 51.67 303 ARG B O 1
ATOM 4815 N N . ILE B 1 304 ? 55.305 34.477 26.167 1.00 44.55 304 ILE B N 1
ATOM 4816 C CA . ILE B 1 304 ? 56.755 34.725 26.254 1.00 44.05 304 ILE B CA 1
ATOM 4817 C C . ILE B 1 304 ? 57.258 35.648 25.130 1.00 46.95 304 ILE B C 1
ATOM 4818 O O . ILE B 1 304 ? 58.455 35.902 25.041 1.00 47.09 304 ILE B O 1
ATOM 4823 N N . ASN B 1 305 ? 56.341 36.168 24.311 1.00 43.97 305 ASN B N 1
ATOM 4824 C CA . ASN B 1 305 ? 56.567 37.077 23.187 1.00 45.17 305 ASN B CA 1
ATOM 4825 C C . ASN B 1 305 ? 57.555 36.577 22.086 1.00 48.43 305 ASN B C 1
ATOM 4826 O O . ASN B 1 305 ? 58.350 37.368 21.558 1.00 46.95 305 ASN B O 1
ATOM 4831 N N . GLU B 1 306 ? 57.447 35.282 21.702 1.00 44.40 306 GLU B N 1
ATOM 4832 C CA . GLU B 1 306 ? 58.234 34.717 20.599 1.00 43.18 306 GLU B CA 1
ATOM 4833 C C . GLU B 1 306 ? 57.361 34.911 19.355 1.00 44.65 306 GLU B C 1
ATOM 4834 O O . GLU B 1 306 ? 57.874 35.123 18.260 1.00 45.14 306 GLU B O 1
ATOM 4840 N N . LEU B 1 307 ? 56.037 34.836 19.556 1.00 40.11 307 LEU B N 1
ATOM 4841 C CA . LEU B 1 307 ? 54.971 35.070 18.584 1.00 41.12 307 LEU B CA 1
ATOM 4842 C C . LEU B 1 307 ? 54.450 36.458 19.018 1.00 47.52 307 LEU B C 1
ATOM 4843 O O . LEU B 1 307 ? 54.015 36.606 20.163 1.00 46.92 307 LEU B O 1
ATOM 4848 N N . LYS B 1 308 ? 54.505 37.460 18.124 1.00 46.46 308 LYS B N 1
ATOM 4849 C CA . LYS B 1 308 ? 54.027 38.833 18.388 1.00 46.19 308 LYS B CA 1
ATOM 4850 C C . LYS B 1 308 ? 52.527 38.911 18.065 1.00 50.39 308 LYS B C 1
ATOM 4851 O O . LYS B 1 308 ? 52.005 38.043 17.354 1.00 49.68 308 LYS B O 1
ATOM 4857 N N . THR B 1 309 ? 51.834 39.939 18.596 1.00 46.96 309 THR B N 1
ATOM 4858 C CA . THR B 1 309 ? 50.390 40.177 18.389 1.00 46.55 309 THR B CA 1
ATOM 4859 C C . THR B 1 309 ? 49.969 40.043 16.911 1.00 50.13 309 THR B C 1
ATOM 4860 O O . THR B 1 309 ? 48.948 39.415 16.608 1.00 51.55 309 THR B O 1
ATOM 4864 N N . LYS B 1 310 ? 50.766 40.654 16.017 1.00 45.68 310 LYS B N 1
ATOM 4865 C CA . LYS B 1 310 ? 50.609 40.712 14.561 1.00 45.40 310 LYS B CA 1
ATOM 4866 C C . LYS B 1 310 ? 50.860 39.368 13.885 1.00 48.65 310 LYS B C 1
ATOM 4867 O O . LYS B 1 310 ? 50.360 39.145 12.793 1.00 48.41 310 LYS B O 1
ATOM 4869 N N . ASP B 1 311 ? 51.658 38.490 14.504 1.00 45.57 311 ASP B N 1
ATOM 4870 C CA . ASP B 1 311 ? 51.973 37.180 13.937 1.00 45.28 311 ASP B CA 1
ATOM 4871 C C . ASP B 1 311 ? 50.763 36.282 13.942 1.00 48.57 311 ASP B C 1
ATOM 4872 O O . ASP B 1 311 ? 49.875 36.412 14.783 1.00 46.37 311 ASP B O 1
ATOM 4877 N N . LYS B 1 312 ? 50.732 35.375 12.985 1.00 47.11 312 LYS B N 1
ATOM 4878 C CA . LYS B 1 312 ? 49.656 34.412 12.863 1.00 47.21 312 LYS B CA 1
ATOM 4879 C C . LYS B 1 312 ? 49.987 33.258 13.807 1.00 48.20 312 LYS B C 1
ATOM 4880 O O . LYS B 1 312 ? 51.162 33.019 14.118 1.00 47.45 312 LYS B O 1
ATOM 4882 N N . ASN B 1 313 ? 48.949 32.570 14.279 1.00 42.14 313 ASN B N 1
ATOM 4883 C CA . ASN B 1 313 ? 49.063 31.430 15.173 1.00 40.63 313 ASN B CA 1
ATOM 4884 C C . ASN B 1 313 ? 49.756 30.267 14.497 1.00 43.27 313 ASN B C 1
ATOM 4885 O O . ASN B 1 313 ? 49.484 29.990 13.328 1.00 42.52 313 ASN B O 1
ATOM 4890 N N . LEU B 1 314 ? 50.588 29.531 15.253 1.00 38.68 314 LEU B N 1
ATOM 4891 C CA . LEU B 1 314 ? 51.228 28.335 14.714 1.00 37.40 314 LEU B CA 1
ATOM 4892 C C . LEU B 1 314 ? 50.115 27.304 14.433 1.00 40.93 314 LEU B C 1
ATOM 4893 O O . LEU B 1 314 ? 49.136 27.248 15.190 1.00 39.26 314 LEU B O 1
ATOM 4898 N N . ASP B 1 315 ? 50.233 26.515 13.353 1.00 37.83 315 ASP B N 1
ATOM 4899 C CA . ASP B 1 315 ? 49.207 25.484 13.117 1.00 37.78 315 ASP B CA 1
ATOM 4900 C C . ASP B 1 315 ? 49.656 24.122 13.700 1.00 40.02 315 ASP B C 1
ATOM 4901 O O . ASP B 1 315 ? 50.801 23.970 14.128 1.00 37.46 315 ASP B O 1
ATOM 4906 N N . GLY B 1 316 ? 48.743 23.160 13.698 1.00 38.40 316 GLY B N 1
ATOM 4907 C CA . GLY B 1 316 ? 48.951 21.799 14.176 1.00 38.82 316 GLY B CA 1
ATOM 4908 C C . GLY B 1 316 ? 50.184 21.124 13.621 1.00 41.88 316 GLY B C 1
ATOM 4909 O O . GLY B 1 316 ? 50.904 20.477 14.377 1.00 41.83 316 GLY B O 1
ATOM 4910 N N . ASN B 1 317 ? 50.450 21.294 12.309 1.00 37.70 317 ASN B N 1
ATOM 4911 C CA . ASN B 1 317 ? 51.626 20.729 11.630 1.00 37.74 317 ASN B CA 1
ATOM 4912 C C . ASN B 1 317 ? 52.920 21.341 12.140 1.00 39.37 317 ASN B C 1
ATOM 4913 O O . ASN B 1 317 ? 53.919 20.630 12.228 1.00 38.13 317 ASN B O 1
ATOM 4918 N N . ASP B 1 318 ? 52.905 22.670 12.457 1.00 34.64 318 ASP B N 1
ATOM 4919 C CA . ASP B 1 318 ? 54.071 23.383 12.988 1.00 33.77 318 ASP B CA 1
ATOM 4920 C C . ASP B 1 318 ? 54.399 22.796 14.344 1.00 36.10 318 ASP B C 1
ATOM 4921 O O . ASP B 1 318 ? 55.555 22.500 14.602 1.00 36.31 318 ASP B O 1
ATOM 4926 N N . ILE B 1 319 ? 53.369 22.572 15.182 1.00 31.37 319 ILE B N 1
ATOM 4927 C CA . ILE B 1 319 ? 53.521 22.006 16.519 1.00 32.20 319 ILE B CA 1
ATOM 4928 C C . ILE B 1 319 ? 53.789 20.480 16.507 1.00 37.73 319 ILE B C 1
ATOM 4929 O O . ILE B 1 319 ? 54.533 20.009 17.342 1.00 38.79 319 ILE B O 1
ATOM 4934 N N . ARG B 1 320 ? 53.215 19.726 15.591 1.00 34.37 320 ARG B N 1
ATOM 4935 C CA . ARG B 1 320 ? 53.418 18.280 15.583 1.00 34.43 320 ARG B CA 1
ATOM 4936 C C . ARG B 1 320 ? 54.613 17.801 14.720 1.00 37.01 320 ARG B C 1
ATOM 4937 O O . ARG B 1 320 ? 54.803 16.591 14.559 1.00 35.74 320 ARG B O 1
ATOM 4945 N N . GLU B 1 321 ? 55.458 18.724 14.242 1.00 32.10 321 GLU B N 1
ATOM 4946 C CA . GLU B 1 321 ? 56.651 18.328 13.490 1.00 32.14 321 GLU B CA 1
ATOM 4947 C C . GLU B 1 321 ? 57.574 17.597 14.461 1.00 36.95 321 GLU B C 1
ATOM 4948 O O . GLU B 1 321 ? 57.917 18.142 15.508 1.00 38.41 321 GLU B O 1
ATOM 4954 N N . GLY B 1 322 ? 57.884 16.341 14.151 1.00 32.21 322 GLY B N 1
ATOM 4955 C CA . GLY B 1 322 ? 58.745 15.484 14.962 1.00 29.40 322 GLY B CA 1
ATOM 4956 C C . GLY B 1 322 ? 58.130 15.024 16.248 1.00 32.66 322 GLY B C 1
ATOM 4957 O O . GLY B 1 322 ? 58.834 14.496 17.115 1.00 33.54 322 GLY B O 1
ATOM 4958 N N . LEU B 1 323 ? 56.823 15.205 16.385 1.00 29.31 323 LEU B N 1
ATOM 4959 C CA . LEU B 1 323 ? 56.147 14.833 17.605 1.00 29.20 323 LEU B CA 1
ATOM 4960 C C . LEU B 1 323 ? 55.676 13.404 17.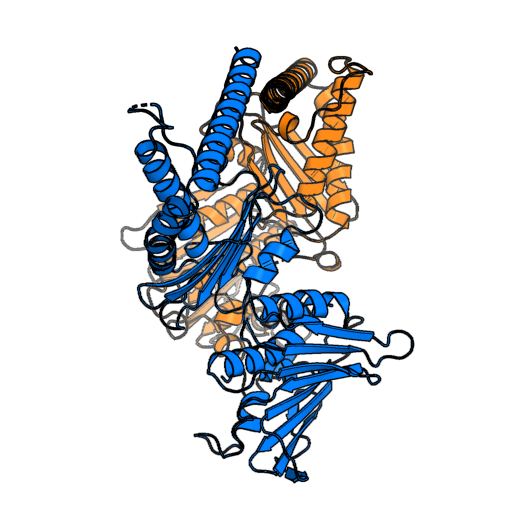648 1.00 36.01 323 LEU B C 1
ATOM 4961 O O . LEU B 1 323 ? 54.901 12.981 16.790 1.00 36.73 323 LEU B O 1
ATOM 4966 N N . THR B 1 324 ? 56.122 12.674 18.692 1.00 31.65 324 THR B N 1
ATOM 4967 C CA . THR B 1 324 ? 55.688 11.333 19.003 1.00 30.51 324 THR B CA 1
ATOM 4968 C C . THR B 1 324 ? 54.818 11.445 20.260 1.00 34.13 324 THR B C 1
ATOM 4969 O O . THR B 1 324 ? 55.246 12.049 21.235 1.00 33.06 324 THR B O 1
ATOM 4973 N N . ALA B 1 325 ? 53.592 10.896 20.235 1.00 32.73 325 ALA B N 1
ATOM 4974 C CA . ALA B 1 325 ? 52.707 10.957 21.408 1.00 33.52 325 ALA B CA 1
ATOM 4975 C C . ALA B 1 325 ? 51.826 9.750 21.596 1.00 36.54 325 ALA B C 1
ATOM 4976 O O . ALA B 1 325 ? 51.437 9.125 20.625 1.00 35.30 325 ALA B O 1
ATOM 4978 N N . VAL B 1 326 ? 51.510 9.434 22.862 1.00 33.32 326 VAL B N 1
ATOM 4979 C CA . VAL B 1 326 ? 50.583 8.378 23.208 1.00 31.65 326 VAL B CA 1
ATOM 4980 C C . VAL B 1 326 ? 49.402 9.061 23.907 1.00 35.35 326 VAL B C 1
ATOM 4981 O O . VAL B 1 326 ? 49.603 9.840 24.835 1.00 34.78 326 VAL B O 1
ATOM 4985 N N . VAL B 1 327 ? 48.177 8.784 23.445 1.00 32.17 327 VAL B N 1
ATOM 4986 C CA . VAL B 1 327 ? 46.959 9.328 24.047 1.00 33.26 327 VAL B CA 1
ATOM 4987 C C . VAL B 1 327 ? 46.152 8.099 24.499 1.00 37.87 327 VAL B C 1
ATOM 4988 O O . VAL B 1 327 ? 45.659 7.348 23.657 1.00 36.92 327 VAL B O 1
ATOM 4992 N N . SER B 1 328 ? 46.056 7.882 25.816 1.00 33.33 328 SER B N 1
ATOM 4993 C CA . SER B 1 328 ? 45.353 6.727 26.335 1.00 34.53 328 SER B CA 1
ATOM 4994 C C . SER B 1 328 ? 44.165 7.097 27.189 1.00 39.36 328 SER B C 1
ATOM 4995 O O . SER B 1 328 ? 44.357 7.722 28.227 1.00 38.00 328 SER B O 1
ATOM 4998 N N . VAL B 1 329 ? 42.926 6.712 26.780 1.00 38.04 329 VAL B N 1
ATOM 4999 C CA . VAL B 1 329 ? 41.746 7.072 27.596 1.00 38.09 329 VAL B CA 1
ATOM 5000 C C . VAL B 1 329 ? 40.944 5.855 28.128 1.00 45.84 329 VAL B C 1
ATOM 5001 O O . VAL B 1 329 ? 40.934 4.794 27.513 1.00 45.52 329 VAL B O 1
ATOM 5005 N N . ARG B 1 330 ? 40.279 6.034 29.279 1.00 45.11 330 ARG B N 1
ATOM 5006 C CA . ARG B 1 330 ? 39.418 5.035 29.904 1.00 46.25 330 ARG B CA 1
ATOM 5007 C C . ARG B 1 330 ? 38.010 5.629 29.939 1.00 49.79 330 ARG B C 1
ATOM 5008 O O . ARG B 1 330 ? 37.774 6.630 30.613 1.00 51.05 330 ARG B O 1
ATOM 5016 N N . ILE B 1 331 ? 37.097 5.053 29.150 1.00 44.24 331 ILE B N 1
ATOM 5017 C CA . ILE B 1 331 ? 35.723 5.538 28.998 1.00 44.25 331 ILE B CA 1
ATOM 5018 C C . ILE B 1 331 ? 34.673 4.542 29.531 1.00 51.82 331 ILE B C 1
ATOM 5019 O O . ILE B 1 331 ? 34.687 3.382 29.106 1.00 51.06 331 ILE B O 1
ATOM 5024 N N . PRO B 1 332 ? 33.739 4.997 30.415 1.00 50.24 332 PRO B N 1
ATOM 5025 C CA . PRO B 1 332 ? 32.681 4.092 30.917 1.00 50.39 332 PRO B CA 1
ATOM 5026 C C . PRO B 1 332 ? 31.850 3.555 29.757 1.00 56.10 332 PRO B C 1
ATOM 5027 O O . PRO B 1 332 ? 31.544 4.320 28.845 1.00 55.09 332 PRO B O 1
ATOM 5031 N N . GLU B 1 333 ? 31.514 2.244 29.772 1.00 55.21 333 GLU B N 1
ATOM 5032 C CA . GLU B 1 333 ? 30.757 1.551 28.708 1.00 56.50 333 GLU B CA 1
ATOM 5033 C C . GLU B 1 333 ? 29.525 2.323 28.188 1.00 61.71 333 GLU B C 1
ATOM 5034 O O . GLU B 1 333 ? 29.217 2.277 26.990 1.00 61.04 333 GLU B O 1
ATOM 5036 N N . GLU B 1 334 ? 28.850 3.047 29.089 1.00 59.20 334 GLU B N 1
ATOM 5037 C CA . GLU B 1 334 ? 27.670 3.858 28.795 1.00 59.37 334 GLU B CA 1
ATOM 5038 C C . GLU B 1 334 ? 27.966 5.003 27.839 1.00 63.81 334 GLU B C 1
ATOM 5039 O O . GLU B 1 334 ? 27.058 5.459 27.145 1.00 64.37 334 GLU B O 1
ATOM 5045 N N . LEU B 1 335 ? 29.235 5.453 27.782 1.00 60.43 335 LEU B N 1
ATOM 5046 C CA . LEU B 1 335 ? 29.666 6.561 26.934 1.00 59.95 335 LEU B CA 1
ATOM 5047 C C . LEU B 1 335 ? 30.330 6.139 25.602 1.00 63.26 335 LEU B C 1
ATOM 5048 O O . LEU B 1 335 ? 30.417 6.966 24.690 1.00 62.07 335 LEU B O 1
ATOM 5053 N N . LEU B 1 336 ? 30.753 4.861 25.472 1.00 60.11 336 LEU B N 1
ATOM 5054 C CA . LEU B 1 336 ? 31.405 4.317 24.268 1.00 59.53 336 LEU B CA 1
ATOM 5055 C C . LEU B 1 336 ? 30.594 4.423 22.970 1.00 64.82 336 LEU B C 1
ATOM 5056 O O . LEU B 1 336 ? 29.412 4.088 22.945 1.00 66.56 336 LEU B O 1
ATOM 5061 N N . GLN B 1 337 ? 31.247 4.896 21.894 1.00 60.09 337 GLN B N 1
ATOM 5062 C CA . GLN B 1 337 ? 30.694 5.066 20.551 1.00 59.82 337 GLN B CA 1
ATOM 5063 C C . GLN B 1 337 ? 31.867 5.054 19.555 1.00 64.45 337 GLN B C 1
ATOM 5064 O O . GLN B 1 337 ? 32.868 5.728 19.792 1.00 64.75 337 GLN B O 1
ATOM 5066 N N . PHE B 1 338 ? 31.755 4.275 18.462 1.00 60.46 338 PHE B N 1
ATOM 5067 C CA . PHE B 1 338 ? 32.795 4.142 17.436 1.00 60.80 338 PHE B CA 1
ATOM 5068 C C . PHE B 1 338 ? 32.268 4.396 16.002 1.00 93.99 338 PHE B C 1
ATOM 5069 O O . PHE B 1 338 ? 33.024 4.756 15.084 1.00 60.81 338 PHE B O 1
ATOM 5077 N N . THR B 1 342 ? 36.460 -1.683 11.951 1.00 67.14 342 THR B N 1
ATOM 5078 C CA . THR B 1 342 ? 35.723 -0.830 12.879 1.00 65.82 342 THR B CA 1
ATOM 5079 C C . THR B 1 342 ? 36.261 -1.032 14.309 1.00 66.73 342 THR B C 1
ATOM 5080 O O . THR B 1 342 ? 37.101 -1.915 14.528 1.00 64.98 342 THR B O 1
ATOM 5084 N N . LYS B 1 343 ? 35.820 -0.158 15.258 1.00 62.61 343 LYS B N 1
ATOM 5085 C CA . LYS B 1 343 ? 36.253 -0.070 16.674 1.00 61.87 343 LYS B CA 1
ATOM 5086 C C . LYS B 1 343 ? 37.711 0.462 16.737 1.00 63.61 343 LYS B C 1
ATOM 5087 O O . LYS B 1 343 ? 38.405 0.358 17.754 1.00 62.50 343 LYS B O 1
ATOM 5093 N N . SER B 1 344 ? 38.141 1.055 15.618 1.00 58.88 344 SER B N 1
ATOM 5094 C CA . SER B 1 344 ? 39.461 1.619 15.399 1.00 58.31 344 SER B CA 1
ATOM 5095 C C . SER B 1 344 ? 39.434 3.162 15.443 1.00 59.45 344 SER B C 1
ATOM 5096 O O . SER B 1 344 ? 40.493 3.780 15.457 1.00 58.40 344 SER B O 1
ATOM 5099 N N . LYS B 1 345 ? 38.224 3.774 15.463 1.00 54.14 345 LYS B N 1
ATOM 5100 C CA . LYS B 1 345 ? 38.036 5.221 15.543 1.00 52.50 345 LYS B CA 1
ATOM 5101 C C . LYS B 1 345 ? 37.023 5.526 16.640 1.00 58.54 345 LYS B C 1
ATOM 5102 O O . LYS B 1 345 ? 35.945 4.926 16.651 1.00 59.71 345 LYS B O 1
ATOM 5108 N N . LEU B 1 346 ? 37.363 6.448 17.572 1.00 53.39 346 LEU B N 1
ATOM 5109 C CA . LEU B 1 346 ? 36.456 6.807 18.665 1.00 51.58 346 LEU B CA 1
ATOM 5110 C C . LEU B 1 346 ? 35.534 7.943 18.273 1.00 54.42 346 LEU B C 1
ATOM 5111 O O . LEU B 1 346 ? 35.987 8.938 17.686 1.00 52.70 346 LEU B O 1
ATOM 5116 N N . GLY B 1 347 ? 34.245 7.771 18.598 1.00 50.83 347 GLY B N 1
ATOM 5117 C CA . GLY B 1 347 ? 33.196 8.740 18.300 1.00 50.43 347 GLY B CA 1
ATOM 5118 C C . GLY B 1 347 ? 32.664 9.492 19.501 1.00 54.90 347 GLY B C 1
ATOM 5119 O O . GLY B 1 347 ? 32.053 10.549 19.315 1.00 55.07 347 GLY B O 1
ATOM 5120 N N . THR B 1 348 ? 32.864 8.945 20.744 1.00 51.11 348 THR B N 1
ATOM 5121 C CA . THR B 1 348 ? 32.429 9.528 22.039 1.00 50.24 348 THR B CA 1
ATOM 5122 C C . THR B 1 348 ? 32.759 11.031 22.090 1.00 55.28 348 THR B C 1
ATOM 5123 O O . THR B 1 348 ? 33.933 11.394 22.257 1.00 54.51 348 THR B O 1
ATOM 5127 N N . SER B 1 349 ? 31.730 11.897 21.937 1.00 51.99 349 SER B N 1
ATOM 5128 C CA . SER B 1 349 ? 31.895 13.356 21.928 1.00 51.82 349 SER B CA 1
ATOM 5129 C C . SER B 1 349 ? 32.617 13.911 23.172 1.00 54.59 349 SER B C 1
ATOM 5130 O O . SER B 1 349 ? 33.476 14.782 23.040 1.00 54.83 349 SER B O 1
ATOM 5133 N N . GLU B 1 350 ? 32.291 13.385 24.356 1.00 49.82 350 GLU B N 1
ATOM 5134 C CA . GLU B 1 350 ? 32.860 13.838 25.631 1.00 49.29 350 GLU B CA 1
ATOM 5135 C C . GLU B 1 350 ? 34.359 13.498 25.801 1.00 50.20 350 GLU B C 1
ATOM 5136 O O . GLU B 1 350 ? 35.010 14.077 26.671 1.00 48.72 350 GLU B O 1
ATOM 5142 N N . ALA B 1 351 ? 34.914 12.600 24.964 1.00 45.96 351 ALA B N 1
ATOM 5143 C CA . ALA B 1 351 ? 36.337 12.260 25.045 1.00 44.48 351 ALA B CA 1
ATOM 5144 C C . ALA B 1 351 ? 37.176 13.369 24.447 1.00 47.18 351 ALA B C 1
ATOM 5145 O O . ALA B 1 351 ? 38.329 13.516 24.847 1.00 47.33 351 ALA B O 1
ATOM 5147 N N . ARG B 1 352 ? 36.598 14.176 23.527 1.00 40.91 352 ARG B N 1
ATOM 5148 C CA . ARG B 1 352 ? 37.303 15.316 22.938 1.00 40.82 352 ARG B CA 1
ATOM 5149 C C . ARG B 1 352 ? 37.539 16.398 24.015 1.00 42.71 352 ARG B C 1
ATOM 5150 O O . ARG B 1 352 ? 38.689 16.797 24.247 1.00 40.17 352 ARG B O 1
ATOM 5158 N N . SER B 1 353 ? 36.433 16.826 24.704 1.00 38.70 353 SER B N 1
ATOM 5159 C CA . SER B 1 353 ? 36.463 17.822 25.793 1.00 37.96 353 SER B CA 1
ATOM 5160 C C . SER B 1 353 ? 37.319 17.328 26.968 1.00 41.47 353 SER B C 1
ATOM 5161 O O . SER B 1 353 ? 38.033 18.127 27.575 1.00 41.93 353 SER B O 1
ATOM 5164 N N . ALA B 1 354 ? 37.260 16.015 27.275 1.00 36.32 354 ALA B N 1
ATOM 5165 C CA . ALA B 1 354 ? 38.036 15.406 28.368 1.00 35.84 354 ALA B CA 1
ATOM 5166 C C . ALA B 1 354 ? 39.547 15.513 28.148 1.00 40.29 354 ALA B C 1
ATOM 5167 O O . ALA B 1 354 ? 40.256 16.000 29.031 1.00 40.51 354 ALA B O 1
ATOM 5169 N N . VAL B 1 355 ? 40.039 15.085 26.958 1.00 36.12 355 VAL B N 1
ATOM 5170 C CA . VAL B 1 355 ? 41.473 15.122 26.622 1.00 34.77 355 VAL B CA 1
ATOM 5171 C C . VAL B 1 355 ? 41.953 16.558 26.506 1.00 40.77 355 VAL B C 1
ATOM 5172 O O . VAL B 1 355 ? 42.987 16.908 27.065 1.00 41.50 355 VAL B O 1
ATOM 5176 N N . ASP B 1 356 ? 41.179 17.397 25.822 1.00 38.31 356 ASP B N 1
ATOM 5177 C CA . ASP B 1 356 ? 41.469 18.806 25.665 1.00 38.60 356 ASP B CA 1
ATOM 5178 C C . ASP B 1 356 ? 41.616 19.478 27.048 1.00 43.59 356 ASP B C 1
ATOM 5179 O O . ASP B 1 356 ? 42.590 20.208 27.282 1.00 44.12 356 ASP B O 1
ATOM 5184 N N . SER B 1 357 ? 40.658 19.212 27.957 1.00 39.38 357 SER B N 1
ATOM 5185 C CA . SER B 1 357 ? 40.625 19.777 29.315 1.00 39.19 357 SER B CA 1
ATOM 5186 C C . SER B 1 357 ? 41.854 19.377 30.150 1.00 42.91 357 SER B C 1
ATOM 5187 O O . SER B 1 357 ? 42.465 20.241 30.773 1.00 44.24 357 SER B O 1
ATOM 5190 N N . VAL B 1 358 ? 42.230 18.085 30.142 1.00 38.17 358 VAL B N 1
ATOM 5191 C CA . VAL B 1 358 ? 43.412 17.559 30.856 1.00 37.90 358 VAL B CA 1
ATOM 5192 C C . VAL B 1 358 ? 44.736 18.169 30.270 1.00 40.54 358 VAL B C 1
ATOM 5193 O O . VAL B 1 358 ? 45.637 18.538 31.022 1.00 39.96 358 VAL B O 1
ATOM 5197 N N . VAL B 1 359 ? 44.837 18.289 28.940 1.00 36.35 359 VAL B N 1
ATOM 5198 C CA . VAL B 1 359 ? 46.038 18.895 28.335 1.00 36.20 359 VAL B CA 1
ATOM 5199 C C . VAL B 1 359 ? 46.067 20.416 28.673 1.00 40.81 359 VAL B C 1
ATOM 5200 O O . VAL B 1 359 ? 47.120 20.924 29.062 1.00 39.17 359 VAL B O 1
ATOM 5204 N N . ALA B 1 360 ? 44.907 21.120 28.545 1.00 38.95 360 ALA B N 1
ATOM 5205 C CA . ALA B 1 360 ? 44.808 22.562 28.839 1.00 39.85 360 ALA B CA 1
ATOM 5206 C C . ALA B 1 360 ? 45.202 22.853 30.292 1.00 46.22 360 ALA B C 1
ATOM 5207 O O . ALA B 1 360 ? 45.863 23.845 30.561 1.00 46.95 360 ALA B O 1
ATOM 5209 N N . ASP B 1 361 ? 44.820 21.961 31.212 1.00 42.77 361 ASP B N 1
ATOM 5210 C CA . ASP B 1 361 ? 45.125 22.043 32.619 1.00 42.40 361 ASP B CA 1
ATOM 5211 C C . ASP B 1 361 ? 46.607 21.741 32.913 1.00 46.07 361 ASP B C 1
ATOM 5212 O O . ASP B 1 361 ? 47.244 22.535 33.588 1.00 47.28 361 ASP B O 1
ATOM 5217 N N . LYS B 1 362 ? 47.160 20.622 32.412 1.00 39.88 362 LYS B N 1
ATOM 5218 C CA . LYS B 1 362 ? 48.525 20.210 32.741 1.00 39.99 362 LYS B CA 1
ATOM 5219 C C . LYS B 1 362 ? 49.670 20.729 31.870 1.00 44.89 362 LYS B C 1
ATOM 5220 O O . LYS B 1 362 ? 50.770 20.923 32.402 1.00 45.93 362 LYS B O 1
ATOM 5226 N N . LEU B 1 363 ? 49.472 20.912 30.559 1.00 40.41 363 LEU B N 1
ATOM 5227 C CA . LEU B 1 363 ? 50.595 21.359 29.710 1.00 38.76 363 LEU B CA 1
ATOM 5228 C C . LEU B 1 363 ? 51.152 22.762 30.095 1.00 42.66 363 LEU B C 1
ATOM 5229 O O . LEU B 1 363 ? 52.381 22.868 30.135 1.00 43.13 363 LEU B O 1
ATOM 5234 N N . PRO B 1 364 ? 50.334 23.815 30.409 1.00 38.95 364 PRO B N 1
ATOM 5235 C CA . PRO B 1 364 ? 50.914 25.132 30.785 1.00 38.97 364 PRO B CA 1
ATOM 5236 C C . PRO B 1 364 ? 51.963 25.048 31.894 1.00 45.72 364 PRO B C 1
ATOM 5237 O O . PRO B 1 364 ? 53.021 25.657 31.762 1.00 45.24 364 PRO B O 1
ATOM 5241 N N . PHE B 1 365 ? 51.698 24.242 32.940 1.00 46.11 365 PHE B N 1
ATOM 5242 C CA . PHE B 1 365 ? 52.605 24.020 34.063 1.00 48.60 365 PHE B CA 1
ATOM 5243 C C . PHE B 1 365 ? 53.922 23.445 33.561 1.00 49.17 365 PHE B C 1
ATOM 5244 O O . PHE B 1 365 ? 54.977 23.957 33.920 1.00 47.77 365 PHE B O 1
ATOM 5252 N N . TYR B 1 366 ? 53.858 22.382 32.718 1.00 44.41 366 TYR B N 1
ATOM 5253 C CA . TYR B 1 366 ? 55.038 21.746 32.130 1.00 42.01 366 TYR B CA 1
ATOM 5254 C C . TYR B 1 366 ? 55.844 22.779 31.345 1.00 42.60 366 TYR B C 1
ATOM 5255 O O . TYR B 1 366 ? 57.069 22.811 31.451 1.00 40.47 366 TYR B O 1
ATOM 5264 N N . LEU B 1 367 ? 55.161 23.614 30.548 1.00 40.78 367 LEU B N 1
ATOM 5265 C CA . LEU B 1 367 ? 55.864 24.621 29.747 1.00 41.21 367 LEU B CA 1
ATOM 5266 C C . LEU B 1 367 ? 56.531 25.684 30.627 1.00 50.37 367 LEU B C 1
ATOM 5267 O O . LEU B 1 367 ? 57.674 26.057 30.361 1.00 50.61 367 LEU B O 1
ATOM 5272 N N . GLU B 1 368 ? 55.836 26.140 31.696 1.00 49.58 368 GLU B N 1
ATOM 5273 C CA . GLU B 1 368 ? 56.363 27.141 32.641 1.00 50.43 368 GLU B CA 1
ATOM 5274 C C . GLU B 1 368 ? 57.603 26.595 33.372 1.00 54.15 368 GLU B C 1
ATOM 5275 O O . GLU B 1 368 ? 58.635 27.274 33.409 1.00 52.66 368 GLU B O 1
ATOM 5281 N N . GLU B 1 369 ? 57.504 25.345 33.907 1.00 50.56 369 GLU B N 1
ATOM 5282 C CA . GLU B 1 369 ? 58.571 24.660 34.638 1.00 50.04 369 GLU B CA 1
ATOM 5283 C C . GLU B 1 369 ? 59.814 24.351 33.794 1.00 54.56 369 GLU B C 1
ATOM 5284 O O . GLU B 1 369 ? 60.930 24.432 34.313 1.00 54.73 369 GLU B O 1
ATOM 5286 N N . LYS B 1 370 ? 59.636 23.988 32.516 1.00 50.35 370 LYS B N 1
ATOM 5287 C CA . LYS B 1 370 ? 60.768 23.654 31.645 1.00 49.92 370 LYS B CA 1
ATOM 5288 C C . LYS B 1 370 ? 61.059 24.812 30.676 1.00 53.45 370 LYS B C 1
ATOM 5289 O O . LYS B 1 370 ? 61.180 24.616 29.464 1.00 55.57 370 LYS B O 1
ATOM 5295 N N . GLY B 1 371 ? 61.167 26.004 31.250 1.00 45.92 371 GLY B N 1
ATOM 5296 C CA . GLY B 1 371 ? 61.424 27.285 30.606 1.00 44.31 371 GLY B CA 1
ATOM 5297 C C . GLY B 1 371 ? 62.252 27.323 29.347 1.00 47.22 371 GLY B C 1
ATOM 5298 O O . GLY B 1 371 ? 61.738 27.703 28.297 1.00 47.17 371 GLY B O 1
ATOM 5299 N N . GLN B 1 372 ? 63.547 26.978 29.453 1.00 44.21 372 GLN B N 1
ATOM 5300 C CA . GLN B 1 372 ? 64.507 26.980 28.349 1.00 43.91 372 GLN B CA 1
ATOM 5301 C C . GLN B 1 372 ? 64.181 25.920 27.280 1.00 46.17 372 GLN B C 1
ATOM 5302 O O . GLN B 1 372 ? 64.458 26.149 26.114 1.00 46.94 372 GLN B O 1
ATOM 5304 N N . LEU B 1 373 ? 63.605 24.777 27.673 1.00 40.78 373 LEU B N 1
ATOM 5305 C CA . LEU B 1 373 ? 63.203 23.735 26.729 1.00 39.71 373 LEU B CA 1
ATOM 5306 C C . LEU B 1 373 ? 61.966 24.226 25.949 1.00 42.31 373 LEU B C 1
ATOM 5307 O O . LEU B 1 373 ? 61.928 24.104 24.726 1.00 42.00 373 LEU B O 1
ATOM 5312 N N . SER B 1 374 ? 60.969 24.779 26.670 1.00 39.53 374 SER B N 1
ATOM 5313 C CA . SER B 1 374 ? 59.717 25.328 26.141 1.00 39.71 374 SER B CA 1
ATOM 5314 C C . SER B 1 374 ? 60.003 26.374 25.082 1.00 45.33 374 SER B C 1
ATOM 5315 O O . SER B 1 374 ? 59.438 26.301 23.990 1.00 45.08 374 SER B O 1
ATOM 5318 N N . LYS B 1 375 ? 60.889 27.346 25.405 1.00 42.76 375 LYS B N 1
ATOM 5319 C CA . LYS B 1 375 ? 61.290 28.424 24.498 1.00 41.95 375 LYS B CA 1
ATOM 5320 C C . LYS B 1 375 ? 61.893 27.820 23.226 1.00 40.44 375 LYS B C 1
ATOM 5321 O O . LYS B 1 375 ? 61.499 28.232 22.145 1.00 39.51 375 LYS B O 1
ATOM 5327 N N . SER B 1 376 ? 62.821 26.839 23.345 1.00 34.92 376 SER B N 1
ATOM 5328 C CA . SER B 1 376 ? 63.400 26.220 22.145 1.00 34.76 376 SER B CA 1
ATOM 5329 C C . SER B 1 376 ? 62.341 25.451 21.304 1.00 37.66 376 SER B C 1
ATOM 5330 O O . SER B 1 376 ? 62.451 25.426 20.080 1.00 37.34 376 SER B O 1
ATOM 5333 N N . LEU B 1 377 ? 61.325 24.835 21.968 1.00 34.67 377 LEU B N 1
ATOM 5334 C CA . LEU B 1 377 ? 60.235 24.102 21.316 1.00 34.94 377 LEU B CA 1
ATOM 5335 C C . LEU B 1 377 ? 59.336 25.067 20.568 1.00 38.73 377 LEU B C 1
ATOM 5336 O O . LEU B 1 377 ? 58.831 24.719 19.510 1.00 39.00 377 LEU B O 1
ATOM 5341 N N . VAL B 1 378 ? 59.186 26.299 21.091 1.00 34.71 378 VAL B N 1
ATOM 5342 C CA . VAL B 1 378 ? 58.391 27.372 20.481 1.00 33.85 378 VAL B CA 1
ATOM 5343 C C . VAL B 1 378 ? 59.125 27.871 19.218 1.00 38.05 378 VAL B C 1
ATOM 5344 O O . VAL B 1 378 ? 58.504 28.009 18.167 1.00 37.54 378 VAL B O 1
ATOM 5348 N N . LYS B 1 379 ? 60.444 28.093 19.316 1.00 35.96 379 LYS B N 1
ATOM 5349 C CA . LYS B 1 379 ? 61.281 28.561 18.200 1.00 36.24 379 LYS B CA 1
ATOM 5350 C C . LYS B 1 379 ? 61.314 27.544 17.068 1.00 39.09 379 LYS B C 1
ATOM 5351 O O . LYS B 1 379 ? 61.283 27.913 15.896 1.00 38.98 379 LYS B O 1
ATOM 5357 N N . LYS B 1 380 ? 61.395 26.261 17.425 1.00 35.63 380 LYS B N 1
ATOM 5358 C CA . LYS B 1 380 ? 61.375 25.126 16.497 1.00 34.08 380 LYS B CA 1
ATOM 5359 C C . LYS B 1 380 ? 60.036 25.193 15.716 1.00 36.45 380 LYS B C 1
ATOM 5360 O O . LYS B 1 380 ? 60.048 25.118 14.493 1.00 36.45 380 LYS B O 1
ATOM 5366 N N . ALA B 1 381 ? 58.904 25.389 16.426 1.00 31.98 381 ALA B N 1
ATOM 5367 C CA . ALA B 1 381 ? 57.590 25.506 15.804 1.00 32.41 381 ALA B CA 1
ATOM 5368 C C . ALA B 1 381 ? 57.510 26.721 14.846 1.00 38.90 381 ALA B C 1
ATOM 5369 O O . ALA B 1 381 ? 56.911 26.615 13.768 1.00 38.05 381 ALA B O 1
ATOM 5371 N N . ILE B 1 382 ? 58.146 27.857 15.233 1.00 38.15 382 ILE B N 1
ATOM 5372 C CA . ILE B 1 382 ? 58.206 29.099 14.458 1.00 37.24 382 ILE B CA 1
ATOM 5373 C C . ILE B 1 382 ? 59.010 28.863 13.180 1.00 40.04 382 ILE B C 1
ATOM 5374 O O . ILE B 1 382 ? 58.563 29.271 12.111 1.00 41.04 382 ILE B O 1
ATOM 5379 N N . LYS B 1 383 ? 60.138 28.150 13.270 1.00 37.01 383 LYS B N 1
ATOM 5380 C CA . LYS B 1 383 ? 60.967 27.795 12.102 1.00 37.52 383 LYS B CA 1
ATOM 5381 C C . LYS B 1 383 ? 60.138 26.940 11.110 1.00 43.18 383 LYS B C 1
ATOM 5382 O O . LYS B 1 383 ? 60.187 27.195 9.915 1.00 44.94 383 LYS B O 1
ATOM 5388 N N . ALA B 1 384 ? 59.335 25.963 11.615 1.00 39.01 384 ALA B N 1
ATOM 5389 C CA . ALA B 1 384 ? 58.470 25.115 10.786 1.00 37.42 384 ALA B CA 1
ATOM 5390 C C . ALA B 1 384 ? 57.410 25.993 10.091 1.00 41.58 384 ALA B C 1
ATOM 5391 O O . ALA B 1 384 ? 57.129 25.811 8.895 1.00 42.05 384 ALA B O 1
ATOM 5393 N N . GLN B 1 385 ? 56.835 26.943 10.844 1.00 36.65 385 GLN B N 1
ATOM 5394 C CA . GLN B 1 385 ? 55.807 27.866 10.344 1.00 35.76 385 GLN B CA 1
ATOM 5395 C C . GLN B 1 385 ? 56.348 28.765 9.241 1.00 38.47 385 GLN B C 1
ATOM 5396 O O . GLN B 1 385 ? 55.687 28.900 8.216 1.00 38.91 385 GLN B O 1
ATOM 5402 N N . GLN B 1 386 ? 57.545 29.339 9.425 1.00 35.38 386 GLN B N 1
ATOM 5403 C CA . GLN B 1 386 ? 58.124 30.239 8.419 1.00 36.82 386 GLN B CA 1
ATOM 5404 C C . GLN B 1 386 ? 58.647 29.481 7.178 1.00 41.53 386 GLN B C 1
ATOM 5405 O O . GLN B 1 386 ? 58.479 30.003 6.069 1.00 41.89 386 GLN B O 1
ATOM 5411 N N . ALA B 1 387 ? 59.182 28.242 7.335 1.00 38.17 387 ALA B N 1
ATOM 5412 C CA . ALA B 1 387 ? 59.607 27.384 6.204 1.00 37.62 387 ALA B CA 1
ATOM 5413 C C . ALA B 1 387 ? 58.356 26.993 5.367 1.00 42.59 387 ALA B C 1
ATOM 5414 O O . ALA B 1 387 ? 58.424 26.967 4.146 1.00 43.59 387 ALA B O 1
ATOM 5416 N N . ARG B 1 388 ? 57.222 26.736 6.035 1.00 39.82 388 ARG B N 1
ATOM 5417 C CA . ARG B 1 388 ? 55.912 26.419 5.458 1.00 39.99 388 ARG B CA 1
ATOM 5418 C C . ARG B 1 388 ? 55.367 27.646 4.663 1.00 43.56 388 ARG B C 1
ATOM 5419 O O . ARG B 1 388 ? 54.896 27.499 3.540 1.00 42.05 388 ARG B O 1
ATOM 5427 N N . GLU B 1 389 ? 55.434 28.844 5.265 1.00 41.54 389 GLU B N 1
ATOM 5428 C CA . GLU B 1 389 ? 54.990 30.108 4.672 1.00 40.85 389 GLU B CA 1
ATOM 5429 C C . GLU B 1 389 ? 55.844 30.487 3.432 1.00 42.49 389 GLU B C 1
ATOM 5430 O O . GLU B 1 389 ? 55.282 30.912 2.433 1.00 41.96 389 GLU B O 1
ATOM 5436 N N . ALA B 1 390 ? 57.181 30.290 3.494 1.00 37.40 390 ALA B N 1
ATOM 5437 C CA . ALA B 1 390 ? 58.133 30.552 2.397 1.00 35.62 390 ALA B CA 1
ATOM 5438 C C . ALA B 1 390 ? 57.767 29.716 1.168 1.00 40.51 390 ALA B C 1
ATOM 5439 O O . ALA B 1 390 ? 57.722 30.230 0.051 1.00 39.12 390 ALA B O 1
ATOM 5441 N N . ALA B 1 391 ? 57.479 28.422 1.385 1.00 39.67 391 ALA B N 1
ATOM 5442 C CA . ALA B 1 391 ? 57.067 27.482 0.345 1.00 39.37 391 ALA B CA 1
ATOM 5443 C C . ALA B 1 391 ? 55.697 27.927 -0.226 1.00 44.74 391 ALA B C 1
ATOM 5444 O O . ALA B 1 391 ? 55.517 27.940 -1.435 1.00 45.57 391 ALA B O 1
ATOM 5446 N N . ARG B 1 392 ? 54.760 28.325 0.638 1.00 41.94 392 ARG B N 1
ATOM 5447 C CA . ARG B 1 392 ? 53.425 28.785 0.245 1.00 42.49 392 ARG B CA 1
ATOM 5448 C C . ARG B 1 392 ? 53.500 30.077 -0.597 1.00 46.76 392 ARG B C 1
ATOM 5449 O O . ARG B 1 392 ? 52.869 30.139 -1.640 1.00 46.87 392 ARG B O 1
ATOM 5457 N N . LYS B 1 393 ? 54.267 31.088 -0.151 1.00 43.58 393 LYS B N 1
ATOM 5458 C CA . LYS B 1 393 ? 54.444 32.367 -0.853 1.00 43.27 393 LYS B CA 1
ATOM 5459 C C . LYS B 1 393 ? 55.108 32.174 -2.224 1.00 44.73 393 LYS B C 1
ATOM 5460 O O . LYS B 1 393 ? 54.612 32.725 -3.217 1.00 43.17 393 LYS B O 1
ATOM 5466 N N . ALA B 1 394 ? 56.204 31.364 -2.288 1.00 38.30 394 ALA B N 1
ATOM 5467 C CA . ALA B 1 394 ? 56.904 31.102 -3.545 1.00 37.99 394 ALA B CA 1
ATOM 5468 C C . ALA B 1 394 ? 56.002 30.377 -4.558 1.00 45.55 394 ALA B C 1
ATOM 5469 O O . ALA B 1 394 ? 56.075 30.673 -5.752 1.00 45.84 394 ALA B O 1
ATOM 5471 N N . ARG B 1 395 ? 55.155 29.443 -4.080 1.00 42.84 395 ARG B N 1
ATOM 5472 C CA . ARG B 1 395 ? 54.230 28.685 -4.929 1.00 43.84 395 ARG B CA 1
ATOM 5473 C C . ARG B 1 395 ? 53.173 29.617 -5.533 1.00 48.77 395 ARG B C 1
ATOM 5474 O O . ARG B 1 395 ? 52.971 29.605 -6.747 1.00 48.82 395 ARG B O 1
ATOM 5482 N N . GLU B 1 396 ? 52.539 30.435 -4.674 1.00 45.81 396 GLU B N 1
ATOM 5483 C CA . GLU B 1 396 ? 51.543 31.454 -5.002 1.00 46.63 396 GLU B CA 1
ATOM 5484 C C . GLU B 1 396 ? 52.155 32.486 -6.006 1.00 51.90 396 GLU B C 1
ATOM 5485 O O . GLU B 1 396 ? 51.490 32.852 -6.969 1.00 52.26 396 GLU B O 1
ATOM 5491 N N . ASP B 1 397 ? 53.416 32.919 -5.797 1.00 49.11 397 ASP B N 1
ATOM 5492 C CA . ASP B 1 397 ? 54.097 33.862 -6.700 1.00 48.76 397 ASP B CA 1
ATOM 5493 C C . ASP B 1 397 ? 54.335 33.242 -8.067 1.00 54.40 397 ASP B C 1
ATOM 5494 O O . ASP B 1 397 ? 54.030 33.887 -9.075 1.00 54.92 397 ASP B O 1
ATOM 5499 N N . ALA B 1 398 ? 54.840 31.983 -8.106 1.00 50.15 398 ALA B N 1
ATOM 5500 C CA . ALA B 1 398 ? 55.090 31.242 -9.355 1.00 49.67 398 ALA B CA 1
ATOM 5501 C C . ALA B 1 398 ? 53.809 31.096 -10.197 1.00 54.49 398 ALA B C 1
ATOM 5502 O O . ALA B 1 398 ? 53.874 31.240 -11.406 1.00 54.59 398 ALA B O 1
ATOM 5504 N N . ARG B 1 399 ? 52.652 30.867 -9.535 1.00 51.22 399 ARG B N 1
ATOM 5505 C CA . ARG B 1 399 ? 51.316 30.695 -10.103 1.00 50.27 399 ARG B CA 1
ATOM 5506 C C . ARG B 1 399 ? 50.752 31.962 -10.756 1.00 75.07 399 ARG B C 1
ATOM 5507 O O . ARG B 1 399 ? 50.941 33.074 -10.259 1.00 60.07 399 ARG B O 1
#

Solvent-accessible surface area: 33176 Å² total; per-residue (Å²): 119,39,14,100,42,0,50,90,34,18,33,74,30,12,62,37,51,65,50,192,0,0,2,25,0,0,30,6,7,0,25,70,4,6,75,30,14,70,95,63,97,24,72,87,0,49,0,34,1,31,139,87,29,1,0,11,2,40,12,42,2,104,10,31,68,34,41,126,64,204,63,73,33,36,19,0,45,15,35,0,40,79,47,87,27,122,153,69,22,11,4,0,0,0,1,0,0,1,66,60,0,66,0,42,0,11,71,131,33,65,34,49,47,0,19,2,26,107,16,1,66,63,71,44,39,47,81,73,65,46,90,28,118,70,61,0,15,59,5,12,0,40,2,16,82,86,21,0,151,117,26,37,83,8,61,14,85,67,0,15,135,41,0,30,36,2,0,4,9,22,130,83,0,28,0,33,0,30,3,71,34,79,76,118,112,108,118,58,74,13,77,36,122,93,3,11,65,53,13,0,52,98,46,3,126,90,82,126,75,73,22,118,13,2,66,16,62,30,108,16,93,41,1,92,2,34,0,0,0,9,2,1,81,34,110,65,76,35,23,19,2,0,2,48,7,64,112,3,72,115,2,18,10,0,27,65,0,0,46,70,0,1,32,112,9,0,6,92,14,0,84,152,55,97,40,6,122,158,97,165,83,2,46,12,75,2,2,33,13,0,0,2,0,0,0,1,1,47,8,47,93,164,28,56,53,119,90,47,35,7,37,3,63,71,0,92,60,0,0,33,50,8,0,28,85,96,0,35,120,43,0,71,155,112,32,92,37,0,102,63,4,0,73,45,3,25,125,5,38,107,1,71,55,28,7,131,105,21,106,42,108,51,84,131,94,78,44,0,74,92,26,29,31,74,38,6,64,38,58,58,84,73,0,1,7,75,0,0,32,18,7,0,50,71,5,7,79,29,22,78,90,63,97,28,77,81,0,50,0,25,0,27,148,76,14,1,0,10,3,38,11,41,2,107,10,35,72,40,40,128,60,198,58,75,85,41,15,0,25,14,38,3,31,68,53,63,24,93,102,103,23,8,8,7,0,0,1,3,0,1,66,60,0,70,0,47,0,13,72,142,38,45,34,39,26,0,17,2,28,104,37,8,57,61,71,45,41,42,71,126,124,46,92,28,118,75,60,0,12,60,4,17,0,47,1,12,82,117,18,5,75,89,76,32,41,3,25,22,115,73,0,15,125,46,0,32,37,7,0,4,18,30,126,79,2,71,0,18,0,23,5,82,32,107,81,55,114,50,132,70,59,11,61,35,110,86,0,14,60,58,7,0,54,104,49,2,139,81,72,130,66,77,22,124,13,2,64,18,60,24,76,23,74,63,0,85,1,28,0,0,0,8,5,0,68,88,137,64,72,34,25,22,1,0,3,57,17,78,92,2,156,79,2,8,18,0,22,64,0,0,52,44,0,0,23,105,5,1,11,85,18,0,74,154,55,90,41,4,110,141,103,60,75,91,5,68,16,81,2,1,32,15,0,0,1,0,0,0,3,0,54,7,44,84,151,55,60,50,94,178,148,18,118,6,43,2,83,55,0,116,61,0,0,23,56,6,0,35,76,84,0,41,142,41,0,100,75,102,31,91,40,0,95,55,4,0,82,27,4,30,113,1,35,100,2,105,77,28,22,123,115,21,49,110,94,58,112

Radius of gyration: 30.78 Å; Cα contacts (8 Å, |Δi|>4): 1570; chains: 2; bounding box: 74×74×82 Å

B-factor: mean 53.93, std 14.6, range [27.87, 126.84]

Sequence (727 aa):
EGLEAVRKRPGMYIGSTDKRGLHHLVYEIVDNSVDEVLNGYGNEIDVTINKDGSISIEDNGRGMPTGIHKSGKPTVEVIFTVLHAGHGVGASVVNALSEWLEVEIHRDGNIYHQSFKNGGSPSSGLVKKGKTKKTGTKVTFKPDDTIFKASTSFNFDVLSERLQESAFLLKNLKITLNDLRSGKERQEHYHYEEGIKEFVSYVNEGKEVLHDVATFSGEANGIEVDVAFQYNDQYSESILSFVNNVRTKDGGTHEVGFKTAMTRVFNDYARRINELKTDKNLDGNDIREGLTAVVSVRIPEELLQFKSKLGTSEARSAVDSVVADKLPFYLEEKGQLSKSLVKKAIKAQQAREAARKAREDARSLEAVRKRPGMYIGSTDKRGLHHLVYEIVDNSVDEVLNGYGNEIDVTINKDGSISIEDNGRGMPTGIHKSGKPTVEVIFTVLHAGGGVGASVVNALSEWLEVEIHRDGNIYHHQSFKNGGSPSSGLVKKGKTKKTGTKVTFKPDDTIFKASTSFNFDVLSERLQESAFLLKNLKITLNDLRSGKERQEHYHYEEGIKEFVSYVNEGKEVLHDVATFSGEANGIEVDVAFQYNDQYSESILSFVNNVRTKDGGTHEVGFKTAMTRVFNDYARRINELKTKDKNLDGNDIREGLTAVVSVRIPEELLQFTKSKLGTSEARSAVDSVVADKLPFYLEEKGQLSKSLVKKAIKAQQAREAARKAREDAR

Foldseek 3Di:
DLLVVCVVCVCVQQNALAQSSLVVLVVLLQVVQLVQVVVVFFQEWEWECDQVLKIKIKTQGQWDQQDQDVDRHGPVCCQQCPFQPPVRRGNVSSLQQFQKKKKWFAHPQWIWIWIAHDRRHTPDHTDIDGGDPTGIMMMMTHGDCVRNPVHSDHDQVVNCVLQLLLQLQNASRKYKYFYPHPPDGDIDIHHHNPRVQVVQVVVCPPFAWLDRKDWFWDWDDHKTKIKIKTFTPAFDFAEWEEEASHTLQVEELLSLLQLVLQQVLLQVVCVVVPVCDVHDGQHSSLLRTRMHMYIYMYDDPVQFDDPSYGYRNRSSVTNNVRCNVPVNVVCVVVPVSSNVSSVSSVVSVVVVVVVVVVVVVVVD/DDVCDVPVCVLQPALELRSLVSLVVLVQVVLLVQVVVVFFFEWEWECDQVLKIKIKTQGQWFQQAADPPRHGRVCCQLPPACPVVVRGNVSSLQQFQKKKKWFAHPQWIWIWMAHHRRHTPDGGHTDHGDPGGTMMMMTHGDCSSRPDPSHHDQVVNVVLQLLLQLADAQRKYKYFYHHDVNTDIDIRHHNPRQQVVLCVVCVVFAWLDRKDWFWDWDPNKTKTKIKTFTPAFDAAEWEEEQSHTQQPEELLVLLQLVLQQVVLQVLCPVVVVADPPHDGQHSSLLRGRMYMYMYMYDDPVQFDCVVNYGYRNRSSVTNNVRCNVPVNVVLVVVPVSSNVSSVSSVVSVVVVVVVVVVVVVVD

Nearest PDB structures (foldseek):
  4url-assembly1_A  TM=1.003E+00  e=2.636E-84  Staphylococcus aureus
  4url-assembly2_B  TM=9.876E-01  e=1.162E-75  Staphylococcus aureus
  3zm7-assembly4_D  TM=9.388E-01  e=1.091E-48  Mycobacterium tuberculosis
  3zkd-assembly1_D  TM=8.790E-01  e=1.443E-47  Mycobacterium tuberculosis
  4emv-assembly1_A  TM=9.513E-01  e=1.683E-28  Streptococcus pneumoniae GA47373

Secondary structure (P-SEA, 3-state):
caaaaaaaccccccccccaaaaaaaaaaaaaaaaaaaaaccccbbbbbbccccbbbbbbcccccccccccccccaaaaaaccccccccccaaaaaaaccbbbbbbbcccbbbbbbbcccccccccccccccccccbbbbbbbcccccccccccccaaaaaaaaaaaaaacccbbbbbbbccccccbbbbbbbcaaaaaaaaaaaccccccccbbbbbbccccbbbbbbbccccccbbbbbbbccccccccccaaaaaaaaaaaaaaaaaaaaacccccccccccccccccbbbbbbbbbccccccccccccaaaaaaaaaaaaaacaaaaaaaaaaaaaaaaaaaaaaaaaaaaaaaaaaaaac/caaaaaccccccccccaaaaaaaaaaaaaaaaaaaaaccccbbbbbbccccbbbbbbcccccccccccccccaaaaaaccccccccccaaaaaaaccbbbbbbbcccbbbbbbbcccccccccccccccccccbbbbbbbcccccccccccccaaaaaaaaaaaaaacccbbbbbbbccccccbbbbbbbcaaaaaaaaaaaccccccccccccccccccbbbbbbbbbccccbbbbbbbccccccccccaaaaaaaaaaaaaaaaaaaaaccccccccccccccccccbbbbbbbbbccccccccccccccaaaaaaaaaaaaacaaaaaaaaaaaaaaaaaaaaaaaaaaaaaaaaaaaac